Protein AF-A0ABD3RB13-F1 (afdb_monomer)

Organism: NCBI:txid382380

Secondary structure (DSSP, 8-state):
-EEEEEES--HHHHTT-------HHHHHHHHHTTS--SEEEE-BPPPEEES-EEEEETTEEEEESSHHHHHHHH-TT--S-HHIIIIIIIHHHHHHHTT-TTT--SSS-PPPSSSS--EEEEEEEEEEEETTEEEEEEEEEET-BTTBSEEEETTEEEE-TTGGGSHHHHHHHHHHTTPPP--TTHHHHHT-TTT-TTTTB--TTSPPEEETTTTEEEP-B-TTT-PBPBPTTSTT-----SS-S-PPPPHHHHHHHHHHHHHS-EEE-TTTSSSSSSEEEEEETTTTEEEEE-HHHHHHHH-TTPPPBS-SSEEEEEEEEEE-SSTTT-EE---EEEEEE--B----TT-TT--GGGTT--EEEEEEETTS-EEEEEE------TT--EEEEEEEEGGG-EEEEEEEEESS--TTS--TTS-EEEEEEEE-----GGGSPP-EEEETTEEEE-SEEEE-S-B-SHHHHT-GGGEEEEE-SS-GGGEEEEESSPPP--TTSSSEEEEEEEEETTEEEEEEEEEEEEEEEETT---PEETT-SS--SSSS--STTPEEEEEEE-BGGGTTTSPSEEEEE-GGGSEEEEEEE-SSSS--EEEEEEEEEEEEEPSS-SSPPPP-PPPPP--SS-PPP-BEEETTTTEEESS----SSS--BSSHHHHHHHH-TT-HHHHHT-

pLDDT: mean 83.87, std 12.71, range [42.62, 98.5]

Sequence (679 aa):
MIVKLAIFGNDSQVAMLDSYTHEAKRLARNLYSVMPTAELRWTDTNLWHLPYIVVMGKEGPALVNSEKERRLVTGEGTEISWSVLKNYFTLRHSLAETGHGFSATSMTAENSPYASATSVFMGWSLSKQSENNADRWDWEDLGYWDDLAAAAWTGWCVLKAGDECSNYLVHEIGHSQTMEHFDVGAALKWGIEDEYPQDGRYMAHHPWGYDSVTRQFRTWFDPLTGMGKLDPLSGPGQGPTSQQCFSQYIPYQAMKAQEWAANTPILLSSSTSDVPADGAYKFNPTMHKYSLLEGSLLAEAVGIAAMPPDEVGIPVITLIGTIGKDKRVCQTYPELRSRSGNTFLFPDPFSPSLPPAFTGASYYAEVRFDDGTTMMGLIAAKNDNENSLNFFSFNVALHRLPMAVALYRFTDSVYPHVSLQSGTELLHLRPISSTSLESLPPLLRVGRGWLGDSSEIFLDHFCVNAKDCDSDRNTVEWRSDVSSDSFVYKSSLTPEPRDLVGATVFKIPVKRQWDSTQEYSITILITRFFNDGKGSSPLLATDPPQDDGSSDIDATHCIRVVAPWEMNDSLPGGLYSSFPDAALEIWAEAVGSNSNRRLIELNISLRLISMTVAPTSSPIQKGTPLPSPQPVQMLWYIDWKLFTCVTDGESTAWAPAYESKHDCCHSHMAYDVELCMGK

Solvent-accessible surface area (backbone atoms only — not comparable to full-atom values): 36429 Å² total; per-residue (Å²): 60,44,41,39,34,35,38,33,58,54,73,75,55,55,72,66,55,86,79,73,65,82,61,63,49,61,49,43,41,38,50,50,41,45,45,82,63,72,62,44,76,42,34,40,37,59,79,40,67,31,49,51,51,71,43,80,27,82,88,16,58,40,63,28,59,39,50,70,52,39,30,72,45,60,33,81,92,59,68,92,45,71,58,49,60,39,42,65,42,25,41,32,50,29,24,15,58,63,28,27,9,38,51,57,16,54,59,71,65,80,65,47,60,36,65,50,68,43,24,32,31,29,28,33,30,44,62,38,69,32,94,90,37,88,90,40,63,35,78,36,64,41,43,81,47,104,91,44,58,58,52,48,36,34,13,27,27,37,36,27,63,68,40,74,60,22,25,60,41,54,24,27,51,37,22,31,44,71,50,69,71,28,38,94,62,37,23,62,76,70,71,40,34,92,84,29,76,64,30,29,40,50,54,92,89,55,83,80,48,64,23,75,81,79,73,39,75,51,81,57,48,39,88,88,78,69,43,47,38,35,13,30,45,18,73,80,31,36,76,49,55,99,89,40,32,54,47,49,54,44,69,68,57,38,48,47,38,40,55,41,48,49,75,29,35,31,77,40,25,37,92,84,39,105,44,97,52,46,30,40,27,36,56,34,82,90,77,73,41,74,42,81,42,55,73,68,57,31,27,72,66,58,37,70,61,43,35,56,60,60,44,43,66,38,40,23,35,41,41,41,32,38,42,44,65,47,51,80,37,24,39,65,54,74,73,40,56,34,54,56,37,27,29,42,54,59,52,48,60,66,51,83,80,66,47,77,74,39,61,49,15,26,34,35,41,37,38,36,28,74,88,70,49,73,51,50,28,35,28,31,39,57,90,64,58,65,70,39,60,35,40,40,18,38,37,42,55,47,90,63,41,57,42,32,42,35,35,34,32,46,74,77,46,36,29,79,72,37,49,98,82,50,49,71,42,85,46,34,77,42,79,44,79,90,77,63,74,85,80,43,47,68,52,24,28,28,41,89,35,34,63,22,33,41,53,59,44,73,44,60,58,57,25,76,33,18,72,59,61,67,32,70,86,40,42,38,44,32,36,37,91,56,33,61,84,32,58,46,61,49,58,76,59,77,64,55,94,61,90,82,52,43,29,34,37,38,70,40,48,25,31,33,76,92,42,77,84,53,81,47,70,46,40,33,41,28,27,28,33,40,79,81,70,82,58,57,37,36,53,70,55,92,61,73,77,93,73,83,72,59,80,39,62,64,40,42,40,34,42,36,54,38,35,46,37,79,71,43,65,87,47,76,47,43,49,31,33,41,43,90,92,41,42,44,38,37,36,30,32,43,60,91,58,105,54,80,44,75,76,48,60,37,42,38,40,45,47,30,61,41,63,77,60,70,93,58,78,76,58,63,74,63,74,81,74,76,93,62,98,61,88,74,80,66,39,14,21,70,35,77,88,76,50,26,46,40,66,52,53,62,71,43,100,78,38,53,70,23,83,36,54,63,59,30,15,43,48,54,31,58,74,40,38,52,56,24,72,72,102

Structure (mmCIF, N/CA/C/O backbone):
data_AF-A0ABD3RB13-F1
#
_entry.id   AF-A0ABD3RB13-F1
#
loop_
_atom_site.group_PDB
_atom_site.id
_atom_site.type_symbol
_atom_site.label_atom_id
_atom_site.label_alt_id
_atom_site.label_comp_id
_atom_site.label_asym_id
_atom_site.label_entity_id
_atom_site.label_seq_id
_atom_site.pdbx_PDB_ins_code
_atom_site.Cartn_x
_atom_site.Cartn_y
_atom_site.Cartn_z
_atom_site.occupancy
_atom_site.B_iso_or_equiv
_atom_site.auth_seq_id
_atom_site.auth_comp_id
_atom_site.auth_asym_id
_atom_site.auth_atom_id
_atom_site.pdbx_PDB_model_num
ATOM 1 N N . MET A 1 1 ? 1.321 2.376 -0.400 1.00 89.38 1 MET A N 1
ATOM 2 C CA . MET A 1 1 ? 0.238 1.403 -0.658 1.00 89.38 1 MET A CA 1
ATOM 3 C C . MET A 1 1 ? -0.965 2.161 -1.182 1.00 89.38 1 MET A C 1
ATOM 5 O O . MET A 1 1 ? -1.264 3.192 -0.593 1.00 89.38 1 MET A O 1
ATOM 9 N N . ILE A 1 2 ? -1.621 1.689 -2.244 1.00 92.44 2 ILE A N 1
ATOM 10 C CA . ILE A 1 2 ? -2.894 2.237 -2.725 1.00 92.44 2 ILE A CA 1
ATOM 11 C C . ILE A 1 2 ? -4.043 1.325 -2.302 1.00 92.44 2 ILE A C 1
ATOM 13 O O . ILE A 1 2 ? -4.070 0.142 -2.641 1.00 92.44 2 ILE A O 1
ATOM 17 N N . VAL A 1 3 ? -5.004 1.905 -1.590 1.00 94.19 3 VAL A N 1
ATOM 18 C CA . VAL A 1 3 ? -6.235 1.257 -1.152 1.00 94.19 3 VAL A CA 1
ATOM 19 C C . VAL A 1 3 ? -7.409 1.853 -1.907 1.00 94.19 3 VAL A C 1
ATOM 21 O O . VAL A 1 3 ? -7.618 3.067 -1.910 1.00 94.19 3 VAL A O 1
ATOM 24 N N . LYS A 1 4 ? -8.190 0.971 -2.527 1.00 93.06 4 LYS A N 1
ATOM 25 C CA . LYS A 1 4 ? -9.448 1.301 -3.199 1.00 93.06 4 LYS A CA 1
ATOM 26 C C . LYS A 1 4 ? -10.582 0.817 -2.321 1.00 93.06 4 LYS A C 1
ATOM 28 O O . LYS A 1 4 ? -10.584 -0.357 -1.954 1.00 93.06 4 LYS A O 1
ATOM 33 N N . LEU A 1 5 ? -11.541 1.675 -1.996 1.00 93.75 5 LEU A N 1
ATOM 34 C CA . LEU A 1 5 ? -12.677 1.283 -1.162 1.00 93.75 5 LEU A CA 1
ATOM 35 C C . LEU A 1 5 ? -14.026 1.634 -1.778 1.00 93.75 5 LEU A C 1
ATOM 37 O O . LEU A 1 5 ? -14.155 2.606 -2.513 1.00 93.75 5 LEU A O 1
ATOM 41 N N . ALA A 1 6 ? -15.039 0.846 -1.440 1.00 94.44 6 ALA A N 1
ATOM 42 C CA . ALA A 1 6 ? -16.426 1.091 -1.808 1.00 94.44 6 ALA A CA 1
ATOM 43 C C . ALA A 1 6 ? -17.287 1.083 -0.543 1.00 94.44 6 ALA A C 1
ATOM 45 O O . ALA A 1 6 ? -17.270 0.107 0.207 1.00 94.44 6 ALA A O 1
ATOM 46 N N . ILE A 1 7 ? -18.038 2.158 -0.301 1.00 94.12 7 ILE A N 1
ATOM 47 C CA . ILE A 1 7 ? -18.933 2.288 0.853 1.00 94.12 7 ILE A CA 1
ATOM 48 C C . ILE A 1 7 ? -20.385 2.080 0.420 1.00 94.12 7 ILE A C 1
ATOM 50 O O . ILE A 1 7 ? -20.858 2.699 -0.536 1.00 94.12 7 ILE A O 1
ATOM 54 N N . PHE A 1 8 ? -21.096 1.264 1.200 1.00 93.38 8 PHE A N 1
ATOM 55 C CA . PHE A 1 8 ? -22.463 0.802 0.962 1.00 93.38 8 PHE A CA 1
ATOM 56 C C . PHE A 1 8 ? -22.604 -0.060 -0.300 1.00 93.38 8 PHE A C 1
ATOM 58 O O . PHE A 1 8 ? -21.627 -0.491 -0.910 1.00 93.38 8 PHE A O 1
ATOM 65 N N . GLY A 1 9 ? -23.853 -0.373 -0.645 1.00 90.88 9 GLY A N 1
ATOM 66 C CA . GLY A 1 9 ? -24.197 -1.261 -1.749 1.00 90.88 9 GLY A CA 1
ATOM 67 C C . GLY A 1 9 ? -24.060 -2.739 -1.385 1.00 90.88 9 GLY A C 1
ATOM 68 O O . GLY A 1 9 ? -23.279 -3.124 -0.518 1.00 90.88 9 GLY A O 1
ATOM 69 N N . ASN A 1 10 ? -24.857 -3.576 -2.042 1.00 91.50 10 ASN A N 1
ATOM 70 C CA . ASN A 1 10 ? -24.683 -5.028 -2.015 1.00 91.50 10 ASN A CA 1
ATOM 71 C C . ASN A 1 10 ? -23.725 -5.489 -3.130 1.00 91.50 10 ASN A C 1
ATOM 73 O O . ASN A 1 10 ? -23.397 -4.711 -4.027 1.00 91.50 10 ASN A O 1
ATOM 77 N N . ASP A 1 11 ? -23.346 -6.768 -3.125 1.00 89.69 11 ASP A N 1
ATOM 78 C CA . ASP A 1 11 ? -22.400 -7.351 -4.089 1.00 89.69 11 ASP A CA 1
ATOM 79 C C . ASP A 1 11 ? -22.774 -7.079 -5.555 1.00 89.69 11 ASP A C 1
ATOM 81 O O . ASP A 1 11 ? -21.905 -6.804 -6.378 1.00 89.69 11 ASP A O 1
ATOM 85 N N . SER A 1 12 ? -24.071 -7.091 -5.893 1.00 91.00 12 SER A N 1
ATOM 86 C CA . SER A 1 12 ? -24.522 -6.808 -7.263 1.00 91.00 12 SER A CA 1
ATOM 87 C C . SER A 1 12 ? -24.306 -5.349 -7.667 1.00 91.00 12 SER A C 1
ATOM 89 O O . SER A 1 12 ? -23.996 -5.077 -8.821 1.00 91.00 12 SER A O 1
ATOM 91 N N . GLN A 1 13 ? -24.436 -4.412 -6.726 1.00 92.00 13 GLN A N 1
ATOM 92 C CA . GLN A 1 13 ? -24.207 -2.987 -6.969 1.00 92.00 13 GLN A CA 1
ATOM 93 C C . GLN A 1 13 ? -22.714 -2.664 -7.025 1.00 92.00 13 GLN A C 1
ATOM 95 O O . GLN A 1 13 ? -22.305 -1.847 -7.847 1.00 92.00 13 GLN A O 1
ATOM 100 N N . VAL A 1 14 ? -21.905 -3.328 -6.194 1.00 92.56 14 VAL A N 1
ATOM 101 C CA . VAL A 1 14 ? -20.438 -3.226 -6.230 1.00 92.56 14 VAL A CA 1
ATOM 102 C C . VAL A 1 14 ? -19.890 -3.797 -7.535 1.00 92.56 14 VAL A C 1
ATOM 104 O O . VAL A 1 14 ? -19.007 -3.199 -8.131 1.00 92.56 14 VAL A O 1
ATOM 107 N N . ALA A 1 15 ? -20.460 -4.889 -8.050 1.00 89.88 15 ALA A N 1
ATOM 108 C CA . ALA A 1 15 ? -20.072 -5.445 -9.348 1.00 89.88 15 ALA A CA 1
ATOM 109 C C . ALA A 1 15 ? -20.352 -4.508 -10.542 1.00 89.88 15 ALA A C 1
ATOM 111 O O . ALA A 1 15 ? -19.799 -4.717 -11.618 1.00 89.88 15 ALA A O 1
ATOM 112 N N . MET A 1 16 ? -21.214 -3.496 -10.372 1.00 89.12 16 MET A N 1
ATOM 113 C CA . MET A 1 16 ? -21.490 -2.463 -11.382 1.00 89.12 16 MET A CA 1
ATOM 114 C C . MET A 1 16 ? -20.646 -1.193 -11.195 1.00 89.12 16 MET A C 1
ATOM 116 O O . MET A 1 16 ? -20.775 -0.272 -12.000 1.00 89.12 16 MET A O 1
ATOM 120 N N . LEU A 1 17 ? -19.840 -1.105 -10.132 1.00 90.69 17 LEU A N 1
ATOM 121 C CA . LEU A 1 17 ? -18.951 0.029 -9.904 1.00 90.69 17 LEU A CA 1
ATOM 122 C C . LEU A 1 17 ? -17.827 0.015 -10.943 1.00 90.69 17 LEU A C 1
ATOM 124 O O . LEU A 1 17 ? -17.092 -0.966 -11.058 1.00 90.69 17 LEU A O 1
ATOM 128 N N . ASP A 1 18 ? -17.659 1.128 -11.653 1.00 88.50 18 ASP A N 1
ATOM 129 C CA . ASP A 1 18 ? -16.452 1.365 -12.436 1.00 88.50 18 ASP A CA 1
ATOM 130 C C . ASP A 1 18 ? -15.317 1.773 -11.491 1.00 88.50 18 ASP A C 1
ATOM 132 O O . ASP A 1 18 ? -15.165 2.937 -11.134 1.00 88.50 18 ASP A O 1
ATOM 136 N N . SER A 1 19 ? -14.552 0.781 -11.035 1.00 86.94 19 SER A N 1
ATOM 137 C CA . SER A 1 19 ? -13.388 0.988 -10.172 1.00 86.94 19 SER A CA 1
ATOM 138 C C . SER A 1 19 ? -12.083 1.076 -10.971 1.00 86.94 19 SER A C 1
ATOM 140 O O . SER A 1 19 ? -11.029 0.656 -10.474 1.00 86.94 19 SER A O 1
ATOM 142 N N . TYR A 1 20 ? -12.149 1.502 -12.237 1.00 84.75 20 TYR A N 1
ATOM 143 C CA . TYR A 1 20 ? -10.975 1.628 -13.091 1.00 84.75 20 TYR A CA 1
ATOM 144 C C . TYR A 1 20 ? -9.953 2.600 -12.488 1.00 84.75 20 TYR A C 1
ATOM 146 O O . TYR A 1 20 ? -10.292 3.686 -12.026 1.00 84.75 20 TYR A O 1
ATOM 154 N N . THR A 1 21 ? -8.683 2.202 -12.535 1.00 84.31 21 THR A N 1
ATOM 155 C CA . THR A 1 21 ? -7.534 3.037 -12.175 1.00 84.31 21 THR A CA 1
ATOM 156 C C . THR A 1 21 ? -6.401 2.802 -13.165 1.00 84.31 21 THR A C 1
ATOM 158 O O . THR A 1 21 ? -6.345 1.765 -13.832 1.00 84.31 21 THR A O 1
ATOM 161 N N . HIS A 1 22 ? -5.446 3.723 -13.215 1.00 88.00 22 HIS A N 1
ATOM 162 C CA . HIS A 1 22 ? -4.228 3.573 -14.003 1.00 88.00 22 HIS A CA 1
ATOM 163 C C . HIS A 1 22 ? -3.401 2.338 -13.599 1.00 88.00 22 HIS A C 1
ATOM 165 O O . HIS A 1 22 ? -3.455 1.853 -12.469 1.00 88.00 22 HIS A O 1
ATOM 171 N N . GLU A 1 23 ? -2.611 1.829 -14.548 1.00 87.56 23 GLU A N 1
ATOM 172 C CA . GLU A 1 23 ? -1.755 0.658 -14.352 1.00 87.56 23 GLU A CA 1
ATOM 173 C C . GLU A 1 23 ? -0.654 0.918 -13.306 1.00 87.56 23 GLU A C 1
ATOM 175 O O . GLU A 1 23 ? 0.173 1.822 -13.463 1.00 87.56 23 GLU A O 1
ATOM 180 N N . ALA A 1 24 ? -0.592 0.075 -12.271 1.00 90.25 24 ALA A N 1
ATOM 181 C CA . ALA A 1 24 ? 0.342 0.215 -11.154 1.00 90.25 24 ALA A CA 1
ATOM 182 C C . ALA A 1 24 ? 1.821 0.241 -11.585 1.00 90.25 24 ALA A C 1
ATOM 184 O O . ALA A 1 24 ? 2.582 1.069 -11.086 1.00 90.25 24 ALA A O 1
ATOM 185 N N . LYS A 1 25 ? 2.233 -0.594 -12.556 1.00 89.56 25 LYS A N 1
ATOM 186 C CA . LYS A 1 25 ? 3.615 -0.616 -13.083 1.00 89.56 25 LYS A CA 1
ATOM 187 C C . LYS A 1 25 ? 3.996 0.733 -13.692 1.00 89.56 25 LYS A C 1
ATOM 189 O O . LYS A 1 25 ? 5.061 1.275 -13.384 1.00 89.56 25 LYS A O 1
ATOM 194 N N . ARG A 1 26 ? 3.096 1.338 -14.477 1.00 89.56 26 ARG A N 1
ATOM 195 C CA . ARG A 1 26 ? 3.281 2.689 -15.028 1.00 89.56 26 ARG A CA 1
ATOM 196 C C . ARG A 1 26 ? 3.375 3.739 -13.923 1.00 89.56 26 ARG A C 1
ATOM 198 O O . ARG A 1 26 ? 4.271 4.583 -13.987 1.00 89.56 26 ARG A O 1
ATOM 205 N N . LEU A 1 27 ? 2.474 3.713 -12.943 1.00 92.69 27 LEU A N 1
ATOM 206 C CA . LEU A 1 27 ? 2.463 4.678 -11.840 1.00 92.69 27 LEU A CA 1
ATOM 207 C C . LEU A 1 27 ? 3.738 4.584 -10.997 1.00 92.69 27 LEU A C 1
ATOM 209 O O . LEU A 1 27 ? 4.396 5.599 -10.786 1.00 92.69 27 LEU A O 1
ATOM 213 N N . ALA A 1 28 ? 4.144 3.379 -10.595 1.00 93.88 28 ALA A N 1
ATOM 214 C CA . ALA A 1 28 ? 5.339 3.152 -9.790 1.00 93.88 28 ALA A CA 1
ATOM 215 C C . ALA A 1 28 ? 6.612 3.627 -10.508 1.00 93.88 28 ALA A C 1
ATOM 217 O O . ALA A 1 28 ? 7.403 4.373 -9.929 1.00 93.88 28 ALA A O 1
ATOM 218 N N . ARG A 1 29 ? 6.789 3.265 -11.790 1.00 92.38 29 ARG A N 1
ATOM 219 C CA . ARG A 1 29 ? 7.914 3.730 -12.627 1.00 92.38 29 ARG A CA 1
ATOM 220 C C . ARG A 1 29 ? 7.975 5.256 -12.692 1.00 92.38 29 ARG A C 1
ATOM 222 O O . ARG A 1 29 ? 9.025 5.855 -12.465 1.00 92.38 29 ARG A O 1
ATOM 229 N N . ASN A 1 30 ? 6.834 5.887 -12.966 1.00 92.50 30 ASN A N 1
ATOM 230 C CA . ASN A 1 30 ? 6.745 7.339 -13.061 1.00 92.50 30 ASN A CA 1
ATOM 231 C C . ASN A 1 30 ? 6.987 8.029 -11.721 1.00 92.50 30 ASN A C 1
ATOM 233 O O . ASN A 1 30 ? 7.672 9.046 -11.681 1.00 92.50 30 ASN A O 1
ATOM 237 N N . LEU A 1 31 ? 6.455 7.497 -10.625 1.00 93.19 31 LEU A N 1
ATOM 238 C CA . LEU A 1 31 ? 6.623 8.105 -9.314 1.00 93.19 31 LEU A CA 1
ATOM 239 C C . LEU A 1 31 ? 8.085 8.012 -8.858 1.00 93.19 31 LEU A C 1
ATOM 241 O O . LEU A 1 31 ? 8.674 9.012 -8.457 1.00 93.19 31 LEU A O 1
ATOM 245 N N . TYR A 1 32 ? 8.712 6.843 -9.016 1.00 93.38 32 TYR A N 1
ATOM 246 C CA . TYR A 1 32 ? 10.126 6.656 -8.683 1.00 93.38 32 TYR A CA 1
ATOM 247 C C . TYR A 1 32 ? 11.040 7.609 -9.461 1.00 93.38 32 TYR A C 1
ATOM 249 O O . TYR A 1 32 ? 11.973 8.167 -8.896 1.00 93.38 32 TYR A O 1
ATOM 257 N N . SER A 1 33 ? 10.738 7.861 -10.739 1.00 90.00 33 SER A N 1
ATOM 258 C CA . SER A 1 33 ? 11.546 8.744 -11.591 1.00 90.00 33 SER A CA 1
ATOM 259 C C . SER A 1 33 ? 11.595 10.215 -11.151 1.00 90.00 33 SER A C 1
ATOM 261 O O . SER A 1 33 ? 12.438 10.967 -11.642 1.00 90.00 33 SER A O 1
ATOM 263 N N . VAL A 1 34 ? 10.693 10.640 -10.261 1.00 88.62 34 VAL A N 1
ATOM 264 C CA . VAL A 1 34 ? 10.647 12.012 -9.735 1.00 88.62 34 VAL A CA 1
ATOM 265 C C . VAL A 1 34 ? 10.980 12.091 -8.247 1.00 88.62 34 VAL A C 1
ATOM 267 O O . VAL A 1 34 ? 11.239 13.184 -7.755 1.00 88.62 34 VAL A O 1
ATOM 270 N N . MET A 1 35 ? 11.015 10.963 -7.533 1.00 88.81 35 MET A N 1
ATOM 271 C CA . MET A 1 35 ? 11.273 10.918 -6.095 1.00 88.81 35 MET A CA 1
ATOM 272 C C . MET A 1 35 ? 12.751 10.652 -5.779 1.00 88.81 35 MET A C 1
ATOM 274 O O . MET A 1 35 ? 13.348 9.734 -6.342 1.00 88.81 35 MET A O 1
ATOM 278 N N . PRO A 1 36 ? 13.348 11.356 -4.801 1.00 87.69 36 PRO A N 1
ATOM 279 C CA . PRO A 1 36 ? 14.738 11.141 -4.411 1.00 87.69 36 PRO A CA 1
ATOM 280 C C . PRO A 1 36 ? 14.876 9.944 -3.450 1.00 87.69 36 PRO A C 1
ATOM 282 O O . PRO A 1 36 ? 15.302 10.090 -2.306 1.00 87.69 36 PRO A O 1
ATOM 285 N N . THR A 1 37 ? 14.492 8.749 -3.900 1.00 88.50 37 THR A N 1
ATOM 286 C CA . THR A 1 37 ? 14.467 7.522 -3.082 1.00 88.50 37 THR A CA 1
ATOM 287 C C . THR A 1 37 ? 15.316 6.412 -3.695 1.00 88.50 37 THR A C 1
ATOM 289 O O . THR A 1 37 ? 15.449 6.315 -4.911 1.00 88.50 37 THR A O 1
ATOM 292 N N . ALA A 1 38 ? 15.902 5.553 -2.855 1.00 87.56 38 ALA A N 1
ATOM 293 C CA . ALA A 1 38 ? 16.711 4.427 -3.331 1.00 87.56 38 ALA A CA 1
ATOM 294 C C . ALA A 1 38 ? 15.853 3.281 -3.898 1.00 87.56 38 ALA A C 1
ATOM 296 O O . ALA A 1 38 ? 16.258 2.616 -4.851 1.00 87.56 38 ALA A O 1
ATOM 297 N N . GLU A 1 39 ? 14.674 3.059 -3.317 1.00 90.00 39 GLU A N 1
ATOM 298 C CA . GLU A 1 39 ? 13.708 2.038 -3.721 1.00 90.00 39 GLU A CA 1
ATOM 299 C C . GLU A 1 39 ? 12.289 2.553 -3.446 1.00 90.00 39 GLU A C 1
ATOM 301 O O . GLU A 1 39 ? 12.028 3.118 -2.384 1.00 90.00 39 GLU A O 1
ATOM 306 N N . LEU A 1 40 ? 11.376 2.317 -4.385 1.00 93.12 40 LEU A N 1
ATOM 307 C CA . LEU A 1 40 ? 9.936 2.440 -4.205 1.00 93.12 40 LEU A CA 1
ATOM 308 C C . LEU A 1 40 ? 9.323 1.040 -4.179 1.00 93.12 40 LEU A C 1
ATOM 310 O O . LEU A 1 40 ? 9.508 0.253 -5.108 1.00 93.12 40 LEU A O 1
ATOM 314 N N . ARG A 1 41 ? 8.547 0.763 -3.131 1.00 93.00 41 ARG A N 1
ATOM 315 C CA . ARG A 1 41 ? 7.695 -0.423 -3.020 1.00 93.00 41 ARG A CA 1
ATOM 316 C C . ARG A 1 41 ? 6.250 -0.006 -3.204 1.00 93.00 41 ARG A C 1
ATOM 318 O O . ARG A 1 41 ? 5.715 0.769 -2.410 1.00 93.00 41 ARG A O 1
ATOM 325 N N . TRP A 1 42 ? 5.638 -0.502 -4.267 1.00 93.75 42 TRP A N 1
ATOM 326 C CA . TRP A 1 42 ? 4.269 -0.186 -4.626 1.00 93.75 42 TRP A CA 1
ATOM 327 C C . TRP A 1 42 ? 3.385 -1.406 -4.407 1.00 93.75 42 TRP A C 1
ATOM 329 O O . TRP A 1 42 ? 3.667 -2.498 -4.896 1.00 93.75 42 TRP A O 1
ATOM 339 N N . THR A 1 43 ? 2.302 -1.218 -3.664 1.00 92.19 43 THR A N 1
ATOM 340 C CA . THR A 1 43 ? 1.358 -2.288 -3.339 1.00 92.19 43 THR A CA 1
ATOM 341 C C . THR A 1 43 ? -0.045 -1.751 -3.481 1.00 92.19 43 THR A C 1
ATOM 343 O O . THR A 1 43 ? -0.378 -0.754 -2.835 1.00 92.19 43 THR A O 1
ATOM 346 N N . ASP A 1 44 ? -0.834 -2.427 -4.302 1.00 91.50 44 ASP A N 1
ATOM 347 C CA . ASP A 1 44 ? -2.266 -2.200 -4.427 1.00 91.50 44 ASP A CA 1
ATOM 348 C C . ASP A 1 44 ? -3.018 -3.213 -3.565 1.00 91.50 44 ASP A C 1
ATOM 350 O O . ASP A 1 44 ? -2.563 -4.342 -3.357 1.00 91.50 44 ASP A O 1
ATOM 354 N N . THR A 1 45 ? -4.201 -2.829 -3.099 1.00 90.81 45 THR A N 1
ATOM 355 C CA . THR A 1 45 ? -5.161 -3.763 -2.508 1.00 90.81 45 THR A CA 1
ATOM 356 C C . THR A 1 45 ? -6.257 -4.110 -3.509 1.00 90.81 45 THR A C 1
ATOM 358 O O . THR A 1 45 ? -6.522 -3.377 -4.464 1.00 90.81 45 THR A O 1
ATOM 361 N N . ASN A 1 46 ? -6.959 -5.214 -3.253 1.00 88.88 46 ASN A N 1
ATOM 362 C CA . ASN A 1 46 ? -8.269 -5.424 -3.867 1.00 88.88 46 ASN A CA 1
ATOM 363 C C . ASN A 1 46 ? -9.250 -4.333 -3.408 1.00 88.88 46 ASN A C 1
ATOM 365 O O . ASN A 1 46 ? -9.009 -3.657 -2.400 1.00 88.88 46 ASN A O 1
ATOM 369 N N . LEU A 1 47 ? -10.363 -4.183 -4.135 1.00 92.38 47 LEU A N 1
ATOM 370 C CA . LEU A 1 47 ? -11.442 -3.284 -3.734 1.00 92.38 47 LEU A CA 1
ATOM 371 C C . LEU A 1 47 ? -11.968 -3.695 -2.352 1.00 92.38 47 LEU A C 1
ATOM 373 O O . LEU A 1 47 ? -12.510 -4.787 -2.175 1.00 92.38 47 LEU A O 1
ATOM 377 N N . TRP A 1 48 ? -11.805 -2.812 -1.376 1.00 94.56 48 TRP A N 1
ATOM 378 C CA . TRP A 1 48 ? -12.258 -3.014 -0.011 1.00 94.56 48 TRP A CA 1
ATOM 379 C C . TRP A 1 48 ? -13.705 -2.551 0.136 1.00 94.56 48 TRP A C 1
ATOM 381 O O . TRP A 1 48 ? -13.999 -1.355 0.165 1.00 94.56 48 TRP A O 1
ATOM 391 N N . HIS A 1 49 ? -14.630 -3.507 0.190 1.00 95.69 49 HIS A N 1
ATOM 392 C CA . HIS A 1 49 ? -16.054 -3.214 0.312 1.00 95.69 49 HIS A CA 1
ATOM 393 C C . HIS A 1 49 ? -16.491 -3.100 1.775 1.00 95.69 49 HIS A C 1
ATOM 395 O O . HIS A 1 49 ? -16.303 -4.008 2.585 1.00 95.69 49 HIS A O 1
ATOM 401 N N . LEU A 1 50 ? -17.120 -1.971 2.090 1.00 95.81 50 LEU A N 1
ATOM 402 C CA . LEU A 1 50 ? -17.671 -1.626 3.390 1.00 95.81 50 LEU A CA 1
ATOM 403 C C . LEU A 1 50 ? -19.197 -1.497 3.271 1.00 95.81 50 LEU A C 1
ATOM 405 O O . LEU A 1 50 ? -19.701 -0.401 3.014 1.00 95.81 50 LEU A O 1
ATOM 409 N N . PRO A 1 51 ? -19.966 -2.583 3.477 1.00 95.25 51 PRO A N 1
ATOM 410 C CA . PRO A 1 51 ? -21.427 -2.545 3.347 1.00 95.25 51 PRO A CA 1
ATOM 411 C C . PRO A 1 51 ? -22.099 -1.665 4.411 1.00 95.25 51 PRO A C 1
ATOM 413 O O . PRO A 1 51 ? -23.263 -1.297 4.276 1.00 95.25 51 PRO A O 1
ATOM 416 N N . TYR A 1 52 ? -21.370 -1.319 5.468 1.00 94.88 52 TYR A N 1
ATOM 417 C CA . TYR A 1 52 ? -21.811 -0.454 6.546 1.00 94.88 52 TYR A CA 1
ATOM 418 C C . TYR A 1 52 ? -20.636 0.347 7.096 1.00 94.88 52 TYR A C 1
ATOM 420 O O . TYR A 1 52 ? -19.481 -0.072 6.995 1.00 94.88 52 TYR A O 1
ATOM 428 N N . ILE A 1 53 ? -20.944 1.465 7.749 1.00 95.12 53 ILE A N 1
ATOM 429 C CA . ILE A 1 53 ? -19.979 2.270 8.499 1.00 95.12 53 ILE A CA 1
ATOM 430 C C . ILE A 1 53 ? -20.594 2.759 9.811 1.00 95.12 53 ILE A C 1
ATOM 432 O O . ILE A 1 53 ? -21.808 2.922 9.923 1.00 95.12 53 ILE A O 1
ATOM 436 N N . VAL A 1 54 ? -19.760 3.008 10.814 1.00 94.06 54 VAL A N 1
ATOM 437 C CA . VAL A 1 54 ? -20.147 3.743 12.022 1.00 94.06 54 VAL A CA 1
ATOM 438 C C . VAL A 1 54 ? -19.793 5.207 11.811 1.00 94.06 54 VAL A C 1
ATOM 440 O O . VAL A 1 54 ? -18.647 5.514 11.500 1.00 94.06 54 VAL A O 1
ATOM 443 N N . VAL A 1 55 ? -20.761 6.105 11.979 1.00 91.25 55 VAL A N 1
ATOM 444 C CA . VAL A 1 55 ? -20.590 7.556 11.814 1.00 91.25 55 VAL A CA 1
ATOM 445 C C . VAL A 1 55 ? -20.940 8.302 13.090 1.00 91.25 55 VAL A C 1
ATOM 447 O O . VAL A 1 55 ? -21.756 7.841 13.888 1.00 91.25 55 VAL A O 1
ATOM 450 N N . MET A 1 56 ? -20.362 9.490 13.260 1.00 88.56 56 MET A N 1
ATOM 451 C CA . MET A 1 56 ? -20.794 10.424 14.299 1.00 88.56 56 MET A CA 1
ATOM 452 C C . MET A 1 56 ? -22.120 11.086 13.925 1.00 88.56 56 MET A C 1
ATOM 454 O O . MET A 1 56 ? -22.167 11.950 13.051 1.00 88.56 56 MET A O 1
ATOM 458 N N . GLY A 1 57 ? -23.194 10.675 14.597 1.00 88.38 57 GLY A N 1
ATOM 459 C CA . GLY A 1 57 ? -24.522 11.265 14.487 1.00 88.38 57 GLY A CA 1
ATOM 460 C C . GLY A 1 57 ? -24.774 12.409 15.462 1.00 88.38 57 GLY A C 1
ATOM 461 O O . GLY A 1 57 ? -23.989 12.669 16.374 1.00 88.38 57 GLY A O 1
ATOM 462 N N . LYS A 1 58 ? -25.932 13.061 15.306 1.00 87.75 58 LYS A N 1
ATOM 463 C CA . LYS A 1 58 ? -26.383 14.146 16.200 1.00 87.75 58 LYS A CA 1
ATOM 464 C C . LYS A 1 58 ? -26.561 13.695 17.657 1.00 87.75 58 LYS A C 1
ATOM 466 O O . LYS A 1 58 ? -26.380 14.495 18.566 1.00 87.75 58 LYS A O 1
ATOM 471 N N . GLU A 1 59 ? -26.896 12.422 17.863 1.00 87.81 59 GLU A N 1
ATOM 472 C CA . GLU A 1 59 ? -27.132 11.788 19.174 1.00 87.81 59 GLU A CA 1
ATOM 473 C C . GLU A 1 59 ? -25.990 10.826 19.575 1.00 87.81 59 GLU A C 1
ATOM 475 O O . GLU A 1 59 ? -26.183 9.847 20.309 1.00 87.81 59 GLU A O 1
ATOM 480 N N . GLY A 1 60 ? -24.795 11.073 19.032 1.00 89.44 60 GLY A N 1
ATOM 481 C CA . GLY A 1 60 ? -23.619 10.226 19.202 1.00 89.44 60 GLY A CA 1
ATOM 482 C C . GLY A 1 60 ? -23.421 9.227 18.055 1.00 89.44 60 GLY A C 1
ATOM 483 O O . GLY A 1 60 ? -24.076 9.326 17.012 1.00 89.44 60 GLY A O 1
ATOM 484 N N . PRO A 1 61 ? -22.487 8.275 18.211 1.00 92.12 61 PRO A N 1
ATOM 485 C CA . PRO A 1 61 ? -22.137 7.339 17.150 1.00 92.12 61 PRO A CA 1
ATOM 486 C C . PRO A 1 61 ? -23.312 6.429 16.776 1.00 92.12 61 PRO A C 1
ATOM 488 O O . PRO A 1 61 ? -24.055 5.977 17.653 1.00 92.12 61 PRO A O 1
ATOM 491 N N . ALA A 1 62 ? -23.444 6.106 15.490 1.00 93.44 62 ALA A N 1
ATOM 492 C CA . ALA A 1 62 ? -24.429 5.152 14.991 1.00 93.44 62 ALA A CA 1
ATOM 493 C C . ALA A 1 62 ? -23.871 4.304 13.846 1.00 93.44 62 ALA A C 1
ATOM 495 O O . ALA A 1 62 ? -23.134 4.798 12.994 1.00 93.44 62 ALA A O 1
ATOM 496 N N . LEU A 1 63 ? -24.279 3.037 13.814 1.00 94.88 63 LEU A N 1
ATOM 497 C CA . LEU A 1 63 ? -24.053 2.135 12.692 1.00 94.88 63 LEU A CA 1
ATOM 498 C C . LEU A 1 63 ? -25.087 2.416 11.598 1.00 94.88 63 LEU A C 1
ATOM 500 O O . LEU A 1 63 ? -26.286 2.418 11.880 1.00 94.88 63 LEU A O 1
ATOM 504 N N . VAL A 1 64 ? -24.624 2.619 10.369 1.00 94.00 64 VAL A N 1
ATOM 505 C CA . VAL A 1 64 ? -25.466 2.873 9.196 1.00 94.00 64 VAL A CA 1
ATOM 506 C C . VAL A 1 64 ? -25.056 1.962 8.042 1.00 94.00 64 VAL A C 1
ATOM 508 O O . VAL A 1 64 ? -23.871 1.712 7.825 1.00 94.00 64 VAL A O 1
ATOM 511 N N . ASN A 1 65 ? -26.041 1.470 7.297 1.00 94.38 65 ASN A N 1
ATOM 512 C CA . ASN A 1 65 ? -25.865 0.487 6.218 1.00 94.38 65 ASN A CA 1
ATOM 513 C C . ASN A 1 65 ? -26.206 1.067 4.837 1.00 94.38 65 ASN A C 1
ATOM 515 O O . ASN A 1 65 ? -26.142 0.378 3.822 1.00 94.38 65 ASN A O 1
ATOM 519 N N . SER A 1 66 ? -26.632 2.328 4.788 1.00 91.00 66 SER A N 1
ATOM 520 C CA . SER A 1 66 ? -26.959 3.024 3.550 1.00 91.00 66 SER A CA 1
ATOM 521 C C . SER A 1 66 ? -26.804 4.529 3.706 1.00 91.00 66 SER A C 1
ATOM 523 O O . SER A 1 66 ? -26.864 5.068 4.816 1.00 91.00 66 SER A O 1
ATOM 525 N N . GLU A 1 67 ? -26.703 5.224 2.576 1.00 88.31 67 GLU A N 1
ATOM 526 C CA . GLU A 1 67 ? -26.692 6.685 2.551 1.00 88.31 67 GLU A CA 1
ATOM 527 C C . GLU A 1 67 ? -27.972 7.284 3.152 1.00 88.31 67 GLU A C 1
ATOM 529 O O . GLU A 1 67 ? -27.925 8.275 3.881 1.00 88.31 67 GLU A O 1
ATOM 534 N N . LYS A 1 68 ? -29.123 6.639 2.925 1.00 87.94 68 LYS A N 1
ATOM 535 C CA . LYS A 1 68 ? -30.403 7.050 3.514 1.00 87.94 68 LYS A CA 1
ATOM 536 C C . LYS A 1 68 ? -30.359 7.012 5.044 1.00 87.94 68 LYS A C 1
ATOM 538 O O . LYS A 1 68 ? -30.762 7.976 5.688 1.00 87.94 68 LYS A O 1
ATOM 543 N N . GLU A 1 69 ? -29.858 5.923 5.628 1.00 91.38 69 GLU A N 1
ATOM 544 C CA . GLU A 1 69 ? -29.681 5.809 7.084 1.00 91.38 69 GLU A CA 1
ATOM 545 C C . GLU A 1 69 ? -28.682 6.838 7.614 1.00 91.38 69 GLU A C 1
ATOM 547 O O . GLU A 1 69 ? -28.937 7.474 8.636 1.00 91.38 69 GLU A O 1
ATOM 552 N N . ARG A 1 70 ? -27.577 7.056 6.891 1.00 90.50 70 ARG A N 1
ATOM 553 C CA . ARG A 1 70 ? -26.580 8.062 7.256 1.00 90.50 70 ARG A CA 1
ATOM 554 C C . ARG A 1 70 ? -27.201 9.455 7.341 1.00 90.50 70 ARG A C 1
ATOM 556 O O . ARG A 1 70 ? -27.116 10.071 8.400 1.00 90.50 70 ARG A O 1
ATOM 563 N N . ARG A 1 71 ? -27.898 9.914 6.293 1.00 87.19 71 ARG A N 1
ATOM 564 C CA . ARG A 1 71 ? -28.568 11.230 6.265 1.00 87.19 71 ARG A CA 1
ATOM 565 C C . ARG A 1 71 ? -29.598 11.400 7.378 1.00 87.19 71 ARG A C 1
ATOM 567 O O . ARG A 1 71 ? -29.723 12.497 7.918 1.00 87.19 71 ARG A O 1
ATOM 574 N N . LEU A 1 72 ? -30.307 10.337 7.765 1.00 90.19 72 LEU A N 1
ATOM 575 C CA . LEU A 1 72 ? -31.242 10.389 8.896 1.00 90.19 72 LEU A CA 1
ATOM 576 C C . LEU A 1 72 ? -30.525 10.687 10.220 1.00 90.19 72 LEU A C 1
ATOM 578 O O . LEU A 1 72 ? -31.035 11.451 11.038 1.00 90.19 72 LEU A O 1
ATOM 582 N N . VAL A 1 73 ? -29.335 10.118 10.417 1.00 90.62 73 VAL A N 1
ATOM 583 C CA . VAL A 1 73 ? -28.565 10.245 11.660 1.00 90.62 73 VAL A CA 1
ATOM 584 C C . VAL A 1 73 ? -27.716 11.524 11.707 1.00 90.62 73 VAL A C 1
ATOM 586 O O . VAL A 1 73 ? -27.588 12.152 12.763 1.00 90.62 73 VAL A O 1
ATOM 589 N N . THR A 1 74 ? -27.128 11.933 10.581 1.00 87.75 74 THR A N 1
ATOM 590 C CA . THR A 1 74 ? -26.209 13.083 10.500 1.00 87.75 74 THR A CA 1
ATOM 591 C C . THR A 1 74 ? -26.895 14.367 10.023 1.00 87.75 74 THR A C 1
ATOM 593 O O . THR A 1 74 ? -26.456 15.463 10.366 1.00 87.75 74 THR A O 1
ATOM 596 N N . GLY A 1 75 ? -28.029 14.260 9.325 1.00 82.50 75 GLY A N 1
ATOM 597 C CA . GLY A 1 75 ? -28.773 15.361 8.705 1.00 82.50 75 GLY A CA 1
ATOM 598 C C . GLY A 1 75 ? -28.595 15.445 7.182 1.00 82.50 75 GLY A C 1
ATOM 599 O O . GLY A 1 75 ? -27.533 15.124 6.650 1.00 82.50 75 GLY A O 1
ATOM 600 N N . GLU A 1 76 ? -29.641 15.914 6.491 1.00 65.88 76 GLU A N 1
ATOM 601 C CA . GLU A 1 76 ? -29.622 16.280 5.061 1.00 65.88 76 GLU A CA 1
ATOM 602 C C . GLU A 1 76 ? -28.494 17.281 4.749 1.00 65.88 76 GLU A C 1
ATOM 604 O O . GLU A 1 76 ? -28.193 18.152 5.567 1.00 65.88 76 GLU A O 1
ATOM 609 N N . GLY A 1 77 ? -27.864 17.151 3.577 1.00 59.50 77 GLY A N 1
ATOM 610 C CA . GLY A 1 77 ? -26.763 18.022 3.134 1.00 59.50 77 GLY A CA 1
ATOM 611 C C . GLY A 1 77 ? -25.405 17.770 3.801 1.00 59.50 77 GLY A C 1
ATOM 612 O O . GLY A 1 77 ? -24.423 18.406 3.440 1.00 59.50 77 GLY A O 1
ATOM 613 N N . THR A 1 78 ? -25.313 16.837 4.753 1.00 57.81 78 THR A N 1
ATOM 614 C CA . THR A 1 78 ? -24.012 16.285 5.152 1.00 57.81 78 THR A CA 1
ATOM 615 C C . THR A 1 78 ? -23.657 15.221 4.131 1.00 57.81 78 THR A C 1
ATOM 617 O O . THR A 1 78 ? -24.444 14.303 3.971 1.00 57.81 78 THR A O 1
ATOM 620 N N . GLU A 1 79 ? -22.546 15.306 3.415 1.00 61.75 79 GLU A N 1
ATOM 621 C CA . GLU A 1 79 ? -22.092 14.206 2.552 1.00 61.75 79 GLU A CA 1
ATOM 622 C C . GLU A 1 79 ? -21.377 13.139 3.389 1.00 61.75 79 GLU A C 1
ATOM 624 O O . GLU A 1 79 ? -21.101 13.348 4.580 1.00 61.75 79 GLU A O 1
ATOM 629 N N . ILE A 1 80 ? -21.085 11.973 2.804 1.00 68.00 80 ILE A N 1
ATOM 630 C CA . ILE A 1 80 ? -20.150 11.033 3.427 1.00 68.00 80 ILE A CA 1
ATOM 631 C C . ILE A 1 80 ? -18.781 11.736 3.443 1.00 68.00 80 ILE A C 1
ATOM 633 O O . ILE A 1 80 ? -18.069 11.857 2.454 1.00 68.00 80 ILE A O 1
ATOM 637 N N . SER A 1 81 ? -18.517 12.406 4.564 1.00 64.31 81 SER A N 1
ATOM 638 C CA . SER A 1 81 ? -17.508 13.462 4.589 1.00 64.31 81 SER A CA 1
ATOM 639 C C . SER A 1 81 ? -16.106 12.921 4.310 1.00 64.31 81 SER A C 1
ATOM 641 O O . SER A 1 81 ? -15.797 11.777 4.655 1.00 64.31 81 SER A O 1
ATOM 643 N N . TRP A 1 82 ? -15.225 13.801 3.825 1.00 73.56 82 TRP A N 1
ATOM 644 C CA . TRP A 1 82 ? -13.760 13.684 3.884 1.00 73.56 82 TRP A CA 1
ATOM 645 C C . TRP A 1 82 ? -13.253 12.981 5.153 1.00 73.56 82 TRP A C 1
ATOM 647 O O . TRP A 1 82 ? -12.300 12.202 5.119 1.00 73.56 82 TRP A O 1
ATOM 657 N N . SER A 1 83 ? -13.926 13.214 6.286 1.00 77.81 83 SER A N 1
ATOM 658 C CA . SER A 1 83 ? -13.530 12.681 7.588 1.00 77.81 83 SER A CA 1
ATOM 659 C C . SER A 1 83 ? -13.629 11.167 7.643 1.00 77.81 83 SER A C 1
ATOM 661 O O . SER A 1 83 ? -12.865 10.549 8.371 1.00 77.81 83 SER A O 1
ATOM 663 N N . VAL A 1 84 ? -14.533 10.559 6.879 1.00 85.38 84 VAL A N 1
ATOM 664 C CA . VAL A 1 84 ? -14.654 9.104 6.806 1.00 85.38 84 VAL A CA 1
ATOM 665 C C . VAL A 1 84 ? -13.458 8.531 6.048 1.00 85.38 84 VAL A C 1
ATOM 667 O O . VAL A 1 84 ? -12.689 7.767 6.629 1.00 85.38 84 VAL A O 1
ATOM 670 N N . LEU A 1 85 ? -13.235 8.958 4.798 1.00 88.00 85 LEU A N 1
ATOM 671 C CA . LEU A 1 85 ? -12.117 8.469 3.983 1.00 88.00 85 LEU A CA 1
ATOM 672 C C . LEU A 1 85 ? -10.779 8.672 4.707 1.00 88.00 85 LEU A C 1
ATOM 674 O O . LEU A 1 85 ? -10.005 7.727 4.873 1.00 88.00 85 LEU A O 1
ATOM 678 N N . LYS A 1 86 ? -10.529 9.879 5.221 1.00 88.12 86 LYS A N 1
ATOM 679 C CA . LYS A 1 86 ? -9.277 10.185 5.910 1.00 88.12 86 LYS A CA 1
ATOM 680 C C . LYS A 1 86 ? -9.212 9.611 7.324 1.00 88.12 86 LYS A C 1
ATOM 682 O O . LYS A 1 86 ? -8.335 8.800 7.606 1.00 88.12 86 LYS A O 1
ATOM 687 N N . ASN A 1 87 ? -10.072 10.060 8.241 1.00 86.69 87 ASN A N 1
ATOM 688 C CA . ASN A 1 87 ? -9.885 9.801 9.674 1.00 86.69 87 ASN A CA 1
ATOM 689 C C . ASN A 1 87 ? -10.262 8.377 10.084 1.00 86.69 87 ASN A C 1
ATOM 691 O O . ASN A 1 87 ? -9.684 7.849 11.039 1.00 86.69 87 ASN A O 1
ATOM 695 N N . TYR A 1 88 ? -11.243 7.768 9.410 1.00 90.44 88 TYR A N 1
ATOM 696 C CA . TYR A 1 88 ? -11.730 6.442 9.798 1.00 90.44 88 TYR A CA 1
ATOM 697 C C . TYR A 1 88 ? -10.938 5.337 9.114 1.00 90.44 88 TYR A C 1
ATOM 699 O O . TYR A 1 88 ? -10.805 4.261 9.687 1.00 90.44 88 TYR A O 1
ATOM 707 N N . PHE A 1 89 ? -10.389 5.601 7.926 1.00 93.25 89 PHE A N 1
ATOM 708 C CA . PHE A 1 89 ? -9.754 4.564 7.119 1.00 93.25 89 PHE A CA 1
ATOM 709 C C . PHE A 1 89 ? -8.287 4.851 6.832 1.00 93.25 89 PHE A C 1
ATOM 711 O O . PHE A 1 89 ? -7.435 4.132 7.344 1.00 93.25 89 PHE A O 1
ATOM 718 N N . THR A 1 90 ? -7.969 5.924 6.110 1.00 93.88 90 THR A N 1
ATOM 719 C CA . THR A 1 90 ? -6.586 6.211 5.678 1.00 93.88 90 THR A CA 1
ATOM 720 C C . THR A 1 90 ? -5.626 6.344 6.855 1.00 93.88 90 THR A C 1
ATOM 722 O O . THR A 1 90 ? -4.576 5.706 6.907 1.00 93.88 90 THR A O 1
ATOM 725 N N . LEU A 1 91 ? -6.010 7.148 7.844 1.00 92.75 91 LEU A N 1
ATOM 726 C CA . LEU A 1 91 ? -5.218 7.365 9.043 1.00 92.75 91 LEU A CA 1
ATOM 727 C C . LEU A 1 91 ? -5.148 6.113 9.919 1.00 92.75 91 LEU A C 1
ATOM 729 O O . LEU A 1 91 ? -4.100 5.826 10.485 1.00 92.75 91 LEU A O 1
ATOM 733 N N . ARG A 1 92 ? -6.223 5.320 10.005 1.00 95.19 92 ARG A N 1
ATOM 734 C CA . ARG A 1 92 ? -6.201 4.057 10.764 1.00 95.19 92 ARG A CA 1
ATOM 735 C C . ARG A 1 92 ? -5.316 3.018 10.116 1.00 95.19 92 ARG A C 1
ATOM 737 O O . ARG A 1 92 ? -4.601 2.315 10.821 1.00 95.19 92 ARG A O 1
ATOM 744 N N . HIS A 1 93 ? -5.315 2.964 8.797 1.00 95.75 93 HIS A N 1
ATOM 745 C CA . HIS A 1 93 ? -4.378 2.151 8.056 1.00 95.75 93 HIS A CA 1
ATOM 746 C C . HIS A 1 93 ? -2.933 2.592 8.325 1.00 95.75 93 HIS A C 1
ATOM 748 O O . HIS A 1 93 ? -2.113 1.773 8.723 1.00 95.75 93 HIS A O 1
ATOM 754 N N . SER A 1 94 ? -2.639 3.894 8.233 1.00 94.94 94 SER A N 1
ATOM 755 C CA . SER A 1 94 ? -1.308 4.435 8.551 1.00 94.94 94 SER A CA 1
ATOM 756 C C . SER A 1 94 ? -0.868 4.103 9.988 1.00 94.94 94 SER A C 1
ATOM 758 O O . SER A 1 94 ? 0.254 3.658 10.211 1.00 94.94 94 SER A O 1
ATOM 760 N N . LEU A 1 95 ? -1.763 4.209 10.976 1.00 95.06 95 LEU A N 1
ATOM 761 C CA . LEU A 1 95 ? -1.475 3.819 12.363 1.00 95.06 95 LEU A CA 1
ATOM 762 C C . LEU A 1 95 ? -1.233 2.308 12.537 1.00 95.06 95 LEU A C 1
ATOM 764 O O . LEU A 1 95 ? -0.449 1.919 13.405 1.00 95.06 95 LEU A O 1
ATOM 768 N N . ALA A 1 96 ? -1.881 1.457 11.737 1.00 95.81 96 ALA A N 1
ATOM 769 C CA . ALA A 1 96 ? -1.614 0.018 11.730 1.00 95.81 96 ALA A CA 1
ATOM 770 C C . ALA A 1 96 ? -0.229 -0.288 11.140 1.00 95.81 96 ALA A C 1
ATOM 772 O O . ALA A 1 96 ? 0.508 -1.085 11.710 1.00 95.81 96 ALA A O 1
ATOM 773 N N . GLU A 1 97 ? 0.150 0.410 10.066 1.00 95.12 97 GLU A N 1
ATOM 774 C CA . GLU A 1 97 ? 1.451 0.280 9.395 1.00 95.12 97 GLU A CA 1
ATOM 775 C C . GLU A 1 97 ? 2.635 0.837 10.196 1.00 95.12 97 GLU A C 1
ATOM 777 O O . GLU A 1 97 ? 3.787 0.540 9.878 1.00 95.12 97 GLU A O 1
ATOM 782 N N . THR A 1 98 ? 2.364 1.644 11.223 1.00 94.44 98 THR A N 1
ATOM 783 C CA . THR A 1 98 ? 3.377 2.346 12.030 1.00 94.44 98 THR A CA 1
ATOM 784 C C . THR A 1 98 ? 3.377 1.928 13.498 1.00 94.44 98 THR A C 1
ATOM 786 O O . THR A 1 98 ? 4.126 2.493 14.290 1.00 94.44 98 THR A O 1
ATOM 789 N N . GLY A 1 99 ? 2.541 0.969 13.897 1.00 94.31 99 GLY A N 1
ATOM 790 C CA . GLY A 1 99 ? 2.556 0.426 15.254 1.00 94.31 99 GLY A CA 1
ATOM 791 C C . GLY A 1 99 ? 1.891 1.311 16.312 1.00 94.31 99 GLY A C 1
ATOM 792 O O . GLY A 1 99 ? 2.188 1.180 17.496 1.00 94.31 99 GLY A O 1
ATOM 793 N N . HIS A 1 100 ? 0.984 2.202 15.908 1.00 94.50 100 HIS A N 1
ATOM 794 C CA . HIS A 1 100 ? 0.300 3.152 16.796 1.00 94.50 100 HIS A CA 1
ATOM 795 C C . HIS A 1 100 ? -1.210 2.903 16.917 1.00 94.50 100 HIS A C 1
ATOM 797 O O . HIS A 1 100 ? -1.888 3.545 17.716 1.00 94.50 100 HIS A O 1
ATOM 803 N N . GLY A 1 101 ? -1.774 1.967 16.151 1.00 95.19 101 GLY A N 1
ATOM 804 C CA . GLY A 1 101 ? -3.228 1.794 16.074 1.00 95.19 101 GLY A CA 1
ATOM 805 C C . GLY A 1 101 ? -3.911 1.256 17.343 1.00 95.19 101 GLY A C 1
ATOM 806 O O . GLY A 1 101 ? -5.132 1.355 17.450 1.00 95.19 101 GLY A O 1
ATOM 807 N N . PHE A 1 102 ? -3.157 0.764 18.335 1.00 96.44 102 PHE A N 1
ATOM 808 C CA . PHE A 1 102 ? -3.679 0.453 19.675 1.00 96.44 102 PHE A CA 1
ATOM 809 C C . PHE A 1 102 ? -3.613 1.636 20.653 1.00 96.44 102 PHE A C 1
ATOM 811 O O . PHE A 1 102 ? -4.385 1.664 21.611 1.00 96.44 102 PHE A O 1
ATOM 818 N N . SER A 1 103 ? -2.714 2.602 20.440 1.00 94.56 103 SER A N 1
ATOM 819 C CA . SER A 1 103 ? -2.483 3.732 21.351 1.00 94.56 103 SER A CA 1
ATOM 820 C C . SER A 1 103 ? -3.164 5.026 20.891 1.00 94.56 103 SER A C 1
ATOM 822 O O . SER A 1 103 ? -3.692 5.769 21.718 1.00 94.56 103 SER A O 1
ATOM 824 N N . ALA A 1 104 ? -3.230 5.276 19.582 1.00 93.50 104 ALA A N 1
ATOM 825 C CA . ALA A 1 104 ? -3.852 6.457 18.988 1.00 93.50 104 ALA A CA 1
ATOM 826 C C . ALA A 1 104 ? -5.333 6.206 18.644 1.00 93.50 104 ALA A C 1
ATOM 828 O O . ALA A 1 104 ? -5.701 5.935 17.498 1.00 93.50 104 ALA A O 1
ATOM 829 N N . THR A 1 105 ? -6.202 6.294 19.653 1.00 93.31 105 THR A N 1
ATOM 830 C CA . THR A 1 105 ? -7.617 5.886 19.551 1.00 93.31 105 THR A CA 1
ATOM 831 C C . THR A 1 105 ? -8.591 7.019 19.208 1.00 93.31 105 THR A C 1
ATOM 833 O O . THR A 1 105 ? -9.699 6.747 18.747 1.00 93.31 105 THR A O 1
ATOM 836 N N . SER A 1 106 ? -8.197 8.287 19.365 1.00 88.25 106 SER A N 1
ATOM 837 C CA . SER A 1 106 ? -9.044 9.456 19.071 1.00 88.25 106 SER A CA 1
ATOM 838 C C . SER A 1 106 ? -9.419 9.555 17.597 1.00 88.25 106 SER A C 1
ATOM 840 O O . SER A 1 106 ? -8.651 9.105 16.757 1.00 88.25 106 SER A O 1
ATOM 842 N N . MET A 1 107 ? -10.533 10.221 17.254 1.00 80.19 107 MET A N 1
ATOM 843 C CA . MET A 1 107 ? -10.967 10.446 15.860 1.00 80.19 107 MET A CA 1
ATOM 844 C C . MET A 1 107 ? -9.913 11.131 14.982 1.00 80.19 107 MET A C 1
ATOM 846 O O . MET A 1 107 ? -9.788 10.793 13.811 1.00 80.19 107 MET A O 1
ATOM 850 N N . THR A 1 108 ? -9.147 12.073 15.525 1.00 76.06 108 THR A N 1
ATOM 851 C CA . THR A 1 108 ? -7.954 12.609 14.862 1.00 76.06 108 THR A CA 1
ATOM 852 C C . THR A 1 108 ? -6.800 11.646 15.091 1.00 76.06 108 THR A C 1
ATOM 854 O O . THR A 1 108 ? -6.625 11.174 16.213 1.00 76.06 108 THR A O 1
ATOM 857 N N . ALA A 1 109 ? -6.027 11.342 14.055 1.00 66.81 109 ALA A N 1
ATOM 858 C CA . ALA A 1 109 ? -4.830 10.523 14.197 1.00 66.81 109 ALA A CA 1
ATOM 859 C C . ALA A 1 109 ? -3.564 11.353 14.000 1.00 66.81 109 ALA A C 1
ATOM 861 O O . ALA A 1 109 ? -3.608 12.476 13.492 1.00 66.81 109 ALA A O 1
ATOM 862 N N . GLU A 1 110 ? -2.454 10.757 14.410 1.00 71.81 110 GLU A N 1
ATOM 863 C CA . GLU A 1 110 ? -1.119 11.310 14.274 1.00 71.81 110 GLU A CA 1
ATOM 864 C C . GLU A 1 110 ? -0.517 10.961 12.913 1.00 71.81 110 GLU A C 1
ATOM 866 O O . GLU A 1 110 ? -0.977 10.070 12.195 1.00 71.81 110 GLU A O 1
ATOM 871 N N . ASN A 1 111 ? 0.511 11.714 12.555 1.00 83.81 111 ASN A N 1
ATOM 872 C CA . ASN A 1 111 ? 1.274 11.495 11.342 1.00 83.81 111 ASN A CA 1
ATOM 873 C C . ASN A 1 111 ? 2.266 10.346 11.540 1.00 83.81 111 ASN A C 1
ATOM 875 O O . ASN A 1 111 ? 2.684 10.081 12.666 1.00 83.81 111 ASN A O 1
ATOM 879 N N . SER A 1 112 ? 2.680 9.697 10.453 1.00 89.69 112 SER A N 1
ATOM 880 C CA . SER A 1 112 ? 3.696 8.647 10.537 1.00 89.69 112 SER A CA 1
ATOM 881 C C . SER A 1 112 ? 5.010 9.216 11.087 1.00 89.69 112 SER A C 1
ATOM 883 O O . SER A 1 112 ? 5.512 10.205 10.542 1.00 89.69 112 SER A O 1
ATOM 885 N N . PRO A 1 113 ? 5.613 8.582 12.110 1.00 92.44 113 PRO A N 1
ATOM 886 C CA . PRO A 1 113 ? 6.952 8.931 12.574 1.00 92.44 113 PRO A CA 1
ATOM 887 C C . PRO A 1 113 ? 8.056 8.310 11.701 1.00 92.44 113 PRO A C 1
ATOM 889 O O . PRO A 1 113 ? 9.239 8.486 11.989 1.00 92.44 113 PRO A O 1
ATOM 892 N N . TYR A 1 114 ? 7.688 7.569 10.650 1.00 93.44 114 TYR A N 1
ATOM 893 C CA . TYR A 1 114 ? 8.615 6.882 9.760 1.00 93.44 114 TYR A CA 1
ATOM 894 C C . TYR A 1 114 ? 8.677 7.533 8.375 1.00 93.44 114 TYR A C 1
ATOM 896 O O . TYR A 1 114 ? 7.663 7.969 7.829 1.00 93.44 114 TYR A O 1
ATOM 904 N N . ALA A 1 115 ? 9.854 7.484 7.749 1.00 88.44 115 ALA A N 1
ATOM 905 C CA . ALA A 1 115 ? 10.101 7.898 6.368 1.00 88.44 115 ALA A CA 1
ATOM 906 C C . ALA A 1 115 ? 9.633 6.881 5.311 1.00 88.44 115 ALA A C 1
ATOM 908 O O . ALA A 1 115 ? 10.137 6.841 4.189 1.00 88.44 115 ALA A O 1
ATOM 909 N N . SER A 1 116 ? 8.680 6.028 5.670 1.00 83.06 116 SER A N 1
ATOM 910 C CA . SER A 1 116 ? 8.171 4.938 4.843 1.00 83.06 116 SER A CA 1
ATOM 911 C C . SER A 1 116 ? 6.667 4.753 5.038 1.00 83.06 116 SER A C 1
ATOM 913 O O . SER A 1 116 ? 6.084 5.283 5.980 1.00 83.06 116 SER A O 1
ATOM 915 N N . ALA A 1 117 ? 6.065 3.939 4.166 1.00 77.88 117 ALA A N 1
ATOM 916 C CA . ALA A 1 117 ? 4.686 3.455 4.278 1.00 77.88 117 ALA A CA 1
ATOM 917 C C . ALA A 1 117 ? 3.584 4.527 4.142 1.00 77.88 117 ALA A C 1
ATOM 919 O O . ALA A 1 117 ? 2.651 4.590 4.941 1.00 77.88 117 ALA A O 1
ATOM 920 N N . THR A 1 118 ? 3.623 5.326 3.068 1.00 92.50 118 THR A N 1
ATOM 921 C CA . THR A 1 118 ? 2.486 6.193 2.722 1.00 92.50 118 THR A CA 1
ATOM 922 C C . THR A 1 118 ? 1.255 5.362 2.359 1.00 92.50 118 THR A C 1
ATOM 924 O O . THR A 1 118 ? 1.266 4.575 1.402 1.00 92.50 118 THR A O 1
ATOM 927 N N . SER A 1 119 ? 0.188 5.555 3.130 1.00 94.12 119 SER A N 1
ATOM 928 C CA . SER A 1 119 ? -1.134 4.976 2.885 1.00 94.12 119 SER A CA 1
ATOM 929 C C . SER A 1 119 ? -1.932 5.903 1.974 1.00 94.12 119 SER A C 1
ATOM 931 O O . SER A 1 119 ? -2.311 6.984 2.405 1.00 94.12 119 SER A O 1
ATOM 933 N N . VAL A 1 120 ? -2.162 5.506 0.724 1.00 94.06 120 VAL A N 1
ATOM 934 C CA . VAL A 1 120 ? -2.918 6.278 -0.271 1.00 94.06 120 VAL A CA 1
ATOM 935 C C . VAL A 1 120 ? -4.300 5.658 -0.404 1.00 94.06 120 VAL A C 1
ATOM 937 O O . VAL A 1 120 ? -4.408 4.476 -0.714 1.00 94.06 120 VAL A O 1
ATOM 940 N N . PHE A 1 121 ? -5.350 6.426 -0.152 1.00 93.50 121 PHE A N 1
ATOM 941 C CA . PHE A 1 121 ? -6.727 5.946 -0.187 1.00 93.50 121 PHE A CA 1
ATOM 942 C C . PHE A 1 121 ? -7.539 6.721 -1.216 1.00 93.50 121 PHE A C 1
ATOM 944 O O . PHE A 1 121 ? -7.525 7.950 -1.248 1.00 93.50 121 PHE A O 1
ATOM 951 N N . MET A 1 122 ? -8.297 5.975 -2.004 1.00 91.31 122 MET A N 1
ATOM 952 C CA . MET A 1 122 ? -9.312 6.472 -2.924 1.00 91.31 122 MET A CA 1
ATOM 953 C C . MET A 1 122 ? -10.544 5.581 -2.804 1.00 91.31 122 MET A C 1
ATOM 955 O O . MET A 1 122 ? -10.452 4.425 -2.374 1.00 91.31 122 MET A O 1
ATOM 959 N N . GLY A 1 123 ? -11.713 6.085 -3.172 1.00 90.88 123 GLY A N 1
ATOM 960 C CA . GLY A 1 123 ? -12.888 5.238 -3.118 1.00 90.88 123 GLY A CA 1
ATOM 961 C C . GLY A 1 123 ? -14.153 5.871 -3.631 1.00 90.88 123 GLY A C 1
ATOM 962 O O . GLY A 1 123 ? -14.157 7.000 -4.108 1.00 90.88 123 GLY A O 1
ATOM 963 N N . TRP A 1 124 ? -15.227 5.114 -3.476 1.00 91.50 124 TRP A N 1
ATOM 964 C CA . TRP A 1 124 ? -16.558 5.460 -3.938 1.00 91.50 124 TRP A CA 1
ATOM 965 C C . TRP A 1 124 ? -17.578 5.227 -2.836 1.00 91.50 124 TRP A C 1
ATOM 967 O O . TRP A 1 124 ? -17.421 4.335 -1.997 1.00 91.50 124 TRP A O 1
ATOM 977 N N . SER A 1 125 ? -18.663 5.985 -2.865 1.00 90.56 125 SER A N 1
ATOM 978 C CA . SER A 1 125 ? -19.849 5.705 -2.063 1.00 90.56 125 SER A CA 1
ATOM 979 C C . SER A 1 125 ? -21.089 5.648 -2.930 1.00 90.56 125 SER A C 1
ATOM 981 O O . SER A 1 125 ? -21.264 6.433 -3.861 1.00 90.56 125 SER A O 1
ATOM 983 N N . LEU A 1 126 ? -21.988 4.723 -2.601 1.00 90.88 126 LEU A N 1
ATOM 984 C CA . LEU A 1 126 ? -23.316 4.677 -3.199 1.00 90.88 126 LEU A CA 1
ATOM 985 C C . LEU A 1 126 ? -24.205 5.741 -2.530 1.00 90.88 126 LEU A C 1
ATOM 987 O O . LEU A 1 126 ? -25.050 5.426 -1.688 1.00 90.88 126 LEU A O 1
ATOM 991 N N . SER A 1 127 ? -23.936 7.011 -2.845 1.00 85.81 127 SER A N 1
ATOM 992 C CA . SER A 1 127 ? -24.452 8.181 -2.117 1.00 85.81 127 SER A CA 1
ATOM 993 C C . SER A 1 127 ? -25.066 9.273 -2.987 1.00 85.81 127 SER A C 1
ATOM 995 O O . SER A 1 127 ? -25.713 10.177 -2.451 1.00 85.81 127 SER A O 1
ATOM 997 N N . LYS A 1 128 ? -24.915 9.202 -4.311 1.00 85.50 128 LYS A N 1
ATOM 998 C CA . LYS A 1 128 ? -25.494 10.191 -5.220 1.00 85.50 128 LYS A CA 1
ATOM 999 C C . LYS A 1 128 ? -26.933 9.824 -5.528 1.00 85.50 128 LYS A C 1
ATOM 1001 O O . LYS A 1 128 ? -27.204 8.750 -6.055 1.00 85.50 128 LYS A O 1
ATOM 1006 N N . GLN A 1 129 ? -27.878 10.691 -5.182 1.00 82.94 129 GLN A N 1
ATOM 1007 C CA . GLN A 1 129 ? -29.282 10.437 -5.499 1.00 82.94 129 GLN A CA 1
ATOM 1008 C C . GLN A 1 129 ? -29.475 10.492 -7.019 1.00 82.94 129 GLN A C 1
ATOM 1010 O O . GLN A 1 129 ? -29.038 11.442 -7.668 1.00 82.94 129 GLN A O 1
ATOM 1015 N N . SER A 1 130 ? -30.110 9.469 -7.589 1.00 82.12 130 SER A N 1
ATOM 1016 C CA . SER A 1 130 ? -30.284 9.368 -9.036 1.00 82.12 130 SER A CA 1
ATOM 1017 C C . SER A 1 130 ? -31.236 10.452 -9.541 1.00 82.12 130 SER A C 1
ATOM 1019 O O . SER A 1 130 ? -32.361 10.573 -9.053 1.00 82.12 130 SER A O 1
ATOM 1021 N N . GLU A 1 131 ? -30.825 11.199 -10.569 1.00 80.94 131 GLU A N 1
ATOM 1022 C CA . GLU A 1 131 ? -31.632 12.284 -11.158 1.00 80.94 131 GLU A CA 1
ATOM 1023 C C . GLU A 1 131 ? -32.990 11.791 -11.681 1.00 80.94 131 GLU A C 1
ATOM 1025 O O . GLU A 1 131 ? -33.982 12.517 -11.662 1.00 80.94 131 GLU A O 1
ATOM 1030 N N . ASN A 1 132 ? -33.046 10.528 -12.115 1.00 80.06 132 ASN A N 1
ATOM 1031 C CA . ASN A 1 132 ? -34.223 9.928 -12.741 1.00 80.06 132 ASN A CA 1
ATOM 1032 C C . ASN A 1 132 ? -35.076 9.089 -11.775 1.00 80.06 132 ASN A C 1
ATOM 1034 O O . ASN A 1 132 ? -36.137 8.602 -12.168 1.00 80.06 132 ASN A O 1
ATOM 1038 N N . ASN A 1 133 ? -34.625 8.873 -10.534 1.00 80.38 133 ASN A N 1
ATOM 1039 C CA . ASN A 1 133 ? -35.363 8.110 -9.530 1.00 80.38 133 ASN A CA 1
ATOM 1040 C C . ASN A 1 133 ? -34.893 8.466 -8.111 1.00 80.38 133 ASN A C 1
ATOM 1042 O O . ASN A 1 133 ? -33.827 8.031 -7.681 1.00 80.38 133 ASN A O 1
ATOM 1046 N N . ALA A 1 134 ? -35.736 9.177 -7.360 1.00 75.81 134 ALA A N 1
ATOM 1047 C CA . ALA A 1 134 ? -35.435 9.629 -6.002 1.00 75.81 134 ALA A CA 1
ATOM 1048 C C . ALA A 1 134 ? -35.161 8.490 -4.996 1.00 75.81 134 ALA A C 1
ATOM 1050 O O . ALA A 1 134 ? -34.529 8.737 -3.969 1.00 75.81 134 ALA A O 1
ATOM 1051 N N . ASP A 1 135 ? -35.598 7.260 -5.280 1.00 77.06 135 ASP A N 1
ATOM 1052 C CA . ASP A 1 135 ? -35.355 6.086 -4.431 1.00 77.06 135 ASP A CA 1
ATOM 1053 C C . ASP A 1 135 ? -34.096 5.296 -4.830 1.00 77.06 135 ASP A C 1
ATOM 1055 O O . ASP A 1 135 ? -33.749 4.305 -4.180 1.00 77.06 135 ASP A O 1
ATOM 1059 N N . ARG A 1 136 ? -33.400 5.711 -5.896 1.00 81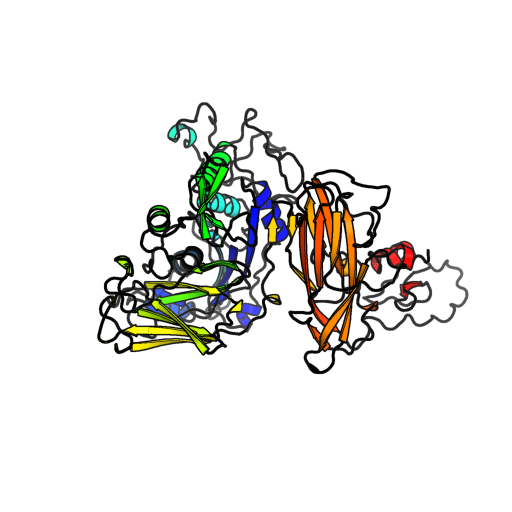.81 136 ARG A N 1
ATOM 1060 C CA . ARG A 1 136 ? -32.170 5.078 -6.375 1.00 81.81 136 ARG A CA 1
ATOM 1061 C C . ARG A 1 136 ? -30.951 5.921 -6.010 1.00 81.81 136 ARG A C 1
ATOM 1063 O O . ARG A 1 136 ? -30.960 7.142 -6.136 1.00 81.81 136 ARG A O 1
ATOM 1070 N N . TRP A 1 137 ? -29.887 5.225 -5.628 1.00 84.44 137 TRP A N 1
ATOM 1071 C CA . TRP A 1 137 ? -28.566 5.791 -5.395 1.00 84.44 137 TRP A CA 1
ATOM 1072 C C . TRP A 1 137 ? -27.602 5.285 -6.467 1.00 84.44 137 TRP A C 1
ATOM 1074 O O . TRP A 1 137 ? -27.656 4.109 -6.835 1.00 84.44 137 TRP A O 1
ATOM 1084 N N . ASP A 1 138 ? -26.754 6.175 -6.959 1.00 87.94 138 ASP A N 1
ATOM 1085 C CA . ASP A 1 138 ? -25.675 5.913 -7.900 1.00 87.94 138 ASP A CA 1
ATOM 1086 C C . ASP A 1 138 ? -24.319 6.147 -7.200 1.00 87.94 138 ASP A C 1
ATOM 1088 O O . ASP A 1 138 ? -24.242 6.772 -6.135 1.00 87.94 138 ASP A O 1
ATOM 1092 N N . TRP A 1 139 ? -23.258 5.571 -7.768 1.00 89.19 139 TRP A N 1
ATOM 1093 C CA . TRP A 1 139 ? -21.901 5.690 -7.238 1.00 89.19 139 TRP A CA 1
ATOM 1094 C C . TRP A 1 139 ? -21.337 7.090 -7.480 1.00 89.19 139 TRP A C 1
ATOM 1096 O O . TRP A 1 139 ? -21.553 7.688 -8.535 1.00 89.19 139 TRP A O 1
ATOM 1106 N N . GLU A 1 140 ? -20.593 7.587 -6.504 1.00 86.94 140 GLU A N 1
ATOM 1107 C CA . GLU A 1 140 ? -19.884 8.859 -6.560 1.00 86.94 140 GLU A CA 1
ATOM 1108 C C . GLU A 1 140 ? -18.501 8.707 -5.939 1.00 86.94 140 GLU A C 1
ATOM 1110 O O . GLU A 1 140 ? -18.328 7.958 -4.973 1.00 86.94 140 GLU A O 1
ATOM 1115 N N . ASP A 1 141 ? -17.520 9.399 -6.516 1.00 86.25 141 ASP A N 1
ATOM 1116 C CA . ASP A 1 141 ? -16.155 9.406 -6.007 1.00 86.25 141 ASP A CA 1
ATOM 1117 C C . ASP A 1 141 ? -16.120 10.080 -4.631 1.00 86.25 141 ASP A C 1
ATOM 1119 O O . ASP A 1 141 ? -16.583 11.206 -4.442 1.00 86.25 141 ASP A O 1
ATOM 1123 N N . LEU A 1 142 ? -15.487 9.419 -3.671 1.00 82.81 142 LEU A N 1
ATOM 1124 C CA . LEU A 1 142 ? -15.054 10.060 -2.440 1.00 82.81 142 LEU A CA 1
ATOM 1125 C C . LEU A 1 142 ? -13.870 10.957 -2.791 1.00 82.81 142 LEU A C 1
ATOM 1127 O O . LEU A 1 142 ? -12.871 10.467 -3.313 1.00 82.81 142 LEU A O 1
ATOM 1131 N N . GLY A 1 143 ? -13.955 12.256 -2.509 1.00 65.94 143 GLY A N 1
ATOM 1132 C CA . GLY A 1 143 ? -12.857 13.165 -2.857 1.00 65.94 143 GLY A CA 1
ATOM 1133 C C . GLY A 1 143 ? -13.254 14.517 -3.423 1.00 65.94 143 GLY A C 1
ATOM 1134 O O . GLY A 1 143 ? -12.399 15.388 -3.518 1.00 65.94 143 GLY A O 1
ATOM 1135 N N . TYR A 1 144 ? -14.509 14.698 -3.841 1.00 61.03 144 TYR A N 1
ATOM 1136 C CA . TYR A 1 144 ? -14.947 15.956 -4.439 1.00 61.03 144 TYR A CA 1
ATOM 1137 C C . TYR A 1 144 ? -15.353 16.946 -3.347 1.00 61.03 144 TYR A C 1
ATOM 1139 O O . TYR A 1 144 ? -16.351 16.733 -2.663 1.00 61.03 144 TYR A O 1
ATOM 1147 N N . TRP A 1 145 ? -14.585 18.022 -3.179 1.00 63.12 145 TRP A N 1
ATOM 1148 C CA . TRP A 1 145 ? -14.905 19.097 -2.239 1.00 63.12 145 TRP A CA 1
ATOM 1149 C C . TRP A 1 145 ? -14.619 20.439 -2.895 1.00 63.12 145 TRP A C 1
ATOM 1151 O O . TRP A 1 145 ? -13.544 20.574 -3.461 1.00 63.12 145 TRP A O 1
ATOM 1161 N N . ASP A 1 146 ? -15.564 21.381 -2.801 1.00 54.25 146 ASP A N 1
ATOM 1162 C CA . ASP A 1 146 ? -15.595 22.774 -3.295 1.00 54.25 146 ASP A CA 1
ATOM 1163 C C . ASP A 1 146 ? -14.375 23.286 -4.112 1.00 54.25 146 ASP A C 1
ATOM 1165 O O . ASP A 1 146 ? -14.584 23.705 -5.247 1.00 54.25 146 ASP A O 1
ATOM 1169 N N . ASP A 1 147 ? -13.133 23.194 -3.594 1.00 56.56 147 ASP A N 1
ATOM 1170 C CA . ASP A 1 147 ? -11.867 23.535 -4.285 1.00 56.56 147 ASP A CA 1
ATOM 1171 C C . ASP A 1 147 ? -10.673 22.542 -4.085 1.00 56.56 147 ASP A C 1
ATOM 1173 O O . ASP A 1 147 ? -9.557 22.825 -4.528 1.00 56.56 147 ASP A O 1
ATOM 1177 N N . LEU A 1 148 ? -10.840 21.392 -3.411 1.00 61.44 148 LEU A N 1
ATOM 1178 C CA . LEU A 1 148 ? -9.754 20.447 -3.065 1.00 61.44 148 LEU A CA 1
ATOM 1179 C C . LEU A 1 148 ? -10.027 19.040 -3.622 1.00 61.44 148 LEU A C 1
ATOM 1181 O O . LEU A 1 148 ? -11.041 18.437 -3.285 1.00 61.44 148 LEU A O 1
ATOM 1185 N N . ALA A 1 149 ? -9.101 18.491 -4.416 1.00 69.38 149 ALA A N 1
ATOM 1186 C CA . ALA A 1 149 ? -9.225 17.147 -5.011 1.00 69.38 149 ALA A CA 1
ATOM 1187 C C . ALA A 1 149 ? -8.428 16.049 -4.271 1.00 69.38 149 ALA A C 1
ATOM 1189 O O . ALA A 1 149 ? -8.570 14.859 -4.565 1.00 69.38 149 ALA A O 1
ATOM 1190 N N . ALA A 1 150 ? -7.576 16.434 -3.317 1.00 83.19 150 ALA A N 1
ATOM 1191 C CA . ALA A 1 150 ? -6.744 15.529 -2.533 1.00 83.19 150 ALA A CA 1
ATOM 1192 C C . ALA A 1 150 ? -6.285 16.198 -1.223 1.00 83.19 150 ALA A C 1
ATOM 1194 O O . ALA A 1 150 ? -6.471 17.401 -1.027 1.00 83.19 150 ALA A O 1
ATOM 1195 N N . ALA A 1 151 ? -5.753 15.398 -0.297 1.00 86.50 151 ALA A N 1
ATOM 1196 C CA . ALA A 1 151 ? -5.076 15.887 0.900 1.00 86.50 151 ALA A CA 1
ATOM 1197 C C . ALA A 1 151 ? -4.122 14.829 1.457 1.00 86.50 151 ALA A C 1
ATOM 1199 O O . ALA A 1 151 ? -4.453 13.643 1.512 1.00 86.50 151 ALA A O 1
ATOM 1200 N N . ALA A 1 152 ? -2.989 15.262 1.983 1.00 89.06 152 ALA A N 1
ATOM 1201 C CA . ALA A 1 152 ? -2.014 14.392 2.608 1.00 89.06 152 ALA A CA 1
ATOM 1202 C C . ALA A 1 152 ? -1.277 15.082 3.742 1.00 89.06 152 ALA A C 1
ATOM 1204 O O . ALA A 1 152 ? -1.279 16.301 3.906 1.00 89.06 152 ALA A O 1
ATOM 1205 N N . TRP A 1 153 ? -0.627 14.245 4.535 1.00 89.69 153 TRP A N 1
ATOM 1206 C CA . TRP A 1 153 ? 0.474 14.637 5.393 1.00 89.69 153 TRP A CA 1
ATOM 1207 C C . TRP A 1 153 ? 1.350 13.405 5.634 1.00 89.69 153 TRP A C 1
ATOM 1209 O O . TRP A 1 153 ? 1.116 12.347 5.052 1.00 89.69 153 TRP A O 1
ATOM 1219 N N . THR A 1 154 ? 2.390 13.515 6.456 1.00 90.62 154 THR A N 1
ATOM 1220 C CA . THR A 1 154 ? 3.396 12.457 6.637 1.00 90.62 154 THR A CA 1
ATOM 1221 C C . THR A 1 154 ? 2.771 11.073 6.861 1.00 90.62 154 THR A C 1
ATOM 1223 O O . THR A 1 154 ? 2.123 10.821 7.878 1.00 90.62 154 THR A O 1
ATOM 1226 N N . GLY A 1 155 ? 2.974 10.172 5.893 1.00 89.06 155 GLY A N 1
ATOM 1227 C CA . GLY A 1 155 ? 2.545 8.771 5.942 1.00 89.06 155 GLY A CA 1
ATOM 1228 C C . GLY A 1 155 ? 1.127 8.468 5.454 1.00 89.06 155 GLY A C 1
ATOM 1229 O O . GLY A 1 155 ? 0.721 7.302 5.498 1.00 89.06 155 GLY A O 1
ATOM 1230 N N . TRP A 1 156 ? 0.365 9.450 4.969 1.00 92.12 156 TRP A N 1
ATOM 1231 C CA . TRP A 1 156 ? -0.985 9.215 4.454 1.00 92.12 156 TRP A CA 1
ATOM 1232 C C . TRP A 1 156 ? -1.390 10.215 3.367 1.00 92.12 156 TRP A C 1
ATOM 1234 O O . TRP A 1 156 ? -0.977 11.368 3.372 1.00 92.12 156 TRP A O 1
ATOM 1244 N N . CYS A 1 157 ? -2.241 9.771 2.451 1.00 92.38 157 CYS A N 1
ATOM 1245 C CA . CYS A 1 157 ? -2.813 10.562 1.372 1.00 92.38 157 CYS A CA 1
ATOM 1246 C C . CYS A 1 157 ? -4.236 10.071 1.097 1.00 92.38 157 CYS A C 1
ATOM 1248 O O . CYS A 1 157 ? -4.490 8.868 1.052 1.00 92.38 157 CYS A O 1
ATOM 1250 N N . VAL A 1 158 ? -5.161 11.005 0.910 1.00 90.31 158 VAL A N 1
ATOM 1251 C CA . VAL A 1 158 ? -6.468 10.751 0.310 1.00 90.31 158 VAL A CA 1
ATOM 1252 C C . VAL A 1 158 ? -6.536 11.456 -1.029 1.00 90.31 158 VAL A C 1
ATOM 1254 O O . VAL A 1 158 ? -6.104 12.601 -1.152 1.00 90.31 158 VAL A O 1
ATOM 1257 N N . LEU A 1 159 ? -7.077 10.770 -2.022 1.00 87.81 159 LEU A N 1
ATOM 1258 C CA . LEU A 1 159 ? -7.138 11.251 -3.391 1.00 87.81 159 LEU A CA 1
ATOM 1259 C C . LEU A 1 159 ? -8.461 10.814 -4.014 1.00 87.81 159 LEU A C 1
ATOM 1261 O O . LEU A 1 159 ? -8.951 9.713 -3.748 1.00 87.81 159 LEU A O 1
ATOM 1265 N N . LYS A 1 160 ? -9.035 11.682 -4.845 1.00 85.06 160 LYS A N 1
ATOM 1266 C CA . LYS A 1 160 ? -10.170 11.325 -5.685 1.00 85.06 160 LYS A CA 1
ATOM 1267 C C . LYS A 1 160 ? -9.801 10.165 -6.616 1.00 85.06 160 LYS A C 1
ATOM 1269 O O . LYS A 1 160 ? -8.736 10.159 -7.226 1.00 85.06 160 LYS A O 1
ATOM 1274 N N . ALA A 1 161 ? -10.696 9.193 -6.754 1.00 83.06 161 ALA A N 1
ATOM 1275 C CA . ALA A 1 161 ? -10.498 8.095 -7.693 1.00 83.06 161 ALA A CA 1
ATOM 1276 C C . ALA A 1 161 ? -10.231 8.595 -9.129 1.00 83.06 161 ALA A C 1
ATOM 1278 O O . ALA A 1 161 ? -10.921 9.489 -9.621 1.00 83.06 161 ALA A O 1
ATOM 1279 N N . GLY A 1 162 ? -9.226 8.016 -9.793 1.00 80.25 162 GLY A N 1
ATOM 1280 C CA . GLY A 1 162 ? -8.812 8.373 -11.152 1.00 80.25 162 GLY A CA 1
ATOM 1281 C C . GLY A 1 162 ? -7.718 9.446 -11.224 1.00 80.25 162 GLY A C 1
ATOM 1282 O O . GLY A 1 162 ? -7.074 9.581 -12.264 1.00 80.25 162 GLY A O 1
ATOM 1283 N N . ASP A 1 163 ? -7.441 10.172 -10.135 1.00 87.00 163 ASP A N 1
ATOM 1284 C CA . ASP A 1 163 ? -6.407 11.216 -10.109 1.00 87.00 163 ASP A CA 1
ATOM 1285 C C . ASP A 1 163 ? -4.994 10.671 -9.813 1.00 87.00 163 ASP A C 1
ATOM 1287 O O . ASP A 1 163 ? -4.038 11.438 -9.671 1.00 87.00 163 ASP A O 1
ATOM 1291 N N . GLU A 1 164 ? -4.806 9.350 -9.754 1.00 89.44 164 GLU A N 1
ATOM 1292 C CA . GLU A 1 164 ? -3.507 8.739 -9.457 1.00 89.44 164 GLU A CA 1
ATOM 1293 C C . GLU A 1 164 ? -2.437 8.986 -10.535 1.00 89.44 164 GLU A C 1
ATOM 1295 O O . GLU A 1 164 ? -1.250 8.912 -10.235 1.00 89.44 164 GLU A O 1
ATOM 1300 N N . CYS A 1 165 ? -2.818 9.333 -11.770 1.00 90.94 165 CYS A N 1
ATOM 1301 C CA . CYS A 1 165 ? -1.901 9.814 -12.812 1.00 90.94 165 CYS A CA 1
ATOM 1302 C C . CYS A 1 165 ? -2.109 11.319 -13.054 1.00 90.94 165 CYS A C 1
ATOM 1304 O O . CYS A 1 165 ? -2.413 11.752 -14.164 1.00 90.94 165 CYS A O 1
ATOM 1306 N N . SER A 1 166 ? -1.971 12.126 -12.004 1.00 88.31 166 SER A N 1
ATOM 1307 C CA . SER A 1 166 ? -2.099 13.586 -12.066 1.00 88.31 166 SER A CA 1
ATOM 1308 C C . SER A 1 166 ? -1.098 14.287 -11.141 1.00 88.31 166 SER A C 1
ATOM 1310 O O . SER A 1 166 ? -0.398 13.640 -10.354 1.00 88.31 166 SER A O 1
ATOM 1312 N N . ASN A 1 167 ? -1.060 15.625 -11.197 1.00 89.06 167 ASN A N 1
ATOM 1313 C CA . ASN A 1 167 ? -0.284 16.412 -10.241 1.00 89.06 167 ASN A CA 1
ATOM 1314 C C . ASN A 1 167 ? -0.756 16.191 -8.794 1.00 89.06 167 ASN A C 1
ATOM 1316 O O . ASN A 1 167 ? 0.071 16.296 -7.900 1.00 89.06 167 ASN A O 1
ATOM 1320 N N . TYR A 1 168 ? -2.028 15.842 -8.554 1.00 89.44 168 TYR A N 1
ATOM 1321 C CA . TYR A 1 168 ? -2.551 15.641 -7.200 1.00 89.44 168 TYR A CA 1
ATOM 1322 C C . TYR A 1 168 ? -1.804 14.536 -6.457 1.00 89.44 168 TYR A C 1
ATOM 1324 O O . TYR A 1 168 ? -1.343 14.770 -5.346 1.00 89.44 168 TYR A O 1
ATOM 1332 N N . LEU A 1 169 ? -1.593 13.363 -7.070 1.00 91.38 169 LEU A N 1
ATOM 1333 C CA . LEU A 1 169 ? -0.888 12.289 -6.369 1.00 91.38 169 LEU A CA 1
ATOM 1334 C C . LEU A 1 169 ? 0.546 12.692 -6.026 1.00 91.38 169 LEU A C 1
ATOM 1336 O O . LEU A 1 169 ? 0.955 12.548 -4.880 1.00 91.38 169 LEU A O 1
ATOM 1340 N N . VAL A 1 170 ? 1.320 13.195 -6.992 1.00 92.56 170 VAL A N 1
ATOM 1341 C CA . VAL A 1 170 ? 2.711 13.582 -6.711 1.00 92.56 170 VAL A CA 1
ATOM 1342 C C . VAL A 1 170 ? 2.769 14.730 -5.701 1.00 92.56 170 VAL A C 1
ATOM 1344 O O . VAL A 1 170 ? 3.563 14.652 -4.776 1.00 92.56 170 VAL A O 1
ATOM 1347 N N . HIS A 1 171 ? 1.879 15.719 -5.785 1.00 93.12 171 HIS A N 1
ATOM 1348 C CA . HIS A 1 171 ? 1.767 16.803 -4.808 1.00 93.12 171 HIS A CA 1
ATOM 1349 C C . HIS A 1 171 ? 1.553 16.269 -3.384 1.00 93.12 171 HIS A C 1
ATOM 1351 O O . HIS A 1 171 ? 2.319 16.570 -2.467 1.00 93.12 171 HIS A O 1
ATOM 1357 N N . GLU A 1 172 ? 0.571 15.386 -3.213 1.00 92.12 172 GLU A N 1
ATOM 1358 C CA . GLU A 1 172 ? 0.263 14.784 -1.920 1.00 92.12 172 GLU A CA 1
ATOM 1359 C C . GLU A 1 172 ? 1.369 13.851 -1.405 1.00 92.12 172 GLU A C 1
ATOM 1361 O O . GLU A 1 172 ? 1.640 13.790 -0.203 1.00 92.12 172 GLU A O 1
ATOM 1366 N N . ILE A 1 173 ? 2.062 13.137 -2.296 1.00 93.00 173 ILE A N 1
ATOM 1367 C CA . ILE A 1 173 ? 3.248 12.366 -1.912 1.00 93.00 173 ILE A CA 1
ATOM 1368 C C . ILE A 1 173 ? 4.349 13.302 -1.394 1.00 93.00 173 ILE A C 1
ATOM 1370 O O . ILE A 1 173 ? 5.010 12.950 -0.418 1.00 93.00 173 ILE A O 1
ATOM 1374 N N . GLY A 1 174 ? 4.509 14.502 -1.958 1.00 93.44 174 GLY A N 1
ATOM 1375 C CA . GLY A 1 174 ? 5.433 15.518 -1.448 1.00 93.44 174 GLY A CA 1
ATOM 1376 C C . GLY A 1 174 ? 5.096 15.941 -0.017 1.00 93.44 174 GLY A C 1
ATOM 1377 O O . GLY A 1 174 ? 5.969 15.921 0.855 1.00 93.44 174 GLY A O 1
ATOM 1378 N N . HIS A 1 175 ? 3.820 16.202 0.281 1.00 93.19 175 HIS A N 1
ATOM 1379 C CA . HIS A 1 175 ? 3.358 16.435 1.657 1.00 93.19 175 HIS A CA 1
ATOM 1380 C C . HIS A 1 175 ? 3.591 15.230 2.576 1.00 93.19 175 HIS A C 1
ATOM 1382 O O . HIS A 1 175 ? 3.999 15.390 3.731 1.00 93.19 175 HIS A O 1
ATOM 1388 N N . SER A 1 176 ? 3.429 14.005 2.067 1.00 91.75 176 SER A N 1
ATOM 1389 C CA . SER A 1 176 ? 3.798 12.798 2.813 1.00 91.75 176 SER A CA 1
ATOM 1390 C C . SER A 1 176 ? 5.300 12.717 3.125 1.00 91.75 176 SER A C 1
ATOM 1392 O O . SER A 1 176 ? 5.676 11.957 4.019 1.00 91.75 176 SER A O 1
ATOM 1394 N N . GLN A 1 177 ? 6.143 13.485 2.433 1.00 90.50 177 GLN A N 1
ATOM 1395 C CA . GLN A 1 177 ? 7.577 13.645 2.686 1.00 90.50 177 GLN A CA 1
ATOM 1396 C C . GLN A 1 177 ? 7.916 14.965 3.394 1.00 90.50 177 GLN A C 1
ATOM 1398 O O . GLN A 1 177 ? 9.071 15.383 3.389 1.00 90.50 177 GLN A O 1
ATOM 1403 N N . THR A 1 178 ? 6.927 15.617 4.019 1.00 90.44 178 THR A N 1
ATOM 1404 C CA . THR A 1 178 ? 7.043 16.889 4.764 1.00 90.44 178 THR A CA 1
ATOM 1405 C C . THR A 1 178 ? 7.328 18.137 3.924 1.00 90.44 178 THR A C 1
ATOM 1407 O O . THR A 1 178 ? 7.603 19.195 4.484 1.00 90.44 178 THR A O 1
ATOM 1410 N N . MET A 1 179 ? 7.233 18.053 2.595 1.00 92.38 179 MET A N 1
ATOM 1411 C CA . MET A 1 179 ? 7.376 19.228 1.734 1.00 92.38 179 MET A CA 1
ATOM 1412 C C . MET A 1 179 ? 6.187 20.185 1.926 1.00 92.38 179 MET A C 1
ATOM 1414 O O . MET A 1 179 ? 5.045 19.741 2.036 1.00 92.38 179 MET A O 1
ATOM 1418 N N . GLU A 1 180 ? 6.441 21.494 1.952 1.00 92.69 180 GLU A N 1
ATOM 1419 C CA . GLU A 1 180 ? 5.411 22.546 2.025 1.00 92.69 180 GLU A CA 1
ATOM 1420 C C . GLU A 1 180 ? 5.095 23.112 0.632 1.00 92.69 180 GLU A C 1
ATOM 1422 O O . GLU A 1 180 ? 5.933 23.034 -0.268 1.00 92.69 180 GLU A O 1
ATOM 1427 N N . HIS A 1 181 ? 3.921 23.734 0.461 1.00 93.62 181 HIS A N 1
ATOM 1428 C CA . HIS A 1 181 ? 3.590 24.459 -0.772 1.00 93.62 181 HIS A CA 1
ATOM 1429 C C . HIS A 1 181 ? 4.703 25.445 -1.155 1.00 93.62 181 HIS A C 1
ATOM 1431 O O . HIS A 1 181 ? 5.144 26.246 -0.332 1.00 93.62 181 HIS A O 1
ATOM 1437 N N . PHE A 1 182 ? 5.125 25.397 -2.420 1.00 93.12 182 PHE A N 1
ATOM 1438 C CA . PHE A 1 182 ? 6.122 26.293 -3.002 1.00 93.12 182 PHE A CA 1
ATOM 1439 C C . PHE A 1 182 ? 5.452 27.305 -3.942 1.00 93.12 182 PHE A C 1
ATOM 1441 O O . PHE A 1 182 ? 5.777 27.418 -5.130 1.00 93.12 182 PHE A O 1
ATOM 1448 N N . ASP A 1 183 ? 4.455 28.003 -3.411 1.00 89.12 183 ASP A N 1
ATOM 1449 C CA . ASP A 1 183 ? 3.668 29.015 -4.103 1.00 89.12 183 ASP A CA 1
ATOM 1450 C C . ASP A 1 183 ? 4.246 30.431 -3.916 1.00 89.12 183 ASP A C 1
ATOM 1452 O O . ASP A 1 183 ? 5.374 30.616 -3.457 1.00 89.12 183 ASP A O 1
ATOM 1456 N N . VAL A 1 184 ? 3.501 31.441 -4.371 1.00 89.25 184 VAL A N 1
ATOM 1457 C CA . VAL A 1 184 ? 3.983 32.823 -4.473 1.00 89.25 184 VAL A CA 1
ATOM 1458 C C . VAL A 1 184 ? 4.399 33.373 -3.106 1.00 89.25 184 VAL A C 1
ATOM 1460 O O . VAL A 1 184 ? 3.566 33.554 -2.218 1.00 89.25 184 VAL A O 1
ATOM 1463 N N . GLY A 1 185 ? 5.679 33.729 -2.975 1.00 91.69 185 GLY A N 1
ATOM 1464 C CA . GLY A 1 185 ? 6.259 34.304 -1.759 1.00 91.69 185 GLY A CA 1
ATOM 1465 C C . GLY A 1 185 ? 6.852 33.283 -0.783 1.00 91.69 185 GLY A C 1
ATOM 1466 O O . GLY A 1 185 ? 7.403 33.689 0.246 1.00 91.69 185 GLY A O 1
ATOM 1467 N N . ALA A 1 186 ? 6.790 31.986 -1.092 1.00 93.31 186 ALA A N 1
ATOM 1468 C CA . ALA A 1 186 ? 7.412 30.942 -0.285 1.00 93.31 186 ALA A CA 1
ATOM 1469 C C . ALA A 1 186 ? 8.944 31.077 -0.252 1.00 93.31 186 ALA A C 1
ATOM 1471 O O . ALA A 1 186 ? 9.531 30.984 0.826 1.00 93.31 186 ALA A O 1
ATOM 1472 N N . ALA A 1 187 ? 9.595 31.399 -1.376 1.00 94.00 187 ALA A N 1
ATOM 1473 C CA . ALA A 1 187 ? 11.049 31.573 -1.428 1.00 94.00 187 ALA A CA 1
ATOM 1474 C C . ALA A 1 187 ? 11.527 32.685 -0.485 1.00 94.00 187 ALA A C 1
ATOM 1476 O O . ALA A 1 187 ? 12.474 32.486 0.271 1.00 94.00 187 ALA A O 1
ATOM 1477 N N . LEU A 1 188 ? 10.823 33.822 -0.472 1.00 95.19 188 LEU A N 1
ATOM 1478 C CA . LEU A 1 188 ? 11.110 34.934 0.437 1.00 95.19 188 LEU A CA 1
ATOM 1479 C C . LEU A 1 188 ? 10.891 34.536 1.904 1.00 95.19 188 LEU A C 1
ATOM 1481 O O . LEU A 1 188 ? 11.690 34.878 2.772 1.00 95.19 188 LEU A O 1
ATOM 1485 N N . LYS A 1 189 ? 9.810 33.801 2.199 1.00 94.56 189 LYS A N 1
ATOM 1486 C CA . LYS A 1 189 ? 9.520 33.303 3.554 1.00 94.56 189 LYS A CA 1
ATOM 1487 C C . LYS A 1 189 ? 10.603 32.339 4.048 1.00 94.56 189 LYS A C 1
ATOM 1489 O O . LYS A 1 189 ? 10.917 32.337 5.237 1.00 94.56 189 LYS A O 1
ATOM 1494 N N . TRP A 1 190 ? 11.148 31.517 3.155 1.00 94.25 190 TRP A N 1
ATOM 1495 C CA . TRP A 1 190 ? 12.193 30.542 3.460 1.00 94.25 190 TRP A CA 1
ATOM 1496 C C . TRP A 1 190 ? 13.617 31.120 3.368 1.00 94.25 190 TRP A C 1
ATOM 1498 O O . TRP A 1 190 ? 14.558 30.434 3.762 1.00 94.25 190 TRP A O 1
ATOM 1508 N N . GLY A 1 191 ? 13.779 32.365 2.899 1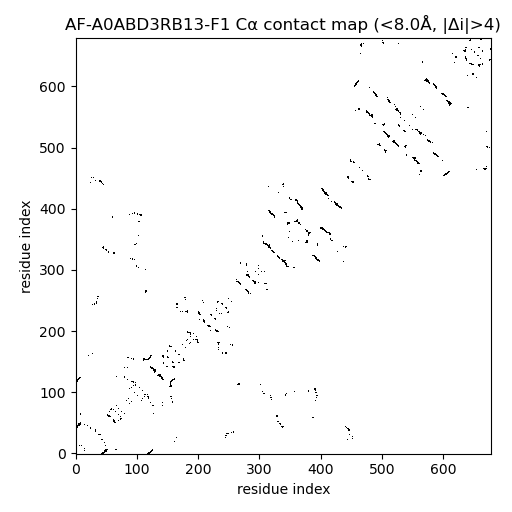.00 95.69 191 GLY A N 1
ATOM 1509 C CA . GLY A 1 191 ? 15.071 33.048 2.767 1.00 95.69 191 GLY A CA 1
ATOM 1510 C C . GLY A 1 191 ? 15.960 32.475 1.659 1.00 95.69 191 GLY A C 1
ATOM 1511 O O . GLY A 1 191 ? 17.167 32.340 1.856 1.00 95.69 191 GLY A O 1
ATOM 1512 N N . ILE A 1 192 ? 15.358 32.062 0.540 1.00 94.44 192 ILE A N 1
ATOM 1513 C CA . ILE A 1 192 ? 16.033 31.443 -0.616 1.00 94.44 192 ILE A CA 1
ATOM 1514 C C . ILE A 1 192 ? 15.734 32.170 -1.937 1.00 94.44 192 ILE A C 1
ATOM 1516 O O . ILE A 1 192 ? 15.941 31.619 -3.019 1.00 94.44 192 ILE A O 1
ATOM 1520 N N . GLU A 1 193 ? 15.219 33.395 -1.875 1.00 94.19 193 GLU A N 1
ATOM 1521 C CA . GLU A 1 193 ? 14.796 34.187 -3.032 1.00 94.19 193 GLU A CA 1
ATOM 1522 C C . GLU A 1 193 ? 15.931 34.502 -4.015 1.00 94.19 193 GLU A C 1
ATOM 1524 O O . GLU A 1 193 ? 15.672 34.669 -5.203 1.00 94.19 193 GLU A O 1
ATOM 1529 N N . ASP A 1 194 ? 17.184 34.521 -3.554 1.00 92.81 194 ASP A N 1
ATOM 1530 C CA . ASP A 1 194 ? 18.351 34.697 -4.424 1.00 92.81 194 ASP A CA 1
ATOM 1531 C C . ASP A 1 194 ? 18.542 33.497 -5.375 1.00 92.81 194 ASP A C 1
ATOM 1533 O O . ASP A 1 194 ? 18.965 33.659 -6.521 1.00 92.81 194 ASP A O 1
ATOM 1537 N N . GLU A 1 195 ? 18.200 32.286 -4.922 1.00 89.81 195 GLU A N 1
ATOM 1538 C CA . GLU A 1 195 ? 18.328 31.041 -5.693 1.00 89.81 195 GLU A CA 1
ATOM 1539 C C . GLU A 1 195 ? 17.035 30.673 -6.444 1.00 89.81 195 GLU A C 1
ATOM 1541 O O . GLU A 1 195 ? 17.090 30.107 -7.548 1.00 89.81 195 GLU A O 1
ATOM 1546 N N . TYR A 1 196 ? 15.883 31.019 -5.857 1.00 92.69 196 TYR A N 1
ATOM 1547 C CA . TYR A 1 196 ? 14.528 30.736 -6.344 1.00 92.69 196 TYR A CA 1
ATOM 1548 C C . TYR A 1 196 ? 13.662 32.013 -6.396 1.00 92.69 196 TYR A C 1
ATOM 1550 O O . TYR A 1 196 ? 12.616 32.084 -5.749 1.00 92.69 196 TYR A O 1
ATOM 1558 N N . PRO A 1 197 ? 14.030 33.033 -7.196 1.00 91.38 197 PRO A N 1
ATOM 1559 C CA . PRO A 1 197 ? 13.307 34.313 -7.259 1.00 91.38 197 PRO A CA 1
ATOM 1560 C C . PRO A 1 197 ? 11.901 34.214 -7.876 1.00 91.38 197 PRO A C 1
ATOM 1562 O O . PRO A 1 197 ? 11.171 35.202 -7.913 1.00 91.38 197 PRO A O 1
ATOM 1565 N N . GLN A 1 198 ? 11.536 33.046 -8.413 1.00 90.12 198 GLN A N 1
ATOM 1566 C CA . GLN A 1 198 ? 10.218 32.746 -8.981 1.00 90.12 198 GLN A CA 1
ATOM 1567 C C . GLN A 1 198 ? 9.545 31.569 -8.258 1.00 90.12 198 GLN A C 1
ATOM 1569 O O . GLN A 1 198 ? 8.765 30.835 -8.868 1.00 90.12 198 GLN A O 1
ATOM 1574 N N . ASP A 1 199 ? 9.872 31.388 -6.976 1.00 91.56 199 ASP A N 1
ATOM 1575 C CA . ASP A 1 199 ? 9.344 30.335 -6.111 1.00 91.56 199 ASP A CA 1
ATOM 1576 C C . ASP A 1 199 ? 9.525 28.933 -6.729 1.00 91.56 199 ASP A C 1
ATOM 1578 O O . ASP A 1 199 ? 10.609 28.595 -7.212 1.00 91.56 199 ASP A O 1
ATOM 1582 N N . GLY A 1 200 ? 8.466 28.118 -6.752 1.00 89.50 200 GLY A N 1
ATOM 1583 C CA . GLY A 1 200 ? 8.461 26.759 -7.287 1.00 89.50 200 GLY A CA 1
ATOM 1584 C C . GLY A 1 200 ? 8.580 26.651 -8.809 1.00 89.50 200 GLY A C 1
ATOM 1585 O O . GLY A 1 200 ? 8.223 25.619 -9.372 1.00 89.50 200 GLY A O 1
ATOM 1586 N N . ARG A 1 201 ? 9.043 27.686 -9.516 1.00 89.81 201 ARG A N 1
ATOM 1587 C CA . ARG A 1 201 ? 9.282 27.621 -10.961 1.00 89.81 201 ARG A CA 1
ATOM 1588 C C . ARG A 1 201 ? 10.735 27.282 -11.262 1.00 89.81 201 ARG A C 1
ATOM 1590 O O . ARG A 1 201 ? 11.657 27.953 -10.803 1.00 89.81 201 ARG A O 1
ATOM 1597 N N . TYR A 1 202 ? 10.930 26.292 -12.127 1.00 86.62 202 TYR A N 1
ATOM 1598 C CA . TYR A 1 202 ? 12.256 25.948 -12.625 1.00 86.62 202 TYR A CA 1
ATOM 1599 C C . TYR A 1 202 ? 12.904 27.101 -13.413 1.00 86.62 202 TYR A C 1
ATOM 1601 O O . TYR A 1 202 ? 12.260 27.751 -14.242 1.00 86.62 202 TYR A O 1
ATOM 1609 N N . MET A 1 203 ? 14.205 27.306 -13.213 1.00 86.38 203 MET A N 1
ATOM 1610 C CA . MET A 1 203 ? 15.016 28.317 -13.890 1.00 86.38 203 MET A CA 1
ATOM 1611 C C . MET A 1 203 ? 16.234 27.701 -14.583 1.00 86.38 203 MET A C 1
ATOM 1613 O O . MET A 1 203 ? 16.709 26.633 -14.215 1.00 86.38 203 MET A O 1
ATOM 1617 N N . ALA A 1 204 ? 16.783 28.391 -15.587 1.00 83.69 204 ALA A N 1
ATOM 1618 C CA . ALA A 1 204 ? 17.857 27.855 -16.431 1.00 83.69 204 ALA A CA 1
ATOM 1619 C C . ALA A 1 204 ? 19.157 27.496 -15.682 1.00 83.69 204 ALA A C 1
ATOM 1621 O O . ALA A 1 204 ? 19.935 26.689 -16.182 1.00 83.69 204 ALA A O 1
ATOM 1622 N N . HIS A 1 205 ? 19.406 28.087 -14.509 1.00 84.31 205 HIS A N 1
ATOM 1623 C CA . HIS A 1 205 ? 20.564 27.769 -13.666 1.00 84.31 205 HIS A CA 1
ATOM 1624 C C . HIS A 1 205 ? 20.341 26.571 -12.736 1.00 84.31 205 HIS A C 1
ATOM 1626 O O . HIS A 1 205 ? 21.292 26.124 -12.097 1.00 84.31 205 HIS A O 1
ATOM 1632 N N . HIS A 1 206 ? 19.119 26.042 -12.640 1.00 86.44 206 HIS A N 1
ATOM 1633 C CA . HIS A 1 206 ? 18.824 24.859 -11.833 1.00 86.44 206 HIS A CA 1
ATOM 1634 C C . HIS A 1 206 ? 19.285 23.575 -12.555 1.00 86.44 206 HIS A C 1
ATOM 1636 O O . HIS A 1 206 ? 19.191 23.484 -13.782 1.00 86.44 206 HIS A O 1
ATOM 1642 N N . PRO A 1 207 ? 19.772 22.548 -11.836 1.00 83.94 207 PRO A N 1
ATOM 1643 C CA . PRO A 1 207 ? 20.209 21.292 -12.442 1.00 83.94 207 PRO A CA 1
ATOM 1644 C C . PRO A 1 207 ? 19.084 20.555 -13.174 1.00 83.94 207 PRO A C 1
ATOM 1646 O O . PRO A 1 207 ? 17.910 20.619 -12.810 1.00 83.94 207 PRO A O 1
ATOM 1649 N N . TRP A 1 208 ? 19.467 19.815 -14.213 1.00 81.62 208 TRP A N 1
ATOM 1650 C CA . TRP A 1 208 ? 18.541 18.978 -14.964 1.00 81.62 208 TRP A CA 1
ATOM 1651 C C . TRP A 1 208 ? 18.172 17.724 -14.184 1.00 81.62 208 TRP A C 1
ATOM 1653 O O . TRP A 1 208 ? 18.964 17.167 -13.427 1.00 81.62 208 TRP A O 1
ATOM 1663 N N . GLY A 1 209 ? 16.950 17.267 -14.412 1.00 81.88 209 GLY A N 1
ATOM 1664 C CA . GLY A 1 209 ? 16.447 16.038 -13.850 1.00 81.88 209 GLY A CA 1
ATOM 1665 C C . GLY A 1 209 ? 16.837 14.859 -14.712 1.00 81.88 209 GLY A C 1
ATOM 1666 O O . GLY A 1 209 ? 16.843 14.970 -15.939 1.00 81.88 209 GLY A O 1
ATOM 1667 N N . TYR A 1 210 ? 17.121 13.727 -14.081 1.00 86.69 210 TYR A N 1
ATOM 1668 C CA . TYR A 1 210 ? 17.413 12.488 -14.781 1.00 86.69 210 TYR A CA 1
ATOM 1669 C C . TYR A 1 210 ? 16.428 11.408 -14.352 1.00 86.69 210 TYR A C 1
ATOM 1671 O O . TYR A 1 210 ? 16.341 11.063 -13.176 1.00 86.69 210 TYR A O 1
ATOM 1679 N N . ASP A 1 211 ? 15.683 10.889 -15.321 1.00 86.75 211 ASP A N 1
ATOM 1680 C CA . ASP A 1 211 ? 14.821 9.736 -15.145 1.00 86.75 211 ASP A CA 1
ATOM 1681 C C . ASP A 1 211 ? 15.668 8.470 -15.255 1.00 86.75 211 ASP A C 1
ATOM 1683 O O . ASP A 1 211 ? 16.014 8.020 -16.351 1.00 86.75 211 ASP A O 1
ATOM 1687 N N . SER A 1 212 ? 16.006 7.889 -14.106 1.00 83.56 212 SER A N 1
ATOM 1688 C CA . SER A 1 212 ? 16.767 6.645 -14.066 1.00 83.56 212 SER A CA 1
ATOM 1689 C C . SER A 1 212 ? 15.985 5.469 -14.653 1.00 83.56 212 SER A C 1
ATOM 1691 O O . SER A 1 212 ? 16.610 4.564 -15.193 1.00 83.56 212 SER A O 1
ATOM 1693 N N . VAL A 1 213 ? 14.649 5.479 -14.654 1.00 85.94 213 VAL A N 1
ATOM 1694 C CA . VAL A 1 213 ? 13.825 4.384 -15.195 1.00 85.94 213 VAL A CA 1
ATOM 1695 C C . VAL A 1 213 ? 13.849 4.369 -16.720 1.00 85.94 213 VAL A C 1
ATOM 1697 O O . VAL A 1 213 ? 13.931 3.299 -17.315 1.00 85.94 213 VAL A O 1
ATOM 1700 N N . THR A 1 214 ? 13.842 5.533 -17.366 1.00 84.56 214 THR A N 1
ATOM 1701 C CA . THR A 1 214 ? 13.880 5.635 -18.840 1.00 84.56 214 THR A CA 1
ATOM 1702 C C . THR A 1 214 ? 15.267 5.956 -19.406 1.00 84.56 214 THR A C 1
ATOM 1704 O O . THR A 1 214 ? 15.454 5.911 -20.619 1.00 84.56 214 THR A O 1
ATOM 1707 N N . ARG A 1 215 ? 16.254 6.239 -18.543 1.00 84.44 215 ARG A N 1
ATOM 1708 C CA . ARG A 1 215 ? 17.611 6.716 -18.877 1.00 84.44 215 ARG A CA 1
ATOM 1709 C C . ARG A 1 215 ? 17.624 8.029 -19.668 1.00 84.44 215 ARG A C 1
ATOM 1711 O O . ARG A 1 215 ? 18.476 8.236 -20.532 1.00 84.44 215 ARG A O 1
ATOM 1718 N N . GLN A 1 216 ? 16.688 8.928 -19.381 1.00 85.94 216 GLN A N 1
ATOM 1719 C CA . GLN A 1 216 ? 16.519 10.177 -20.125 1.00 85.94 216 GLN A CA 1
ATOM 1720 C C . GLN A 1 216 ? 16.580 11.398 -19.214 1.00 85.94 216 GLN A C 1
ATOM 1722 O O . GLN A 1 216 ? 16.091 11.392 -18.085 1.00 85.94 216 GLN A O 1
ATOM 1727 N N . PHE A 1 217 ? 17.146 12.488 -19.729 1.00 85.50 217 PHE A N 1
ATOM 1728 C CA . PHE A 1 217 ? 16.983 13.785 -19.087 1.00 85.50 217 PHE A CA 1
ATOM 1729 C C . PHE A 1 217 ? 15.537 14.259 -19.219 1.00 85.50 217 PHE A C 1
ATOM 1731 O O . PHE A 1 217 ? 14.934 14.169 -20.290 1.00 85.50 217 PHE A O 1
ATOM 1738 N N . ARG A 1 218 ? 14.990 14.808 -18.135 1.00 79.69 218 ARG A N 1
ATOM 1739 C CA . ARG A 1 218 ? 13.648 15.388 -18.134 1.00 79.69 218 ARG A CA 1
ATOM 1740 C C . ARG A 1 218 ? 13.695 16.830 -18.613 1.00 79.69 218 ARG A C 1
ATOM 1742 O O . ARG A 1 218 ? 14.504 17.636 -18.158 1.00 79.69 218 ARG A O 1
ATOM 1749 N N . THR A 1 219 ? 12.791 17.165 -19.529 1.00 74.81 219 THR A N 1
ATOM 1750 C CA . THR A 1 219 ? 12.617 18.544 -19.988 1.00 74.81 219 THR A CA 1
ATOM 1751 C C . THR A 1 219 ? 11.921 19.361 -18.905 1.00 74.81 219 THR A C 1
ATOM 1753 O O . THR A 1 219 ? 10.772 19.071 -18.549 1.00 74.81 219 THR A O 1
ATOM 1756 N N . TRP A 1 220 ? 12.594 20.410 -18.448 1.00 74.06 220 TRP A N 1
ATOM 1757 C CA . TRP A 1 220 ? 12.107 21.348 -17.439 1.00 74.06 220 TRP A CA 1
ATOM 1758 C C . TRP A 1 220 ? 11.413 22.587 -17.995 1.00 74.06 220 TRP A C 1
ATOM 1760 O O . TRP A 1 220 ? 11.005 23.461 -17.238 1.00 74.06 220 TRP A O 1
ATOM 1770 N N . PHE A 1 221 ? 11.256 22.659 -19.310 1.00 72.88 221 PHE A N 1
ATOM 1771 C CA . PHE A 1 221 ? 10.569 23.749 -19.980 1.00 72.88 221 PHE A CA 1
ATOM 1772 C C . PHE A 1 221 ? 9.336 23.207 -20.686 1.00 72.88 221 PHE A C 1
ATOM 1774 O O . PHE A 1 221 ? 9.342 22.083 -21.198 1.00 72.88 221 PHE A O 1
ATOM 1781 N N . ASP A 1 222 ? 8.275 23.998 -20.697 1.00 72.38 222 ASP A N 1
ATOM 1782 C CA . ASP A 1 222 ? 7.163 23.781 -21.607 1.00 72.38 222 ASP A CA 1
ATOM 1783 C C . ASP A 1 222 ? 7.641 24.130 -23.030 1.00 72.38 222 ASP A C 1
ATOM 1785 O O . ASP A 1 222 ? 8.035 25.273 -23.276 1.00 72.38 222 ASP A O 1
ATOM 1789 N N . PRO A 1 223 ? 7.648 23.171 -23.973 1.00 69.38 223 PRO A N 1
ATOM 1790 C CA . PRO A 1 223 ? 8.160 23.401 -25.321 1.00 69.38 223 PRO A CA 1
ATOM 1791 C C . PRO A 1 223 ? 7.327 24.412 -26.125 1.00 69.38 223 PRO A C 1
ATOM 1793 O O . PRO A 1 223 ? 7.826 24.942 -27.115 1.00 69.38 223 PRO A O 1
ATOM 1796 N N . LEU A 1 224 ? 6.080 24.685 -25.725 1.00 74.25 224 LEU A N 1
ATOM 1797 C CA . LEU A 1 224 ? 5.198 25.643 -26.394 1.00 74.25 224 LEU A CA 1
ATOM 1798 C C . LEU A 1 224 ? 5.420 27.071 -25.895 1.00 74.25 224 LEU A C 1
ATOM 1800 O O . LEU A 1 224 ? 5.389 28.010 -26.689 1.00 74.25 224 LEU A O 1
ATOM 1804 N N . THR A 1 225 ? 5.634 27.244 -24.590 1.00 78.94 225 THR A N 1
ATOM 1805 C CA . THR A 1 225 ? 5.781 28.575 -23.975 1.00 78.94 225 THR A CA 1
ATOM 1806 C C . THR A 1 225 ? 7.233 28.971 -23.716 1.00 78.94 225 THR A C 1
ATOM 1808 O O . THR A 1 225 ? 7.516 30.150 -23.514 1.00 78.94 225 THR A O 1
ATOM 1811 N N . GLY A 1 226 ? 8.160 28.010 -23.700 1.00 77.44 226 GLY A N 1
ATOM 1812 C CA . GLY A 1 226 ? 9.557 28.206 -23.308 1.00 77.44 226 GLY A CA 1
ATOM 1813 C C . GLY A 1 226 ? 9.745 28.518 -21.819 1.00 77.44 226 GLY A C 1
ATOM 1814 O O . GLY A 1 226 ? 10.865 28.786 -21.390 1.00 77.44 226 GLY A O 1
ATOM 1815 N N . MET A 1 227 ? 8.670 28.501 -21.023 1.00 80.81 227 MET A N 1
ATOM 1816 C CA . MET A 1 227 ? 8.724 28.780 -19.591 1.00 80.81 227 MET A CA 1
ATOM 1817 C C . MET A 1 227 ? 9.130 27.538 -18.802 1.00 80.81 227 MET A C 1
ATOM 1819 O O . MET A 1 227 ? 8.794 26.413 -19.173 1.00 80.81 227 MET A O 1
ATOM 1823 N N . GLY A 1 228 ? 9.819 27.753 -17.679 1.00 80.81 228 GLY A N 1
ATOM 1824 C CA . GLY A 1 228 ? 10.116 26.690 -16.726 1.00 80.81 228 GLY A CA 1
ATOM 1825 C C . GLY A 1 228 ? 8.839 26.063 -16.170 1.00 80.81 228 GLY A C 1
ATOM 1826 O O . GLY A 1 228 ? 7.870 26.771 -15.864 1.00 80.81 228 GLY A O 1
ATOM 1827 N N . LYS A 1 229 ? 8.847 24.735 -16.050 1.00 84.56 229 LYS A N 1
ATOM 1828 C CA . LYS A 1 229 ? 7.786 23.947 -15.424 1.00 84.56 229 LYS A CA 1
ATOM 1829 C C . LYS A 1 229 ? 7.692 24.272 -13.933 1.00 84.56 229 LYS A C 1
ATOM 1831 O O . LYS A 1 229 ? 8.659 24.719 -13.313 1.00 84.56 229 LYS A O 1
ATOM 1836 N N . LEU A 1 230 ? 6.497 24.067 -13.395 1.00 88.31 230 LEU A N 1
ATOM 1837 C CA . LEU A 1 230 ? 6.201 24.257 -11.981 1.00 88.31 230 LEU A CA 1
ATOM 1838 C C . LEU A 1 230 ? 6.532 22.985 -11.203 1.00 88.31 230 LEU A C 1
ATOM 1840 O O . LEU A 1 230 ? 6.271 21.879 -11.686 1.00 88.31 230 LEU A O 1
ATOM 1844 N N . ASP A 1 231 ? 7.082 23.172 -10.009 1.00 90.62 231 ASP A N 1
ATOM 1845 C CA . ASP A 1 231 ? 7.192 22.150 -8.978 1.00 90.62 231 ASP A CA 1
ATOM 1846 C C . ASP A 1 231 ? 5.802 21.561 -8.676 1.00 90.62 231 ASP A C 1
ATOM 1848 O O . ASP A 1 231 ? 4.815 22.306 -8.699 1.00 90.62 231 ASP A O 1
ATOM 1852 N N . PRO A 1 232 ? 5.692 20.254 -8.373 1.00 91.25 232 PRO A N 1
ATOM 1853 C CA . PRO A 1 232 ? 4.432 19.647 -7.968 1.00 91.25 232 PRO A CA 1
ATOM 1854 C C . PRO A 1 232 ? 3.726 20.390 -6.830 1.00 91.25 232 PRO A C 1
ATOM 1856 O O . PRO A 1 232 ? 2.498 20.447 -6.833 1.00 91.25 232 PRO A O 1
ATOM 1859 N N . LEU A 1 233 ? 4.478 20.998 -5.903 1.00 92.38 233 LEU A N 1
ATOM 1860 C CA . LEU A 1 233 ? 3.980 21.754 -4.750 1.00 92.38 233 LEU A CA 1
ATOM 1861 C C . LEU A 1 233 ? 3.694 23.229 -5.081 1.00 92.38 233 LEU A C 1
ATOM 1863 O O . LEU A 1 233 ? 3.400 24.013 -4.180 1.00 92.38 233 LEU A O 1
ATOM 1867 N N . SER A 1 234 ? 3.764 23.629 -6.355 1.00 89.25 234 SER A N 1
ATOM 1868 C CA . SER A 1 234 ? 3.518 24.997 -6.820 1.00 89.25 234 SER A CA 1
ATOM 1869 C C . SER A 1 234 ? 2.291 25.070 -7.739 1.00 89.25 234 SER A C 1
ATOM 1871 O O . SER A 1 234 ? 2.360 24.836 -8.951 1.00 89.25 234 SER A O 1
ATOM 1873 N N . GLY A 1 235 ? 1.139 25.426 -7.161 1.00 79.00 235 GLY A N 1
ATOM 1874 C CA . GLY A 1 235 ? -0.120 25.588 -7.896 1.00 79.00 235 GLY A CA 1
ATOM 1875 C C . GLY A 1 235 ? -0.613 24.281 -8.543 1.00 79.00 235 GLY A C 1
ATOM 1876 O O . GLY A 1 235 ? -0.474 23.220 -7.941 1.00 79.00 235 GLY A O 1
ATOM 1877 N N . PRO A 1 236 ? -1.187 24.311 -9.765 1.00 72.88 236 PRO A N 1
ATOM 1878 C CA . PRO A 1 236 ? -1.716 23.105 -10.413 1.00 72.88 236 PRO A CA 1
ATOM 1879 C C . PRO A 1 236 ? -0.617 22.153 -10.927 1.00 72.88 236 PRO A C 1
ATOM 1881 O O . PRO A 1 236 ? -0.933 21.108 -11.496 1.00 72.88 236 PRO A O 1
ATOM 1884 N N . GLY A 1 237 ? 0.662 22.526 -10.785 1.00 73.31 237 GLY A N 1
ATOM 1885 C CA . GLY A 1 237 ? 1.796 21.794 -11.335 1.00 73.31 237 GLY A CA 1
ATOM 1886 C C . GLY A 1 237 ? 1.719 21.630 -12.856 1.00 73.31 237 GLY A C 1
ATOM 1887 O O . GLY A 1 237 ? 1.362 22.562 -13.582 1.00 73.31 237 GLY A O 1
ATOM 1888 N N . GLN A 1 238 ? 2.103 20.455 -13.360 1.00 77.38 238 GLN A N 1
ATOM 1889 C CA . GLN A 1 238 ? 1.999 20.102 -14.782 1.00 77.38 238 GLN A CA 1
ATOM 1890 C C . GLN A 1 238 ? 1.108 18.874 -14.945 1.00 77.38 238 GLN A C 1
ATOM 1892 O O . GLN A 1 238 ? 1.205 17.924 -14.170 1.00 77.38 238 GLN A O 1
ATOM 1897 N N . GLY A 1 239 ? 0.262 18.890 -15.976 1.00 75.44 239 GLY A N 1
ATOM 1898 C CA . GLY A 1 239 ? -0.585 17.749 -16.307 1.00 75.44 239 GLY A CA 1
ATOM 1899 C C . GLY A 1 239 ? 0.216 16.542 -16.817 1.00 75.44 239 GLY A C 1
ATOM 1900 O O . GLY A 1 239 ? 1.347 16.700 -17.293 1.00 75.44 239 GLY A O 1
ATOM 1901 N N . PRO A 1 240 ? -0.375 15.337 -16.756 1.00 82.62 240 PRO A N 1
ATOM 1902 C CA . PRO A 1 240 ? 0.236 14.134 -17.303 1.00 82.62 240 PRO A CA 1
ATOM 1903 C C . PRO A 1 240 ? 0.403 14.238 -18.827 1.00 82.62 240 PRO A C 1
ATOM 1905 O O . PRO A 1 240 ? -0.343 14.919 -19.531 1.00 82.62 240 PRO A O 1
ATOM 1908 N N . THR A 1 241 ? 1.375 13.503 -19.355 1.00 81.62 241 THR A N 1
ATOM 1909 C CA . THR A 1 241 ? 1.594 13.289 -20.789 1.00 81.62 241 THR A CA 1
ATOM 1910 C C . THR A 1 241 ? 1.351 11.821 -21.144 1.00 81.62 241 THR A C 1
ATOM 1912 O O . THR A 1 241 ? 1.144 10.969 -20.276 1.00 81.62 241 THR A O 1
ATOM 1915 N N . SER A 1 242 ? 1.420 11.482 -22.435 1.00 78.31 242 SER A N 1
ATOM 1916 C CA . SER A 1 242 ? 1.356 10.081 -22.875 1.00 78.31 242 SER A CA 1
ATOM 1917 C C . SER A 1 242 ? 2.477 9.218 -22.281 1.00 78.31 242 SER A C 1
ATOM 1919 O O . SER A 1 242 ? 2.273 8.024 -22.087 1.00 78.31 242 SER A O 1
ATOM 1921 N N . GLN A 1 243 ? 3.628 9.817 -21.957 1.00 77.06 243 GLN A N 1
ATOM 1922 C CA . GLN A 1 243 ? 4.808 9.116 -21.444 1.00 77.06 243 GLN A CA 1
ATOM 1923 C C . GLN A 1 243 ? 4.943 9.194 -19.919 1.00 77.06 243 GLN A C 1
ATOM 1925 O O . GLN A 1 243 ? 5.467 8.264 -19.312 1.00 77.06 243 GLN A O 1
ATOM 1930 N N . GLN A 1 244 ? 4.474 10.279 -19.292 1.00 82.62 244 GLN A N 1
ATOM 1931 C CA . GLN A 1 244 ? 4.727 10.550 -17.875 1.00 82.62 244 GLN A CA 1
ATOM 1932 C C . GLN A 1 244 ? 3.480 10.989 -17.115 1.00 82.62 244 GLN A C 1
ATOM 1934 O O . GLN A 1 244 ? 2.728 11.821 -17.609 1.00 82.62 244 GLN A O 1
ATOM 1939 N N . CYS A 1 245 ? 3.291 10.468 -15.901 1.00 89.06 245 CYS A N 1
ATOM 1940 C CA . CYS A 1 245 ? 2.187 10.882 -15.024 1.00 89.06 245 CYS A CA 1
ATOM 1941 C C . CYS A 1 245 ? 2.508 12.128 -14.189 1.00 89.06 245 CYS A C 1
ATOM 1943 O O . CYS A 1 245 ? 1.609 12.915 -13.913 1.00 89.06 245 CYS A O 1
ATOM 1945 N N . PHE A 1 246 ? 3.770 12.305 -13.785 1.00 89.56 246 PHE A N 1
ATOM 1946 C CA . PHE A 1 246 ? 4.138 13.266 -12.743 1.00 89.56 246 PHE A CA 1
ATOM 1947 C C . PHE A 1 246 ? 5.166 14.288 -13.219 1.00 89.56 246 PHE A C 1
ATOM 1949 O O . PHE A 1 246 ? 6.139 13.955 -13.908 1.00 89.56 246 PHE A O 1
ATOM 1956 N N . SER A 1 247 ? 4.948 15.531 -12.797 1.00 83.38 247 SER A N 1
ATOM 1957 C CA . SER A 1 247 ? 5.939 16.604 -12.763 1.00 83.38 247 SER A CA 1
ATOM 1958 C C . SER A 1 247 ? 7.087 16.238 -11.823 1.00 83.38 247 SER A C 1
ATOM 1960 O O . SER A 1 247 ? 6.935 15.465 -10.879 1.00 83.38 247 SER A O 1
ATOM 1962 N N . GLN A 1 248 ? 8.266 16.782 -12.103 1.00 85.44 248 GLN A N 1
ATOM 1963 C CA . GLN A 1 248 ? 9.443 16.553 -11.281 1.00 85.44 248 GLN A CA 1
ATOM 1964 C C . GLN A 1 248 ? 9.561 17.629 -10.199 1.00 85.44 248 GLN A C 1
ATOM 1966 O O . GLN A 1 248 ? 9.352 18.805 -10.494 1.00 85.44 248 GLN A O 1
ATOM 1971 N N . TYR A 1 249 ? 9.947 17.238 -8.981 1.00 89.94 249 TYR A N 1
ATOM 1972 C CA . TYR A 1 249 ? 10.299 18.189 -7.924 1.00 89.94 249 TYR A CA 1
ATOM 1973 C C . TYR A 1 249 ? 11.527 19.001 -8.290 1.00 89.94 249 TYR A C 1
ATOM 1975 O O . TYR A 1 249 ? 12.544 18.447 -8.723 1.00 89.94 249 TYR A O 1
ATOM 1983 N N . ILE A 1 250 ? 11.461 20.305 -8.060 1.00 89.25 250 ILE A N 1
ATOM 1984 C CA . ILE A 1 250 ? 12.628 21.157 -8.207 1.00 89.25 250 ILE A CA 1
ATOM 1985 C C . ILE A 1 250 ? 13.688 20.782 -7.158 1.00 89.25 250 ILE A C 1
ATOM 1987 O O . ILE A 1 250 ? 13.368 20.196 -6.116 1.00 89.25 250 ILE A O 1
ATOM 1991 N N . PRO A 1 251 ? 14.965 21.121 -7.397 1.00 89.19 251 PRO A N 1
ATOM 1992 C CA . PRO A 1 251 ? 16.073 20.636 -6.574 1.00 89.19 251 PRO A CA 1
ATOM 1993 C C . PRO A 1 251 ? 15.934 20.949 -5.081 1.00 89.19 251 PRO A C 1
ATOM 1995 O O . PRO A 1 251 ? 16.295 20.112 -4.258 1.00 89.19 251 PRO A O 1
ATOM 1998 N N . TYR A 1 252 ? 15.358 22.103 -4.725 1.00 91.38 252 TYR A N 1
ATOM 1999 C CA . TYR A 1 252 ? 15.088 22.453 -3.330 1.00 91.38 252 TYR A CA 1
ATOM 2000 C C . TYR A 1 252 ? 14.153 21.452 -2.638 1.00 91.38 252 TYR A C 1
ATOM 2002 O O . TYR A 1 252 ? 14.486 20.938 -1.574 1.00 91.38 252 TYR A O 1
ATOM 2010 N N . GLN A 1 253 ? 13.015 21.119 -3.253 1.00 92.25 253 GLN A N 1
ATOM 2011 C CA . GLN A 1 253 ? 12.064 20.161 -2.683 1.00 92.25 253 GLN A CA 1
ATOM 2012 C C . GLN A 1 253 ? 12.649 18.748 -2.637 1.00 92.25 253 GLN A C 1
ATOM 2014 O O . GLN A 1 253 ? 12.544 18.061 -1.622 1.00 92.25 253 GLN A O 1
ATOM 2019 N N . ALA A 1 254 ? 13.367 18.334 -3.686 1.00 90.62 254 ALA A N 1
ATOM 2020 C CA . ALA A 1 254 ? 14.074 17.056 -3.683 1.00 90.62 254 ALA A CA 1
ATOM 2021 C C . ALA A 1 254 ? 15.102 16.966 -2.534 1.00 90.62 254 ALA A C 1
ATOM 2023 O O . ALA A 1 254 ? 15.175 15.943 -1.852 1.00 90.62 254 ALA A O 1
ATOM 2024 N N . MET A 1 255 ? 15.849 18.045 -2.269 1.00 91.62 255 MET A N 1
ATOM 2025 C CA . MET A 1 255 ? 16.754 18.141 -1.120 1.00 91.62 255 MET A CA 1
ATOM 2026 C C . MET A 1 255 ? 15.990 18.027 0.206 1.00 91.62 255 MET A C 1
ATOM 2028 O O . MET A 1 255 ? 16.421 17.281 1.081 1.00 91.62 255 MET A O 1
ATOM 2032 N N . LYS A 1 256 ? 14.831 18.684 0.349 1.00 93.12 256 LYS A N 1
ATOM 2033 C CA . LYS A 1 256 ? 13.991 18.571 1.554 1.00 93.12 256 LYS A CA 1
ATOM 2034 C C . LYS A 1 256 ? 13.501 17.151 1.818 1.00 93.12 256 LYS A C 1
ATOM 2036 O O . LYS A 1 256 ? 13.609 16.687 2.952 1.00 93.12 256 LYS A O 1
ATOM 2041 N N . ALA A 1 257 ? 13.071 16.418 0.792 1.00 92.69 257 ALA A N 1
ATOM 2042 C CA . ALA A 1 257 ? 12.743 15.001 0.962 1.00 92.69 257 ALA A CA 1
ATOM 2043 C C . ALA A 1 257 ? 13.951 14.152 1.380 1.00 92.69 257 ALA A C 1
ATOM 2045 O O . ALA A 1 257 ? 13.804 13.265 2.221 1.00 92.69 257 ALA A O 1
ATOM 2046 N N . GLN A 1 258 ? 15.141 14.412 0.829 1.00 91.56 258 GLN A N 1
ATOM 2047 C CA . GLN A 1 258 ? 16.359 13.700 1.233 1.00 91.56 258 GLN A CA 1
ATOM 2048 C C . GLN A 1 258 ? 16.742 14.001 2.687 1.00 91.56 258 GLN A C 1
ATOM 2050 O O . GLN A 1 258 ? 17.045 13.076 3.441 1.00 91.56 258 GLN A O 1
ATOM 2055 N N . GLU A 1 259 ? 16.698 15.273 3.095 1.00 92.25 259 GLU A N 1
ATOM 2056 C CA . GLU A 1 259 ? 16.948 15.704 4.475 1.00 92.25 259 GLU A CA 1
ATOM 2057 C C . GLU A 1 259 ? 15.970 15.037 5.447 1.00 92.25 259 GLU A C 1
ATOM 2059 O O . GLU A 1 259 ? 16.381 14.528 6.493 1.00 92.25 259 GLU A O 1
ATOM 2064 N N . TRP A 1 260 ? 14.683 14.992 5.097 1.00 92.12 260 TRP A N 1
ATOM 2065 C CA . TRP A 1 260 ? 13.667 14.306 5.887 1.00 92.12 260 TRP A CA 1
ATOM 2066 C C . TRP A 1 260 ? 13.957 12.806 6.006 1.00 92.12 260 TRP A C 1
ATOM 2068 O O . TRP A 1 260 ? 14.019 12.288 7.123 1.00 92.12 260 TRP A O 1
ATOM 2078 N N . ALA A 1 261 ? 14.209 12.117 4.890 1.00 90.62 261 ALA A N 1
ATOM 2079 C CA . ALA A 1 261 ? 14.483 10.681 4.881 1.00 90.62 261 ALA A CA 1
ATOM 2080 C C . ALA A 1 261 ? 15.764 10.310 5.652 1.00 90.62 261 ALA A C 1
ATOM 2082 O O . ALA A 1 261 ? 15.823 9.258 6.284 1.00 90.62 261 ALA A O 1
ATOM 2083 N N . ALA A 1 262 ? 16.785 11.173 5.639 1.00 89.88 262 ALA A N 1
ATOM 2084 C CA . ALA A 1 262 ? 18.023 10.957 6.386 1.00 89.88 262 ALA A CA 1
ATOM 2085 C C . ALA A 1 262 ? 17.851 11.140 7.905 1.00 89.88 262 ALA A C 1
ATOM 2087 O O . ALA A 1 262 ? 18.537 10.484 8.690 1.00 89.88 262 ALA A O 1
ATOM 2088 N N . ASN A 1 263 ? 16.946 12.028 8.328 1.00 91.88 263 ASN A N 1
ATOM 2089 C CA . ASN A 1 263 ? 16.762 12.386 9.738 1.00 91.88 263 ASN A CA 1
ATOM 2090 C C . ASN A 1 263 ? 15.625 11.629 10.439 1.00 91.88 263 ASN A C 1
ATOM 2092 O O . ASN A 1 263 ? 15.558 11.640 11.674 1.00 91.88 263 ASN A O 1
ATOM 2096 N N . THR A 1 264 ? 14.773 10.952 9.675 1.00 94.44 264 THR A N 1
ATOM 2097 C CA . THR A 1 264 ? 13.572 10.266 10.162 1.00 94.44 264 THR A CA 1
ATOM 2098 C C . THR A 1 264 ? 13.802 8.749 10.222 1.00 94.44 264 THR A C 1
ATOM 2100 O O . THR A 1 264 ? 14.447 8.195 9.328 1.00 94.44 264 THR A O 1
ATOM 2103 N N . PRO A 1 265 ? 13.315 8.048 11.263 1.00 95.56 265 PRO A N 1
ATOM 2104 C CA . PRO A 1 265 ? 13.336 6.587 11.313 1.00 95.56 265 PRO A CA 1
ATOM 2105 C C . PRO A 1 265 ? 12.674 5.931 10.093 1.00 95.56 265 PRO A C 1
ATOM 2107 O O . PRO A 1 265 ? 11.785 6.503 9.476 1.00 95.56 265 PRO A O 1
ATOM 2110 N N . ILE A 1 266 ? 13.049 4.700 9.765 1.00 95.25 266 ILE A N 1
ATOM 2111 C CA . ILE A 1 266 ? 12.466 3.906 8.677 1.00 95.25 266 ILE A CA 1
ATOM 2112 C C . ILE A 1 266 ? 12.305 2.450 9.118 1.00 95.25 266 ILE A C 1
ATOM 2114 O O . ILE A 1 266 ? 13.131 1.939 9.871 1.00 95.25 266 ILE A O 1
ATOM 2118 N N . LEU A 1 267 ? 11.252 1.779 8.655 1.00 95.56 267 LEU A N 1
ATOM 2119 C CA . LEU A 1 267 ? 11.086 0.339 8.849 1.00 95.56 267 LEU A CA 1
ATOM 2120 C C . LEU A 1 267 ? 11.814 -0.406 7.727 1.00 95.56 267 LEU A C 1
ATOM 2122 O O . LEU A 1 267 ? 11.567 -0.143 6.550 1.00 95.56 267 LEU A O 1
ATOM 2126 N N . LEU A 1 268 ? 12.720 -1.316 8.084 1.00 94.69 268 LEU A N 1
ATOM 2127 C CA . LEU A 1 268 ? 13.487 -2.121 7.133 1.00 94.69 268 LEU A CA 1
ATOM 2128 C C . LEU A 1 268 ? 13.360 -3.602 7.474 1.00 94.69 268 LEU A C 1
ATOM 2130 O O . LEU A 1 268 ? 13.353 -3.976 8.644 1.00 94.69 268 LEU A O 1
ATOM 2134 N N . SER A 1 269 ? 13.296 -4.427 6.432 1.00 92.62 269 SER A N 1
ATOM 2135 C CA . SER A 1 269 ? 13.319 -5.884 6.550 1.00 92.62 269 SER A CA 1
ATOM 2136 C C . SER A 1 269 ? 14.686 -6.427 6.160 1.00 92.62 269 SER A C 1
ATOM 2138 O O . SER A 1 269 ? 15.237 -6.032 5.129 1.00 92.62 269 SER A O 1
ATOM 2140 N N . SER A 1 270 ? 15.191 -7.363 6.954 1.00 90.06 270 SER A N 1
ATOM 2141 C CA . SER A 1 270 ? 16.424 -8.121 6.719 1.00 90.06 270 SER A CA 1
ATOM 2142 C C . SER A 1 270 ? 16.391 -8.953 5.437 1.00 90.06 270 SER A C 1
ATOM 2144 O O . SER A 1 270 ? 17.424 -9.187 4.818 1.00 90.06 270 SER A O 1
ATOM 2146 N N . SER A 1 271 ? 15.197 -9.349 4.989 1.00 83.50 271 SER A N 1
ATOM 2147 C CA . SER A 1 271 ? 15.008 -10.121 3.754 1.00 83.50 271 SER A CA 1
ATOM 2148 C C . SER A 1 271 ? 15.253 -9.303 2.480 1.00 83.50 271 SER A C 1
ATOM 2150 O O . SER A 1 271 ? 15.570 -9.847 1.425 1.00 83.50 271 SER A O 1
ATOM 2152 N N . THR A 1 272 ? 15.089 -7.981 2.556 1.00 79.56 272 THR A N 1
ATOM 2153 C CA . THR A 1 272 ? 15.071 -7.097 1.377 1.00 79.56 272 THR A CA 1
ATOM 2154 C C . THR A 1 272 ? 16.005 -5.897 1.498 1.00 79.56 272 THR A C 1
ATOM 2156 O O . THR A 1 272 ? 16.168 -5.140 0.539 1.00 79.56 272 THR A O 1
ATOM 2159 N N . SER A 1 273 ? 16.615 -5.713 2.664 1.00 85.00 273 SER A N 1
ATOM 2160 C CA . SER A 1 273 ? 17.524 -4.618 2.986 1.00 85.00 273 SER A CA 1
ATOM 2161 C C . SER A 1 273 ? 18.777 -5.192 3.638 1.00 85.00 273 SER A C 1
ATOM 2163 O O . SER A 1 273 ? 18.707 -6.200 4.330 1.00 85.00 273 SER A O 1
ATOM 2165 N N . ASP A 1 274 ? 19.922 -4.540 3.440 1.00 84.31 274 ASP A N 1
ATOM 2166 C CA . ASP A 1 274 ? 21.205 -4.922 4.053 1.00 84.31 274 ASP A CA 1
ATOM 2167 C C . ASP A 1 274 ? 21.232 -4.545 5.551 1.00 84.31 274 ASP A C 1
ATOM 2169 O O . ASP A 1 274 ? 21.942 -3.634 5.982 1.00 84.31 274 ASP A O 1
ATOM 2173 N N . VAL A 1 275 ? 20.356 -5.181 6.331 1.00 90.75 275 VAL A N 1
ATOM 2174 C CA . VAL A 1 275 ? 20.172 -4.993 7.776 1.00 90.75 275 VAL A CA 1
ATOM 2175 C C . VAL A 1 275 ? 20.049 -6.356 8.467 1.00 90.75 275 VAL A C 1
ATOM 2177 O O . VAL A 1 275 ? 19.575 -7.311 7.855 1.00 90.75 275 VAL A O 1
ATOM 2180 N N . PRO A 1 276 ? 20.476 -6.486 9.735 1.00 90.88 276 PRO A N 1
ATOM 2181 C CA . PRO A 1 276 ? 20.596 -7.795 10.382 1.00 90.88 276 PRO A CA 1
ATOM 2182 C C . PRO A 1 276 ? 19.261 -8.427 10.800 1.00 90.88 276 PRO A C 1
ATOM 2184 O O . PRO A 1 276 ? 19.210 -9.639 10.986 1.00 90.88 276 PRO A O 1
ATOM 2187 N N . ALA A 1 277 ? 18.214 -7.625 10.993 1.00 94.69 277 ALA A N 1
ATOM 2188 C CA . ALA A 1 277 ? 16.898 -8.079 11.437 1.00 94.69 277 ALA A CA 1
ATOM 2189 C C . ALA A 1 277 ? 15.800 -7.133 10.934 1.00 94.69 277 ALA A C 1
ATOM 2191 O O . ALA A 1 277 ? 16.075 -5.992 10.555 1.00 94.69 277 ALA A O 1
ATOM 2192 N N . ASP A 1 278 ? 14.556 -7.588 10.950 1.00 96.19 278 ASP A N 1
ATOM 2193 C CA . ASP A 1 278 ? 13.408 -6.720 10.705 1.00 96.19 278 ASP A CA 1
ATOM 2194 C C . ASP A 1 278 ? 13.255 -5.737 11.871 1.00 96.19 278 ASP A C 1
ATOM 2196 O O . ASP A 1 278 ? 13.457 -6.098 13.030 1.00 96.19 278 ASP A O 1
ATOM 2200 N N . GLY A 1 279 ? 12.975 -4.466 11.580 1.00 96.00 279 GLY A N 1
ATOM 2201 C CA . GLY A 1 279 ? 12.885 -3.469 12.641 1.00 96.00 279 GLY A CA 1
ATOM 2202 C C . GLY A 1 279 ? 12.832 -2.021 12.179 1.00 96.00 279 GLY A C 1
ATOM 2203 O O . GLY A 1 279 ? 12.777 -1.708 10.989 1.00 96.00 279 GLY A O 1
ATOM 2204 N N . ALA A 1 280 ? 12.866 -1.124 13.162 1.00 96.81 280 ALA A N 1
ATOM 2205 C CA . ALA A 1 280 ? 12.993 0.310 12.957 1.00 96.81 280 ALA A CA 1
ATOM 2206 C C . ALA A 1 280 ? 14.467 0.717 12.971 1.00 96.81 280 ALA A C 1
ATOM 2208 O O . ALA A 1 280 ? 15.230 0.317 13.846 1.00 96.81 280 ALA A O 1
ATOM 2209 N N . TYR A 1 281 ? 14.860 1.557 12.026 1.00 96.56 281 TYR A N 1
ATOM 2210 C CA . TYR A 1 281 ? 16.239 1.971 11.829 1.00 96.56 281 TYR A CA 1
ATOM 2211 C C . TYR A 1 281 ? 16.339 3.477 11.636 1.00 96.56 281 TYR A C 1
ATOM 2213 O O . TYR A 1 281 ? 15.438 4.105 11.091 1.00 96.56 281 TYR A O 1
ATOM 2221 N N . LYS A 1 282 ? 17.476 4.060 12.011 1.00 95.56 282 LYS A N 1
ATOM 2222 C CA . LYS A 1 282 ? 17.831 5.440 11.663 1.00 95.56 282 LYS A CA 1
ATOM 2223 C C . LYS A 1 282 ? 19.152 5.466 10.913 1.00 95.56 282 LYS A C 1
ATOM 2225 O O . LYS A 1 282 ? 20.083 4.740 11.268 1.00 95.56 282 LYS A O 1
ATOM 2230 N N . PHE A 1 283 ? 19.241 6.287 9.870 1.00 93.62 283 PHE A N 1
ATOM 2231 C CA . PHE A 1 283 ? 20.490 6.452 9.141 1.00 93.62 283 PHE A CA 1
ATOM 2232 C C . PHE A 1 283 ? 21.521 7.169 10.021 1.00 93.62 283 PHE A C 1
ATOM 2234 O O . PHE A 1 283 ? 21.254 8.235 10.574 1.00 93.62 283 PHE A O 1
ATOM 2241 N N . ASN A 1 284 ? 22.705 6.577 10.162 1.00 92.50 284 ASN A N 1
ATOM 2242 C CA . ASN A 1 284 ? 23.840 7.198 10.822 1.00 92.50 284 ASN A CA 1
ATOM 2243 C C . ASN A 1 284 ? 24.773 7.790 9.751 1.00 92.50 284 ASN A C 1
ATOM 2245 O O . ASN A 1 284 ? 25.486 7.026 9.090 1.00 92.50 284 ASN A O 1
ATOM 2249 N N . PRO A 1 285 ? 24.812 9.126 9.585 1.00 89.69 285 PRO A N 1
ATOM 2250 C CA . PRO A 1 285 ? 25.612 9.757 8.539 1.00 89.69 285 PRO A CA 1
ATOM 2251 C C . PRO A 1 285 ? 27.120 9.606 8.765 1.00 89.69 285 PRO A C 1
ATOM 2253 O O . PRO A 1 285 ? 27.871 9.599 7.800 1.00 89.69 285 PRO A O 1
ATOM 2256 N N . THR A 1 286 ? 27.572 9.427 10.009 1.00 92.12 286 THR A N 1
ATOM 2257 C CA . THR A 1 286 ? 28.995 9.237 10.334 1.00 92.12 286 THR A CA 1
ATOM 2258 C C . THR A 1 286 ? 29.486 7.845 9.942 1.00 92.12 286 THR A C 1
ATOM 2260 O O . THR A 1 286 ? 30.620 7.685 9.501 1.00 92.12 286 THR A O 1
ATOM 2263 N N . MET A 1 287 ? 28.643 6.821 10.113 1.00 90.38 287 MET A N 1
ATOM 2264 C CA . MET A 1 287 ? 28.983 5.431 9.780 1.00 90.38 287 MET A CA 1
ATOM 2265 C C . MET A 1 287 ? 28.534 5.018 8.375 1.00 90.38 287 MET A C 1
ATOM 2267 O O . MET A 1 287 ? 28.885 3.926 7.933 1.00 90.38 287 MET A O 1
ATOM 2271 N N . HIS A 1 288 ? 27.742 5.857 7.700 1.00 89.75 288 HIS A N 1
ATOM 2272 C CA . HIS A 1 288 ? 27.081 5.564 6.427 1.00 89.75 288 HIS A CA 1
ATOM 2273 C C . HIS A 1 288 ? 26.274 4.255 6.450 1.00 89.75 288 HIS A C 1
ATOM 2275 O O . HIS A 1 288 ? 26.286 3.483 5.493 1.00 89.75 288 HIS A O 1
ATOM 2281 N N . LYS A 1 289 ? 25.587 3.984 7.566 1.00 92.12 289 LYS A N 1
ATOM 2282 C CA . LYS A 1 289 ? 24.804 2.758 7.779 1.00 92.12 289 LYS A CA 1
ATOM 2283 C C . LYS A 1 289 ? 23.539 3.037 8.573 1.00 92.12 289 LYS A C 1
ATOM 2285 O O . LYS A 1 289 ? 23.485 3.986 9.350 1.00 92.12 289 LYS A O 1
ATOM 2290 N N . TYR A 1 290 ? 22.545 2.173 8.412 1.00 94.00 290 TYR A N 1
ATOM 2291 C CA . TYR A 1 290 ? 21.360 2.160 9.260 1.00 94.00 290 TYR A CA 1
ATOM 2292 C C . TYR A 1 290 ? 21.677 1.509 10.611 1.00 94.00 290 TYR A C 1
ATOM 2294 O O . TYR A 1 290 ? 22.299 0.450 10.672 1.00 94.00 290 TYR A O 1
ATOM 2302 N N . SER A 1 291 ? 21.267 2.159 11.697 1.00 95.06 291 SER A N 1
ATOM 2303 C CA . SER A 1 291 ? 21.389 1.655 13.067 1.00 95.06 291 SER A CA 1
ATOM 2304 C C . SER A 1 291 ? 20.010 1.312 13.612 1.00 95.06 291 SER A C 1
ATOM 2306 O O . SER A 1 291 ? 19.083 2.110 13.472 1.00 95.06 291 SER A O 1
ATOM 2308 N N . LEU A 1 292 ? 19.891 0.124 14.200 1.00 95.88 292 LEU A N 1
ATOM 2309 C CA . LEU A 1 292 ? 18.646 -0.388 14.760 1.00 95.88 292 LEU A CA 1
ATOM 2310 C C . LEU A 1 292 ? 18.198 0.453 15.964 1.00 95.88 292 LEU A C 1
ATOM 2312 O O . LEU A 1 292 ? 19.020 0.874 16.780 1.00 95.88 292 LEU A O 1
ATOM 2316 N N . LEU A 1 293 ? 16.895 0.708 16.048 1.00 95.81 293 LEU A N 1
ATOM 2317 C CA . LEU A 1 293 ? 16.234 1.412 17.140 1.00 95.81 293 LEU A CA 1
ATOM 2318 C C . LEU A 1 293 ? 15.451 0.407 17.984 1.00 95.81 293 LEU A C 1
ATOM 2320 O O . LEU A 1 293 ? 14.483 -0.184 17.513 1.00 95.81 293 LEU A O 1
ATOM 2324 N N . GLU A 1 294 ? 15.830 0.264 19.250 1.00 93.00 294 GLU A N 1
ATOM 2325 C CA . GLU A 1 294 ? 15.173 -0.627 20.211 1.00 93.00 294 GLU A CA 1
ATOM 2326 C C . GLU A 1 294 ? 15.035 0.049 21.578 1.00 93.00 294 GLU A C 1
ATOM 2328 O O . GLU A 1 294 ? 15.760 0.995 21.907 1.00 93.00 294 GLU A O 1
ATOM 2333 N N . GLY A 1 295 ? 14.096 -0.442 22.391 1.00 90.19 295 GLY A N 1
ATOM 2334 C CA . GLY A 1 295 ? 13.892 0.026 23.762 1.00 90.19 295 GLY A CA 1
ATOM 2335 C C . GLY A 1 295 ? 13.684 1.541 23.844 1.00 90.19 295 GLY A C 1
ATOM 2336 O O . GLY A 1 295 ? 12.805 2.097 23.186 1.00 90.19 295 GLY A O 1
ATOM 2337 N N . SER A 1 296 ? 14.503 2.223 24.652 1.00 92.06 296 SER A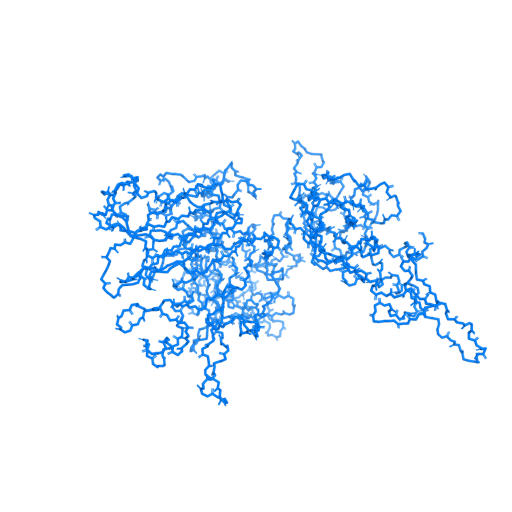 N 1
ATOM 2338 C CA . SER A 1 296 ? 14.399 3.675 24.839 1.00 92.06 296 SER A CA 1
ATOM 2339 C C . SER A 1 296 ? 14.706 4.471 23.570 1.00 92.06 296 SER A C 1
ATOM 2341 O O . SER A 1 296 ? 14.073 5.496 23.353 1.00 92.06 296 SER A O 1
ATOM 2343 N N . LEU A 1 297 ? 15.614 3.998 22.705 1.00 94.56 297 LEU A N 1
ATOM 2344 C CA . LEU A 1 297 ? 15.947 4.691 21.453 1.00 94.56 297 LEU A CA 1
ATOM 2345 C C . LEU A 1 297 ? 14.765 4.696 20.485 1.00 94.56 297 LEU A C 1
ATOM 2347 O O . LEU A 1 297 ? 14.525 5.693 19.807 1.00 94.56 297 LEU A O 1
ATOM 2351 N N . LEU A 1 298 ? 14.013 3.593 20.437 1.00 94.50 298 LEU A N 1
ATOM 2352 C CA . LEU A 1 298 ? 12.770 3.530 19.677 1.00 94.50 298 LEU A CA 1
ATOM 2353 C C . LEU A 1 298 ? 11.741 4.500 20.268 1.00 94.50 298 LEU A C 1
ATOM 2355 O O . LEU A 1 298 ? 11.232 5.357 19.553 1.00 94.50 298 LEU A O 1
ATOM 2359 N N . ALA A 1 299 ? 11.490 4.419 21.577 1.00 92.50 299 ALA A N 1
ATOM 2360 C CA . ALA A 1 299 ? 10.518 5.274 22.258 1.00 92.50 299 ALA A CA 1
ATOM 2361 C C . ALA A 1 299 ? 10.814 6.779 22.100 1.00 92.50 299 ALA A C 1
ATOM 2363 O O . ALA A 1 299 ? 9.889 7.574 21.946 1.00 92.50 299 ALA A O 1
ATOM 2364 N N . GLU A 1 300 ? 12.087 7.179 22.112 1.00 93.75 300 GLU A N 1
ATOM 2365 C CA . GLU A 1 300 ? 12.512 8.562 21.858 1.00 93.75 300 GLU A CA 1
ATOM 2366 C C . GLU A 1 300 ? 12.284 8.990 20.404 1.00 93.75 300 GLU A C 1
ATOM 2368 O O . GLU A 1 300 ? 11.945 10.145 20.148 1.00 93.75 300 GLU A O 1
ATOM 2373 N N . ALA A 1 301 ? 12.472 8.076 19.451 1.00 92.88 301 ALA A N 1
ATOM 2374 C CA . ALA A 1 301 ? 12.400 8.381 18.028 1.00 92.88 301 ALA A CA 1
ATOM 2375 C C . ALA A 1 301 ? 10.969 8.388 17.475 1.00 92.88 301 ALA A C 1
ATOM 2377 O O . ALA A 1 301 ? 10.673 9.186 16.588 1.00 92.88 301 ALA A O 1
ATOM 2378 N N . VAL A 1 302 ? 10.106 7.494 17.966 1.00 92.44 302 VAL A N 1
ATOM 2379 C CA . VAL A 1 302 ? 8.758 7.282 17.411 1.00 92.44 302 VAL A CA 1
ATOM 2380 C C . VAL A 1 302 ? 7.637 7.411 18.441 1.00 92.44 302 VAL A C 1
ATOM 2382 O O . VAL A 1 302 ? 6.476 7.313 18.077 1.00 92.44 302 VAL A O 1
ATOM 2385 N N . GLY A 1 303 ? 7.961 7.677 19.708 1.00 91.62 303 GLY A N 1
ATOM 2386 C CA . GLY A 1 303 ? 6.992 7.863 20.786 1.00 91.62 303 GLY A CA 1
ATOM 2387 C C . GLY A 1 303 ? 6.910 6.673 21.744 1.00 91.62 303 GLY A C 1
ATOM 2388 O O . GLY A 1 303 ? 7.016 5.511 21.361 1.00 91.62 303 GLY A O 1
ATOM 2389 N N . ILE A 1 304 ? 6.679 6.960 23.030 1.00 89.38 304 ILE A N 1
ATOM 2390 C CA . ILE A 1 304 ? 6.680 5.947 24.104 1.00 89.38 304 ILE A CA 1
ATOM 2391 C C . ILE A 1 304 ? 5.552 4.915 23.985 1.00 89.38 304 ILE A C 1
ATOM 2393 O O . ILE A 1 304 ? 5.633 3.851 24.588 1.00 89.38 304 ILE A O 1
ATOM 2397 N N . ALA A 1 305 ? 4.487 5.239 23.252 1.00 88.06 305 ALA A N 1
ATOM 2398 C CA . ALA A 1 305 ? 3.332 4.371 23.050 1.00 88.06 305 ALA A CA 1
ATOM 2399 C C . ALA A 1 305 ? 3.368 3.617 21.708 1.00 88.06 305 ALA A C 1
ATOM 2401 O O . ALA A 1 305 ? 2.388 2.944 21.378 1.00 88.06 305 ALA A O 1
ATOM 2402 N N . ALA A 1 306 ? 4.461 3.745 20.947 1.00 86.69 306 ALA A N 1
ATOM 2403 C CA . ALA A 1 306 ? 4.690 2.981 19.731 1.00 86.69 306 ALA A CA 1
ATOM 2404 C C . ALA A 1 306 ? 4.971 1.516 20.075 1.00 86.69 306 ALA A C 1
ATOM 2406 O O . ALA A 1 306 ? 5.729 1.209 21.001 1.00 86.69 306 ALA A O 1
ATOM 2407 N N . MET A 1 307 ? 4.375 0.605 19.316 1.00 91.81 307 MET A N 1
ATOM 2408 C CA . MET A 1 307 ? 4.667 -0.816 19.440 1.00 91.81 307 MET A CA 1
ATOM 2409 C C . MET A 1 307 ? 6.005 -1.149 18.759 1.00 91.81 307 MET A C 1
ATOM 2411 O O . MET A 1 307 ? 6.296 -0.600 17.693 1.00 91.81 307 MET A O 1
ATOM 2415 N N . PRO A 1 308 ? 6.820 -2.056 19.324 1.00 93.69 308 PRO A N 1
ATOM 2416 C CA . PRO A 1 308 ? 7.994 -2.576 18.633 1.00 93.69 308 PRO A CA 1
ATOM 2417 C C . PRO A 1 308 ? 7.591 -3.314 17.344 1.00 93.69 308 PRO A C 1
ATOM 2419 O O . PRO A 1 308 ? 6.639 -4.102 17.394 1.00 93.69 308 PRO A O 1
ATOM 2422 N N . PRO A 1 309 ? 8.281 -3.086 16.210 1.00 96.06 309 PRO A N 1
ATOM 2423 C CA . PRO A 1 309 ? 8.075 -3.880 14.999 1.00 96.06 309 PRO A CA 1
ATOM 2424 C C . PRO A 1 309 ? 8.359 -5.365 15.252 1.00 96.06 309 PRO A C 1
ATOM 2426 O O . PRO A 1 309 ? 9.285 -5.690 15.993 1.00 96.06 309 PRO A O 1
ATOM 2429 N N . ASP A 1 310 ? 7.563 -6.235 14.634 1.00 96.00 310 ASP A N 1
ATOM 2430 C CA . ASP A 1 310 ? 7.705 -7.697 14.686 1.00 96.00 310 ASP A CA 1
ATOM 2431 C C . ASP A 1 310 ? 8.230 -8.213 13.336 1.00 96.00 310 ASP A C 1
ATOM 2433 O O . ASP A 1 310 ? 9.354 -8.700 13.245 1.00 96.00 310 ASP A O 1
ATOM 2437 N N . GLU A 1 311 ? 7.482 -7.974 12.253 1.00 96.81 311 GLU A N 1
ATOM 2438 C CA . GLU A 1 311 ? 7.890 -8.281 10.877 1.00 96.81 311 GLU A CA 1
ATOM 2439 C C . GLU A 1 311 ? 7.618 -7.084 9.954 1.00 96.81 311 GLU A C 1
ATOM 2441 O O . GLU A 1 311 ? 6.621 -6.370 10.109 1.00 96.81 311 GLU A O 1
ATOM 2446 N N . VAL A 1 312 ? 8.497 -6.846 8.975 1.00 96.12 312 VAL A N 1
ATOM 2447 C CA . VAL A 1 312 ? 8.435 -5.658 8.109 1.00 96.12 312 VAL A CA 1
ATOM 2448 C C . VAL A 1 312 ? 8.270 -6.060 6.646 1.00 96.12 312 VAL A C 1
ATOM 2450 O O . VAL A 1 312 ? 9.022 -6.870 6.115 1.00 96.12 312 VAL A O 1
ATOM 2453 N N . GLY A 1 313 ? 7.325 -5.428 5.945 1.00 93.19 313 GLY A N 1
ATOM 2454 C CA . GLY A 1 313 ? 7.137 -5.627 4.505 1.00 93.19 313 GLY A CA 1
ATOM 2455 C C . GLY A 1 313 ? 6.639 -7.020 4.109 1.00 93.19 313 GLY A C 1
ATOM 2456 O O . GLY A 1 313 ? 6.958 -7.485 3.017 1.00 93.19 313 GLY A O 1
ATOM 2457 N N . ILE A 1 314 ? 5.865 -7.671 4.979 1.00 93.12 314 ILE A N 1
ATOM 2458 C CA . ILE A 1 314 ? 5.279 -8.997 4.746 1.00 93.12 314 ILE A CA 1
ATOM 2459 C C . ILE A 1 314 ? 3.811 -8.897 4.298 1.00 93.12 314 ILE A C 1
ATOM 2461 O O . ILE A 1 314 ? 3.182 -7.854 4.483 1.00 93.12 314 ILE A O 1
ATOM 2465 N N . PRO A 1 315 ? 3.205 -9.963 3.749 1.00 93.25 315 PRO A N 1
ATOM 2466 C CA . PRO A 1 315 ? 1.766 -9.989 3.521 1.00 93.25 315 PRO A CA 1
ATOM 2467 C C . PRO A 1 315 ? 0.964 -9.919 4.825 1.00 93.25 315 PRO A C 1
ATOM 2469 O O . PRO A 1 315 ? 1.169 -10.719 5.745 1.00 93.25 315 PRO A O 1
ATOM 2472 N N . VAL A 1 316 ? 0.004 -8.997 4.884 1.00 95.56 316 VAL A N 1
ATOM 2473 C CA . VAL A 1 316 ? -0.772 -8.700 6.094 1.00 95.56 316 VAL A CA 1
ATOM 2474 C C . VAL A 1 316 ? -2.271 -8.637 5.836 1.00 95.56 316 VAL A C 1
ATOM 2476 O O . VAL A 1 316 ? -2.751 -8.378 4.727 1.00 95.56 316 VAL A O 1
ATOM 2479 N N . ILE A 1 317 ? -3.007 -8.833 6.924 1.00 95.81 317 ILE A N 1
ATOM 2480 C CA . ILE A 1 317 ? -4.384 -8.396 7.077 1.00 95.81 317 ILE A CA 1
ATOM 2481 C C . ILE A 1 317 ? -4.403 -7.177 7.994 1.00 95.81 317 ILE A C 1
ATOM 2483 O O . ILE A 1 317 ? -3.998 -7.275 9.152 1.00 95.81 317 ILE A O 1
ATOM 2487 N N . THR A 1 318 ? -4.926 -6.061 7.500 1.00 97.44 318 THR A N 1
ATOM 2488 C CA . THR A 1 318 ? -5.188 -4.862 8.293 1.00 97.44 318 THR A CA 1
ATOM 2489 C C . THR A 1 318 ? -6.618 -4.895 8.812 1.00 97.44 318 THR A C 1
ATOM 2491 O O . THR A 1 318 ? -7.586 -4.997 8.053 1.00 97.44 318 THR A O 1
ATOM 2494 N N . LEU A 1 319 ? -6.755 -4.791 10.129 1.00 98.00 319 LEU A N 1
ATOM 2495 C CA . LEU A 1 319 ? -8.031 -4.720 10.824 1.00 98.00 319 LEU A CA 1
ATOM 2496 C C . LEU A 1 319 ? -8.211 -3.307 11.362 1.00 98.00 319 LEU A C 1
ATOM 2498 O O . LEU A 1 319 ? -7.343 -2.784 12.054 1.00 98.00 319 LEU A O 1
ATOM 2502 N N . ILE A 1 320 ? -9.347 -2.694 11.040 1.00 98.12 320 ILE A N 1
ATOM 2503 C CA . ILE A 1 320 ? -9.746 -1.371 11.527 1.00 98.12 320 ILE A CA 1
ATOM 2504 C C . ILE A 1 320 ? -11.078 -1.537 12.244 1.00 98.12 320 ILE A C 1
ATOM 2506 O O . ILE A 1 320 ? -11.974 -2.216 11.741 1.00 98.12 320 ILE A O 1
ATOM 2510 N N . GLY A 1 321 ? -11.235 -0.918 13.406 1.00 97.31 321 GLY A N 1
ATOM 2511 C CA . GLY A 1 321 ? -12.483 -0.972 14.147 1.00 97.31 321 GLY A CA 1
ATOM 2512 C C . GLY A 1 321 ? -12.785 0.280 14.947 1.00 97.31 321 GLY A C 1
ATOM 2513 O O . GLY A 1 321 ? -11.980 1.206 15.041 1.00 97.31 321 GLY A O 1
ATOM 2514 N N . THR A 1 322 ? -13.988 0.294 15.504 1.00 96.50 322 THR A N 1
ATOM 2515 C CA . THR A 1 322 ? -14.582 1.379 16.272 1.00 96.50 322 THR A CA 1
ATOM 2516 C C . THR A 1 322 ? -14.964 0.914 17.667 1.00 96.50 322 THR A C 1
ATOM 2518 O O . THR A 1 322 ? -15.322 -0.245 17.882 1.00 96.50 322 THR A O 1
ATOM 2521 N N . ILE A 1 323 ? -14.926 1.846 18.612 1.00 95.25 323 ILE A N 1
ATOM 2522 C CA . ILE A 1 323 ? -15.399 1.693 19.986 1.00 95.25 323 ILE A CA 1
ATOM 2523 C C . ILE A 1 323 ? -16.310 2.883 20.279 1.00 95.25 323 ILE A C 1
ATOM 2525 O O . ILE A 1 323 ? -15.937 4.029 20.032 1.00 95.25 323 ILE A O 1
ATOM 2529 N N . GLY A 1 324 ? -17.498 2.620 20.813 1.00 91.19 324 GLY A N 1
ATOM 2530 C CA . GLY A 1 324 ? -18.444 3.665 21.189 1.00 91.19 324 GLY A CA 1
ATOM 2531 C C . GLY A 1 324 ? -19.337 3.236 22.347 1.00 91.19 324 GLY A C 1
ATOM 2532 O O . GLY A 1 324 ? -19.038 2.284 23.066 1.00 91.19 324 GLY A O 1
ATOM 2533 N N . LYS A 1 325 ? -20.456 3.947 22.515 1.00 81.75 325 LYS A N 1
ATOM 2534 C CA . LYS A 1 325 ? -21.334 3.826 23.691 1.00 81.75 325 LYS A CA 1
ATOM 2535 C C . LYS A 1 325 ? -21.938 2.436 23.921 1.00 81.75 325 LYS A C 1
ATOM 2537 O O . LYS A 1 325 ? -22.134 2.032 25.065 1.00 81.75 325 LYS A O 1
ATOM 2542 N N . ASP A 1 326 ? -22.272 1.717 22.848 1.00 85.94 326 ASP A N 1
ATOM 2543 C CA . ASP A 1 326 ? -22.966 0.430 22.908 1.00 85.94 326 ASP A CA 1
ATOM 2544 C C . ASP A 1 326 ? -22.392 -0.587 21.908 1.00 85.94 326 ASP A C 1
ATOM 2546 O O . ASP A 1 326 ? -21.640 -0.242 20.995 1.00 85.94 326 ASP A O 1
ATOM 2550 N N . LYS A 1 327 ? -22.754 -1.866 22.073 1.00 91.00 327 LYS A N 1
ATOM 2551 C CA . LYS A 1 327 ? -22.224 -2.967 21.250 1.00 91.00 327 LYS A CA 1
ATOM 2552 C C . LYS A 1 327 ? -22.442 -2.790 19.749 1.00 91.00 327 LYS A C 1
ATOM 2554 O O . LYS A 1 327 ? -21.649 -3.299 18.970 1.00 91.00 327 LYS A O 1
ATOM 2559 N N . ARG A 1 328 ? -23.499 -2.093 19.321 1.00 91.88 328 ARG A N 1
ATOM 2560 C CA . ARG A 1 328 ? -23.829 -1.946 17.894 1.00 91.88 328 ARG A CA 1
ATOM 2561 C C . ARG A 1 328 ? -22.830 -1.057 17.165 1.00 91.88 328 ARG A C 1
ATOM 2563 O O . ARG A 1 328 ? -22.650 -1.220 15.966 1.00 91.88 328 ARG A O 1
ATOM 2570 N N . VAL A 1 329 ? -22.191 -0.127 17.874 1.00 93.88 329 VAL A N 1
ATOM 2571 C CA . VAL A 1 329 ? -21.180 0.785 17.308 1.00 93.88 329 VAL A CA 1
ATOM 2572 C C . VAL A 1 329 ? -19.749 0.340 17.593 1.00 93.88 329 VAL A C 1
ATOM 2574 O O . VAL A 1 329 ? -18.809 0.877 17.010 1.00 93.88 329 VAL A O 1
ATOM 2577 N N . CYS A 1 330 ? -19.577 -0.668 18.446 1.00 95.56 330 CYS A N 1
ATOM 2578 C CA . CYS A 1 330 ? -18.327 -1.395 18.598 1.00 95.56 330 CYS A CA 1
ATOM 2579 C C . CYS A 1 330 ? -18.218 -2.408 17.457 1.00 95.56 330 CYS A C 1
ATOM 2581 O O . CYS A 1 330 ? -18.879 -3.440 17.487 1.00 95.56 330 CYS A O 1
ATOM 2583 N N . GLN A 1 331 ? -17.450 -2.093 16.419 1.00 96.44 331 GLN A N 1
ATOM 2584 C CA . GLN A 1 331 ? -17.370 -2.895 15.199 1.00 96.44 331 GLN A CA 1
ATOM 2585 C C . GLN A 1 331 ? -15.913 -3.072 14.791 1.00 96.44 331 GLN A C 1
ATOM 2587 O O . GLN A 1 331 ? -15.130 -2.138 14.872 1.00 96.44 331 GLN A O 1
ATOM 2592 N N . THR A 1 332 ? -15.552 -4.244 14.287 1.00 97.62 332 THR A N 1
ATOM 2593 C CA . THR A 1 332 ? -14.340 -4.410 13.468 1.00 97.62 332 THR A CA 1
ATOM 2594 C C . THR A 1 332 ? -14.800 -4.450 12.027 1.00 97.62 332 THR A C 1
ATOM 2596 O O . THR A 1 332 ? -15.670 -5.256 11.746 1.00 97.62 332 THR A O 1
ATOM 2599 N N . TYR A 1 333 ? -14.305 -3.624 11.116 1.00 97.56 333 TYR A N 1
ATOM 2600 C CA . TYR A 1 333 ? -14.727 -3.648 9.709 1.00 97.56 333 TYR A CA 1
ATOM 2601 C C . TYR A 1 333 ? -14.269 -4.924 8.982 1.00 97.56 333 TYR A C 1
ATOM 2603 O O . TYR A 1 333 ? -13.429 -5.652 9.520 1.00 97.56 333 TYR A O 1
ATOM 2611 N N . PRO A 1 334 ? -14.833 -5.236 7.792 1.00 96.00 334 PRO A N 1
ATOM 2612 C CA . PRO A 1 334 ? -14.251 -6.226 6.891 1.00 96.00 334 PRO A CA 1
ATOM 2613 C C . PRO A 1 334 ? -12.744 -6.036 6.747 1.00 96.00 334 PRO A C 1
ATOM 2615 O O . PRO A 1 334 ? -12.247 -4.911 6.747 1.00 96.00 334 PRO A O 1
ATOM 2618 N N . GLU A 1 335 ? -12.024 -7.137 6.637 1.00 94.62 335 GLU A N 1
ATOM 2619 C CA . GLU A 1 335 ? -10.578 -7.134 6.572 1.00 94.62 335 GLU A CA 1
ATOM 2620 C C . GLU A 1 335 ? -10.045 -6.493 5.283 1.00 94.62 335 GLU A C 1
ATOM 2622 O O . GLU A 1 335 ? -10.539 -6.762 4.187 1.00 94.62 335 GLU A O 1
ATOM 2627 N N . LEU A 1 336 ? -9.007 -5.665 5.411 1.00 95.19 336 LEU A N 1
ATOM 2628 C CA . LEU A 1 336 ? -8.215 -5.206 4.275 1.00 95.19 336 LEU A CA 1
ATOM 2629 C C . LEU A 1 336 ? -6.993 -6.117 4.145 1.00 95.19 336 LEU A C 1
ATOM 2631 O O . LEU A 1 336 ? -6.350 -6.442 5.140 1.00 95.19 336 LEU A O 1
ATOM 2635 N N . ARG A 1 337 ? -6.660 -6.537 2.926 1.00 93.81 337 ARG A N 1
ATOM 2636 C CA . ARG A 1 337 ? -5.507 -7.408 2.668 1.00 93.81 337 ARG A CA 1
ATOM 2637 C C . ARG A 1 337 ? -4.512 -6.739 1.741 1.00 93.81 337 ARG A C 1
ATOM 2639 O O . ARG A 1 337 ? -4.908 -6.131 0.748 1.00 93.81 337 ARG A O 1
ATOM 2646 N N . SER A 1 338 ? -3.234 -6.934 2.037 1.00 93.31 338 SER A N 1
ATOM 2647 C CA . SER A 1 338 ? -2.121 -6.400 1.259 1.00 93.31 338 SER A CA 1
ATOM 2648 C C . SER A 1 338 ? -0.972 -7.405 1.201 1.00 93.31 338 SER A C 1
ATOM 2650 O O . SER A 1 338 ? -0.754 -8.173 2.140 1.00 93.31 338 SER A O 1
ATOM 2652 N N . ARG A 1 339 ? -0.205 -7.384 0.105 1.00 91.12 339 ARG A N 1
ATOM 2653 C CA . ARG A 1 339 ? 1.028 -8.178 -0.032 1.00 91.12 339 ARG A CA 1
ATOM 2654 C C . ARG A 1 339 ? 2.221 -7.623 0.737 1.00 91.12 339 ARG A C 1
ATOM 2656 O O . ARG A 1 339 ? 3.223 -8.312 0.868 1.00 91.12 339 ARG A O 1
ATOM 2663 N N . SER A 1 340 ? 2.121 -6.396 1.222 1.00 92.44 340 SER A N 1
ATOM 2664 C CA . SER A 1 340 ? 3.167 -5.759 2.008 1.00 92.44 340 SER A CA 1
ATOM 2665 C C . SER A 1 340 ? 2.527 -4.904 3.085 1.00 92.44 340 SER A C 1
ATOM 2667 O O . SER A 1 340 ? 1.677 -4.070 2.782 1.00 92.44 340 SER A O 1
ATOM 2669 N N . GLY A 1 341 ? 2.987 -5.073 4.312 1.00 95.06 341 GLY A N 1
ATOM 2670 C CA . GLY A 1 341 ? 2.693 -4.239 5.463 1.00 95.06 341 GLY A CA 1
ATOM 2671 C C . GLY A 1 341 ? 3.556 -4.668 6.643 1.00 95.06 341 GLY A C 1
ATOM 2672 O O . GLY A 1 341 ? 4.348 -5.608 6.535 1.00 95.06 341 GLY A O 1
ATOM 2673 N N . ASN A 1 342 ? 3.431 -3.956 7.754 1.00 96.81 342 ASN A N 1
ATOM 2674 C CA . ASN A 1 342 ? 4.265 -4.184 8.936 1.00 96.81 342 ASN A CA 1
ATOM 2675 C C . ASN A 1 342 ? 3.425 -4.714 10.095 1.00 96.81 342 ASN A C 1
ATOM 2677 O O . ASN A 1 342 ? 2.343 -4.186 10.355 1.00 96.81 342 ASN A O 1
ATOM 2681 N N . THR A 1 343 ? 3.911 -5.733 10.799 1.00 97.69 343 THR A N 1
ATOM 2682 C CA . THR A 1 343 ? 3.324 -6.219 12.053 1.00 97.69 343 THR A CA 1
ATOM 2683 C C . THR A 1 343 ? 4.128 -5.711 13.241 1.00 97.69 343 THR A C 1
ATOM 2685 O O . THR A 1 343 ? 5.289 -5.317 13.126 1.00 97.69 343 THR A O 1
ATOM 2688 N N . PHE A 1 344 ? 3.482 -5.684 14.401 1.00 97.12 344 PHE A N 1
ATOM 2689 C CA . PHE A 1 344 ? 4.051 -5.147 15.628 1.00 97.12 344 PHE A CA 1
ATOM 2690 C C . PHE A 1 344 ? 3.645 -6.021 16.807 1.00 97.12 344 PHE A C 1
ATOM 2692 O O . PHE A 1 344 ? 2.580 -6.643 16.789 1.00 97.12 344 PHE A O 1
ATOM 2699 N N . LEU A 1 345 ? 4.464 -6.022 17.855 1.00 95.56 345 LEU A N 1
ATOM 2700 C CA . LEU A 1 345 ? 4.153 -6.736 19.087 1.00 95.56 345 LEU A CA 1
ATOM 2701 C C . LEU A 1 345 ? 2.969 -6.069 19.796 1.00 95.56 345 LEU A C 1
ATOM 2703 O O . LEU A 1 345 ? 3.033 -4.895 20.166 1.00 95.56 345 LEU A O 1
ATOM 2707 N N . PHE A 1 346 ? 1.886 -6.824 19.993 1.00 96.50 346 PHE A N 1
ATOM 2708 C CA . PHE A 1 346 ? 0.675 -6.293 20.617 1.00 96.50 346 PHE A CA 1
ATOM 2709 C C . PHE A 1 346 ? 0.926 -5.937 22.091 1.00 96.50 346 PHE A C 1
ATOM 2711 O O . PHE A 1 346 ? 1.631 -6.669 22.794 1.00 96.50 346 PHE A O 1
ATOM 2718 N N . PRO A 1 347 ? 0.323 -4.846 22.597 1.00 96.56 347 PRO A N 1
ATOM 2719 C CA . PRO A 1 347 ? 0.406 -4.493 24.004 1.00 96.56 347 PRO A CA 1
ATOM 2720 C C . PRO A 1 347 ? -0.420 -5.493 24.819 1.00 96.56 347 PRO A C 1
ATOM 2722 O O . PRO A 1 347 ? -1.644 -5.391 24.869 1.00 96.56 347 PRO A O 1
ATOM 2725 N N . ASP A 1 348 ? 0.240 -6.469 25.443 1.00 96.00 348 ASP A N 1
ATOM 2726 C CA . ASP A 1 348 ? -0.423 -7.490 26.263 1.00 96.00 348 ASP A CA 1
ATOM 2727 C C . ASP A 1 348 ? -1.277 -6.834 27.370 1.00 96.00 348 ASP A C 1
ATOM 2729 O O . ASP A 1 348 ? -0.712 -6.170 28.247 1.00 96.00 348 ASP A O 1
ATOM 2733 N N . PRO A 1 349 ? -2.614 -7.034 27.379 1.00 96.25 349 PRO A N 1
ATOM 2734 C CA . PRO A 1 349 ? -3.513 -6.477 28.390 1.00 96.25 349 PRO A CA 1
ATOM 2735 C C . PRO A 1 349 ? -3.111 -6.747 29.836 1.00 96.25 349 PRO A C 1
ATOM 2737 O O . PRO A 1 349 ? -3.461 -5.958 30.710 1.00 96.25 349 PRO A O 1
ATOM 2740 N N . PHE A 1 350 ? -2.397 -7.841 30.097 1.00 95.44 350 PHE A N 1
ATOM 2741 C CA . PHE A 1 350 ? -2.052 -8.281 31.447 1.00 95.44 350 PHE A CA 1
ATOM 2742 C C . PHE A 1 350 ? -0.620 -7.917 31.852 1.00 95.44 350 PHE A C 1
ATOM 2744 O O . PHE A 1 350 ? -0.215 -8.176 32.988 1.00 95.44 350 PHE A O 1
ATOM 2751 N N . SER A 1 351 ? 0.151 -7.307 30.948 1.00 93.81 351 SER A N 1
ATOM 2752 C CA . SER A 1 351 ? 1.510 -6.867 31.243 1.00 93.81 351 SER A CA 1
ATOM 2753 C C . SER A 1 351 ? 1.495 -5.606 32.109 1.00 93.81 351 SER A C 1
ATOM 2755 O O . SER A 1 351 ? 0.956 -4.591 31.684 1.00 93.81 351 SER A O 1
ATOM 2757 N N . PRO A 1 352 ? 2.140 -5.584 33.290 1.00 88.38 352 PRO A N 1
ATOM 2758 C CA . PRO A 1 352 ? 2.148 -4.401 34.153 1.00 88.38 352 PRO A CA 1
ATOM 2759 C C . PRO A 1 352 ? 3.043 -3.265 33.628 1.00 88.38 352 PRO A C 1
ATOM 2761 O O . PRO A 1 352 ? 3.110 -2.204 34.250 1.00 88.38 352 PRO A O 1
ATOM 2764 N N . SER A 1 353 ? 3.781 -3.486 32.535 1.00 89.06 353 SER A N 1
ATOM 2765 C CA . SER A 1 353 ? 4.815 -2.577 32.032 1.00 89.06 353 SER A CA 1
ATOM 2766 C C . SER A 1 353 ? 4.405 -1.791 30.787 1.00 89.06 353 SER A C 1
ATOM 2768 O O . SER A 1 353 ? 5.280 -1.234 30.122 1.00 89.06 353 SER A O 1
ATOM 2770 N N . LEU A 1 354 ? 3.114 -1.746 30.431 1.00 93.94 354 LEU A N 1
ATOM 2771 C CA . LEU A 1 354 ? 2.686 -0.931 29.293 1.00 93.94 354 LEU A CA 1
ATOM 2772 C C . LEU A 1 354 ? 2.829 0.575 29.589 1.00 93.94 354 LEU A C 1
ATOM 2774 O O . LEU A 1 354 ? 2.668 1.000 30.740 1.00 93.94 354 LEU A O 1
ATOM 2778 N N . PRO A 1 355 ? 3.085 1.396 28.553 1.00 92.88 355 PRO A N 1
ATOM 2779 C CA . PRO A 1 355 ? 3.231 2.842 28.682 1.00 92.88 355 PRO A CA 1
ATOM 2780 C C . PRO A 1 355 ? 2.020 3.538 29.330 1.00 92.88 355 PRO A C 1
ATOM 2782 O O . PRO A 1 355 ? 0.887 3.060 29.203 1.00 92.88 355 PRO A O 1
ATOM 2785 N N . PRO A 1 356 ? 2.203 4.736 29.928 1.00 93.31 356 PRO A N 1
ATOM 2786 C CA . PRO A 1 356 ? 1.124 5.481 30.583 1.00 93.31 356 PRO A CA 1
ATOM 2787 C C . PRO A 1 356 ? -0.107 5.755 29.709 1.00 93.31 356 PRO A C 1
ATOM 2789 O O . PRO A 1 356 ? -1.200 5.901 30.255 1.00 93.31 356 PRO A O 1
ATOM 2792 N N . ALA A 1 357 ? 0.047 5.783 28.379 1.00 92.88 357 ALA A N 1
ATOM 2793 C CA . ALA A 1 357 ? -1.045 5.953 27.418 1.00 92.88 357 ALA A CA 1
ATOM 2794 C C . ALA A 1 357 ? -2.179 4.922 27.593 1.00 92.88 357 ALA A C 1
ATOM 2796 O O . ALA A 1 357 ? -3.338 5.247 27.362 1.00 92.88 357 ALA A O 1
ATOM 2797 N N . PHE A 1 358 ? -1.870 3.713 28.074 1.00 96.06 358 PHE A N 1
ATOM 2798 C CA . PHE A 1 358 ? -2.856 2.651 28.300 1.00 96.06 358 PHE A CA 1
ATOM 2799 C C . PHE A 1 358 ? -3.553 2.737 29.668 1.00 96.06 358 PHE A C 1
ATOM 2801 O O . PHE A 1 358 ? -4.460 1.959 29.956 1.00 96.06 358 PHE A O 1
ATOM 2808 N N . THR A 1 359 ? -3.171 3.677 30.536 1.00 95.19 359 THR A N 1
ATOM 2809 C CA . THR A 1 359 ? -3.753 3.802 31.883 1.00 95.19 359 THR A CA 1
ATOM 2810 C C . THR A 1 359 ? -5.256 4.085 31.819 1.00 95.19 359 THR A C 1
ATOM 2812 O O . THR A 1 359 ? -5.696 5.088 31.249 1.00 95.19 359 THR A O 1
ATOM 2815 N N . GLY A 1 360 ? -6.053 3.222 32.455 1.00 95.12 360 GLY A N 1
ATOM 2816 C CA . GLY A 1 360 ? -7.516 3.274 32.431 1.00 95.12 360 GLY A CA 1
ATOM 2817 C C . GLY A 1 360 ? -8.156 2.621 31.202 1.00 95.12 360 GLY A C 1
ATOM 2818 O O . GLY A 1 360 ? -9.378 2.688 31.058 1.00 95.12 360 GLY A O 1
ATOM 2819 N N . ALA A 1 361 ? -7.366 1.990 30.327 1.00 96.19 361 ALA A N 1
ATOM 2820 C CA . ALA A 1 361 ? -7.880 1.233 29.194 1.00 96.19 361 ALA A CA 1
ATOM 2821 C C . ALA A 1 361 ? -8.852 0.139 29.652 1.00 96.19 361 ALA A C 1
ATOM 2823 O O . ALA A 1 361 ? -8.613 -0.555 30.645 1.00 96.19 361 ALA A O 1
ATOM 2824 N N . SER A 1 362 ? -9.961 0.007 28.925 1.00 95.62 362 SER A N 1
ATOM 2825 C CA . SER A 1 362 ? -11.047 -0.932 29.246 1.00 95.62 362 SER A CA 1
ATOM 2826 C C . SER A 1 362 ? -11.324 -1.945 28.132 1.00 95.62 362 SER A C 1
ATOM 2828 O O . SER A 1 362 ? -12.173 -2.812 28.312 1.00 95.62 362 SER A O 1
ATOM 2830 N N . TYR A 1 363 ? -10.642 -1.848 26.990 1.00 97.19 363 TYR A N 1
ATOM 2831 C CA . TYR A 1 363 ? -10.939 -2.624 25.783 1.00 97.19 363 TYR A CA 1
ATOM 2832 C C . TYR A 1 363 ? -9.705 -3.384 25.304 1.00 97.19 363 TYR A C 1
ATOM 2834 O O . TYR A 1 363 ? -8.587 -2.884 25.422 1.00 97.19 363 TYR A O 1
ATOM 2842 N N . TYR A 1 364 ? -9.905 -4.564 24.722 1.00 98.06 364 TYR A N 1
ATOM 2843 C CA . TYR A 1 364 ? -8.844 -5.306 24.044 1.00 98.06 364 TYR A CA 1
ATOM 2844 C C . TYR A 1 364 ? -9.387 -6.066 22.832 1.00 98.06 364 TYR A C 1
ATOM 2846 O O . TYR A 1 364 ? -10.560 -6.451 22.793 1.00 98.06 364 TYR A O 1
ATOM 2854 N N . ALA A 1 365 ? -8.526 -6.276 21.839 1.00 98.44 365 ALA A N 1
ATOM 2855 C CA . ALA A 1 365 ? -8.795 -7.147 20.703 1.00 98.44 365 ALA A CA 1
ATOM 2856 C C . ALA A 1 365 ? -8.110 -8.503 20.908 1.00 98.44 365 ALA A C 1
ATOM 2858 O O . ALA A 1 365 ? -6.980 -8.559 21.386 1.00 98.44 365 ALA A O 1
ATOM 2859 N N . GLU A 1 366 ? -8.783 -9.583 20.526 1.00 98.50 366 GLU A N 1
ATOM 2860 C CA . GLU A 1 366 ? -8.265 -10.952 20.508 1.00 98.50 366 GLU A CA 1
ATOM 2861 C C . GLU A 1 366 ? -8.313 -11.479 19.073 1.00 98.50 366 GLU A C 1
ATOM 2863 O O . GLU A 1 366 ? -9.374 -11.484 18.449 1.00 98.50 366 GLU A O 1
ATOM 2868 N N . VAL A 1 367 ? -7.181 -11.947 18.555 1.00 98.25 367 VAL A N 1
ATOM 2869 C CA . VAL A 1 367 ? -7.080 -12.617 17.254 1.00 98.25 367 VAL A CA 1
ATOM 2870 C C . VAL A 1 367 ? -6.854 -14.101 17.490 1.00 98.25 367 VAL A C 1
ATOM 2872 O O . VAL A 1 367 ? -5.970 -14.467 18.264 1.00 98.25 367 VAL A O 1
ATOM 2875 N N . ARG A 1 368 ? -7.637 -14.948 16.820 1.00 97.69 368 ARG A N 1
ATOM 2876 C CA . ARG A 1 368 ? -7.509 -16.412 16.859 1.00 97.69 368 ARG A CA 1
ATOM 2877 C C . ARG A 1 368 ? -6.918 -16.923 15.554 1.00 97.69 368 ARG A C 1
ATOM 2879 O O . ARG A 1 368 ? -7.349 -16.481 14.487 1.00 97.69 368 ARG A O 1
ATOM 2886 N N . PHE A 1 369 ? -5.984 -17.859 15.650 1.00 95.75 369 PHE A N 1
ATOM 2887 C CA . PHE A 1 369 ? -5.279 -18.463 14.519 1.00 95.75 369 PHE A CA 1
ATOM 2888 C C . PHE A 1 369 ? -5.708 -19.916 14.301 1.00 95.75 369 PHE A C 1
ATOM 2890 O O . PHE A 1 369 ? -6.280 -20.541 15.196 1.00 95.75 369 PHE A O 1
ATOM 2897 N N . ASP A 1 370 ? -5.432 -20.440 13.107 1.00 92.50 370 ASP A N 1
ATOM 2898 C CA . ASP A 1 370 ? -5.780 -21.815 12.715 1.00 92.50 370 ASP A CA 1
ATOM 2899 C C . ASP A 1 370 ? -5.069 -22.885 13.562 1.00 92.50 370 ASP A C 1
ATOM 2901 O O . ASP A 1 370 ? -5.625 -23.944 13.842 1.00 92.50 370 ASP A O 1
ATOM 2905 N N . ASP A 1 371 ? -3.877 -22.571 14.078 1.00 92.31 371 ASP A N 1
ATOM 2906 C CA . ASP A 1 371 ? -3.125 -23.434 14.999 1.00 92.31 371 ASP A CA 1
ATOM 2907 C C . ASP A 1 371 ? -3.694 -23.467 16.436 1.00 92.31 371 ASP A C 1
ATOM 2909 O O . ASP A 1 371 ? -3.171 -24.168 17.306 1.00 92.31 371 ASP A O 1
ATOM 2913 N N . GLY A 1 372 ? -4.770 -22.717 16.699 1.00 93.19 372 GLY A N 1
ATOM 2914 C CA . GLY A 1 372 ? -5.418 -22.596 18.003 1.00 93.19 372 GLY A CA 1
ATOM 2915 C C . GLY A 1 372 ? -4.771 -21.579 18.947 1.00 93.19 372 GLY A C 1
ATOM 2916 O O . GLY A 1 372 ? -5.285 -21.372 20.049 1.00 93.19 372 GLY A O 1
ATOM 2917 N N . THR A 1 373 ? -3.679 -20.922 18.547 1.00 95.88 373 THR A N 1
ATOM 2918 C CA . THR A 1 373 ? -3.080 -19.839 19.331 1.00 95.88 373 THR A CA 1
ATOM 2919 C C . THR A 1 373 ? -3.914 -18.561 19.254 1.00 95.88 373 THR A C 1
ATOM 2921 O O . THR A 1 373 ? -4.760 -18.369 18.372 1.00 95.88 373 THR A O 1
ATOM 2924 N N . THR A 1 374 ? -3.683 -17.663 20.213 1.00 96.19 374 THR A N 1
ATOM 2925 C CA . THR A 1 374 ? -4.358 -16.366 20.281 1.00 96.19 374 THR A CA 1
ATOM 2926 C C . THR A 1 374 ? -3.373 -15.247 20.562 1.00 96.19 374 THR A C 1
ATOM 2928 O O . THR A 1 374 ? -2.456 -15.422 21.363 1.00 96.19 374 THR A O 1
ATOM 2931 N N . MET A 1 375 ? -3.611 -14.076 19.978 1.00 96.00 375 MET A N 1
ATOM 2932 C CA . MET A 1 375 ? -2.929 -12.834 20.344 1.00 96.00 375 MET A CA 1
ATOM 2933 C C . MET A 1 375 ? -3.929 -11.837 20.911 1.00 96.00 375 MET A C 1
ATOM 2935 O O . MET A 1 375 ? -5.019 -11.687 20.363 1.00 96.00 375 MET A O 1
ATOM 2939 N N . MET A 1 376 ? -3.553 -11.148 21.987 1.00 97.38 376 MET A N 1
ATOM 2940 C CA . MET A 1 376 ? -4.386 -10.135 22.634 1.00 97.38 376 MET A CA 1
ATOM 2941 C C . MET A 1 376 ? -3.659 -8.793 22.654 1.00 97.38 376 MET A C 1
ATOM 2943 O O . MET A 1 376 ? -2.483 -8.737 23.000 1.00 97.38 376 MET A O 1
ATOM 2947 N N . GLY A 1 377 ? -4.359 -7.723 22.283 1.00 97.75 377 GLY A N 1
ATOM 2948 C CA . GLY A 1 377 ? -3.831 -6.360 22.285 1.00 97.75 377 GLY A CA 1
ATOM 2949 C C . GLY A 1 377 ? -4.765 -5.413 23.022 1.00 97.75 377 GLY A C 1
ATOM 2950 O O . GLY A 1 377 ? -5.933 -5.269 22.652 1.00 97.75 377 GLY A O 1
ATOM 2951 N N . LEU A 1 378 ? -4.259 -4.777 24.076 1.00 98.25 378 LEU A N 1
ATOM 2952 C CA . LEU A 1 378 ? -4.953 -3.744 24.832 1.00 98.25 378 LEU A CA 1
ATOM 2953 C C . LEU A 1 378 ? -5.112 -2.489 23.978 1.00 98.25 378 LEU A C 1
ATOM 2955 O O . LEU A 1 378 ? -4.165 -2.025 23.354 1.00 98.25 378 LEU A O 1
ATOM 2959 N N . ILE A 1 379 ? -6.303 -1.906 23.978 1.00 97.81 379 ILE A N 1
ATOM 2960 C CA . ILE A 1 379 ? -6.600 -0.677 23.245 1.00 97.81 379 ILE A CA 1
ATOM 2961 C C . ILE A 1 379 ? -6.622 0.467 24.257 1.00 97.81 379 ILE A C 1
ATOM 2963 O O . ILE A 1 379 ? -7.343 0.386 25.250 1.00 97.81 379 ILE A O 1
ATOM 2967 N N . ALA A 1 380 ? -5.881 1.548 24.003 1.00 95.69 380 ALA A N 1
ATOM 2968 C CA . ALA A 1 380 ? -5.820 2.753 24.836 1.00 95.69 380 ALA A CA 1
ATOM 2969 C C . ALA A 1 380 ? -7.109 3.599 24.744 1.00 95.69 380 ALA A C 1
ATOM 2971 O O . ALA A 1 380 ? -7.089 4.803 24.491 1.00 95.69 380 ALA A O 1
ATOM 2972 N N . ALA A 1 381 ? -8.258 2.950 24.913 1.00 93.81 381 ALA A N 1
ATOM 2973 C CA . ALA A 1 381 ? -9.577 3.548 24.970 1.00 93.81 381 ALA A CA 1
ATOM 2974 C C . ALA A 1 381 ? -10.157 3.323 26.367 1.00 93.81 381 ALA A C 1
ATOM 2976 O O . ALA A 1 381 ? -10.125 2.214 26.914 1.00 93.81 381 ALA A O 1
ATOM 2977 N N . LYS A 1 382 ? -10.692 4.391 26.951 1.00 90.88 382 LYS A N 1
ATOM 2978 C CA . LYS A 1 382 ? -11.389 4.341 28.237 1.00 90.88 382 LYS A CA 1
ATOM 2979 C C . LYS A 1 382 ? -12.868 4.060 27.993 1.00 90.88 382 LYS A C 1
ATOM 2981 O O . LYS A 1 382 ? -13.361 4.175 26.871 1.00 90.88 382 LYS A O 1
ATOM 2986 N N . ASN A 1 383 ? -13.588 3.670 29.044 1.00 76.88 383 ASN A N 1
ATOM 2987 C CA . ASN A 1 383 ? -15.049 3.699 29.013 1.00 76.88 383 ASN A CA 1
ATOM 2988 C C . ASN A 1 383 ? -15.512 5.157 28.903 1.00 76.88 383 ASN A C 1
ATOM 2990 O O . ASN A 1 383 ? -15.622 5.861 29.906 1.00 76.88 383 ASN A O 1
ATOM 2994 N N . ASP A 1 384 ? -15.719 5.604 27.671 1.00 67.12 384 ASP A N 1
ATOM 2995 C CA . ASP A 1 384 ? -16.050 6.987 27.370 1.00 67.12 384 ASP A CA 1
ATOM 2996 C C . ASP A 1 384 ? -17.564 7.254 27.407 1.00 67.12 384 ASP A C 1
ATOM 2998 O O . ASP A 1 384 ? -18.398 6.355 27.537 1.00 67.12 384 ASP A O 1
ATOM 3002 N N . ASN A 1 385 ? -17.916 8.539 27.344 1.00 68.00 385 ASN A N 1
ATOM 3003 C CA . ASN A 1 385 ? -19.292 9.025 27.389 1.00 68.00 385 ASN A CA 1
ATOM 3004 C C . ASN A 1 385 ? -20.075 8.709 26.095 1.00 68.00 385 ASN A C 1
ATOM 3006 O O . ASN A 1 385 ? -19.501 8.346 25.068 1.00 68.00 385 ASN A O 1
ATOM 3010 N N . GLU A 1 386 ? -21.399 8.901 26.127 1.00 69.00 386 GLU A N 1
ATOM 3011 C CA . GLU A 1 386 ? -22.316 8.534 25.031 1.00 69.00 386 GLU A CA 1
ATOM 3012 C C . GLU A 1 386 ? -22.021 9.202 23.669 1.00 69.00 386 GLU A C 1
ATOM 3014 O O . GLU A 1 386 ? -22.528 8.745 22.645 1.00 69.00 386 GLU A O 1
ATOM 3019 N N . ASN A 1 387 ? -21.181 10.242 23.636 1.00 79.94 387 ASN A N 1
ATOM 3020 C CA . ASN A 1 387 ? -20.884 11.042 22.444 1.00 79.94 387 ASN A CA 1
ATOM 3021 C C . ASN A 1 387 ? -19.483 10.792 21.865 1.00 79.94 387 ASN A C 1
ATOM 3023 O O . ASN A 1 387 ? -19.042 11.535 20.990 1.00 79.94 387 ASN A O 1
ATOM 3027 N N . SER A 1 388 ? -18.772 9.778 22.349 1.00 86.00 388 SER A N 1
ATOM 3028 C CA . SER A 1 388 ? -17.415 9.451 21.911 1.00 86.00 388 SER A CA 1
ATOM 3029 C C . SER A 1 388 ? -17.398 8.339 20.858 1.00 86.00 388 SER A C 1
ATOM 3031 O O . SER A 1 388 ? -18.143 7.361 20.949 1.00 86.00 388 SER A O 1
ATOM 3033 N N . LEU A 1 389 ? -16.521 8.483 19.863 1.00 91.06 389 LEU A N 1
ATOM 3034 C CA . LEU A 1 389 ? -16.159 7.424 18.926 1.00 91.06 389 LEU A CA 1
ATOM 3035 C C . LEU A 1 389 ? -14.644 7.315 18.886 1.00 91.06 389 LEU A C 1
ATOM 3037 O O . LEU A 1 389 ? -13.958 8.221 18.413 1.00 91.06 389 LEU A O 1
ATOM 3041 N N . ASN A 1 390 ? -14.152 6.185 19.366 1.00 93.88 390 ASN A N 1
ATOM 3042 C CA . ASN A 1 390 ? -12.751 5.823 19.289 1.00 93.88 390 ASN A CA 1
ATOM 3043 C C . ASN A 1 390 ? -12.537 4.767 18.216 1.00 93.88 390 ASN A C 1
ATOM 3045 O O . ASN A 1 390 ? -13.472 4.104 17.762 1.00 93.88 390 ASN A O 1
ATOM 3049 N N . PHE A 1 391 ? -11.280 4.592 17.846 1.00 95.56 391 PHE A N 1
ATOM 3050 C CA . PHE A 1 391 ? -10.850 3.636 16.849 1.00 95.56 391 PHE A CA 1
ATOM 3051 C C . PHE A 1 391 ? -9.724 2.770 17.387 1.00 95.56 391 PHE A C 1
ATOM 3053 O O . PHE A 1 391 ? -9.016 3.143 18.319 1.00 95.56 391 PHE A O 1
ATOM 3060 N N . PHE A 1 392 ? -9.545 1.628 16.745 1.00 97.00 392 PHE A N 1
ATOM 3061 C CA . PHE A 1 392 ? -8.333 0.837 16.843 1.00 97.00 392 PHE A CA 1
ATOM 3062 C C . PHE A 1 392 ? -7.976 0.313 15.460 1.00 97.00 392 PHE A C 1
ATOM 3064 O O . PHE A 1 392 ? -8.846 0.144 14.598 1.00 97.00 392 PHE A O 1
ATOM 3071 N N . SER A 1 393 ? -6.698 0.043 15.249 1.00 97.88 393 SER A N 1
ATOM 3072 C CA . SER A 1 393 ? -6.244 -0.631 14.045 1.00 97.88 393 SER A CA 1
ATOM 3073 C C . SER A 1 393 ? -4.949 -1.386 14.276 1.00 97.88 393 SER A C 1
ATOM 3075 O O . SER A 1 393 ? -4.149 -1.025 15.135 1.00 97.88 393 SER A O 1
ATOM 3077 N N . PHE A 1 394 ? -4.754 -2.467 13.533 1.00 98.00 394 PHE A N 1
ATOM 3078 C CA . PHE A 1 394 ? -3.531 -3.255 13.599 1.00 98.00 394 PHE A CA 1
ATOM 3079 C C . PHE A 1 394 ? -3.421 -4.197 12.407 1.00 98.00 394 PHE A C 1
ATOM 3081 O O . PHE A 1 394 ? -4.421 -4.564 11.785 1.00 98.00 394 PHE A O 1
ATOM 3088 N N . ASN A 1 395 ? -2.191 -4.610 12.130 1.00 97.81 395 ASN A N 1
ATOM 3089 C CA . ASN A 1 395 ? -1.875 -5.619 11.136 1.00 97.81 395 ASN A CA 1
ATOM 3090 C C . ASN A 1 395 ? -1.635 -6.976 11.795 1.00 97.81 395 ASN A C 1
ATOM 3092 O O . ASN A 1 395 ? -1.087 -7.067 12.894 1.00 97.81 395 ASN A O 1
ATOM 3096 N N . VAL A 1 396 ? -2.016 -8.034 11.090 1.00 96.94 396 VAL A N 1
ATOM 3097 C CA . VAL A 1 396 ? -1.708 -9.423 11.434 1.00 96.94 396 VAL A CA 1
ATOM 3098 C C . VAL A 1 396 ? -1.086 -10.089 10.217 1.00 96.94 396 VAL A C 1
ATOM 3100 O O . VAL A 1 396 ? -1.576 -9.919 9.101 1.00 96.94 396 VAL A O 1
ATOM 3103 N N . ALA A 1 397 ? -0.028 -10.866 10.424 1.00 95.19 397 ALA A N 1
ATOM 3104 C CA . ALA A 1 397 ? 0.635 -11.589 9.351 1.00 95.19 397 ALA A CA 1
ATOM 3105 C C . ALA A 1 397 ? -0.310 -12.611 8.697 1.00 95.19 397 ALA A C 1
ATOM 3107 O O . ALA A 1 397 ? -0.905 -13.450 9.381 1.00 95.19 397 ALA A O 1
ATOM 3108 N N . LEU A 1 398 ? -0.434 -12.570 7.366 1.00 92.69 398 LEU A N 1
ATOM 3109 C CA . LEU A 1 398 ? -1.334 -13.466 6.633 1.00 92.69 398 LEU A CA 1
ATOM 3110 C C . LEU A 1 398 ? -0.887 -14.932 6.741 1.00 92.69 398 LEU A C 1
ATOM 3112 O O . LEU A 1 398 ? -1.726 -15.825 6.845 1.00 92.69 398 LEU A O 1
ATOM 3116 N N . HIS A 1 399 ? 0.428 -15.177 6.774 1.00 90.44 399 HIS A N 1
ATOM 3117 C CA . HIS A 1 399 ? 1.001 -16.523 6.860 1.00 90.44 399 HIS A CA 1
ATOM 3118 C C . HIS A 1 399 ? 0.683 -17.234 8.187 1.00 90.44 399 HIS A C 1
ATOM 3120 O O . HIS A 1 399 ? 0.772 -18.456 8.256 1.00 90.44 399 HIS A O 1
ATOM 3126 N N . ARG A 1 400 ? 0.272 -16.497 9.231 1.00 91.88 400 ARG A N 1
ATOM 3127 C CA . ARG A 1 400 ? -0.183 -17.074 10.507 1.00 91.88 400 ARG A CA 1
ATOM 3128 C C . ARG A 1 400 ? -1.612 -17.616 10.452 1.00 91.88 400 ARG A C 1
ATOM 3130 O O . ARG A 1 400 ? -2.072 -18.189 11.432 1.00 91.88 400 ARG A O 1
ATOM 3137 N N . LEU A 1 401 ? -2.310 -17.436 9.326 1.00 92.19 401 LEU A N 1
ATOM 3138 C CA . LEU A 1 401 ? -3.667 -17.934 9.083 1.00 92.19 401 LEU A CA 1
ATOM 3139 C C . LEU A 1 401 ? -4.676 -17.472 10.160 1.00 92.19 401 LEU A C 1
ATOM 3141 O O . LEU A 1 401 ? -5.266 -18.295 10.866 1.00 92.19 401 LEU A O 1
ATOM 3145 N N . PRO A 1 402 ? -4.883 -16.150 10.331 1.00 94.81 402 PRO A N 1
ATOM 3146 C CA . PRO A 1 402 ? -5.880 -15.638 11.268 1.00 94.81 402 PRO A CA 1
ATOM 3147 C C . PRO A 1 402 ? -7.300 -16.050 10.845 1.00 94.81 402 PRO A C 1
ATOM 3149 O O . PRO A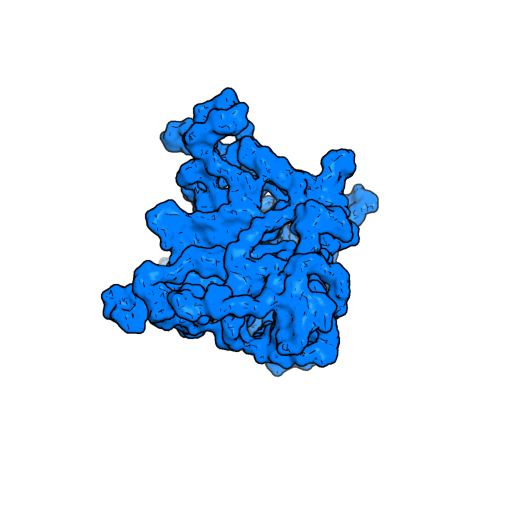 1 402 ? -7.698 -15.865 9.697 1.00 94.81 402 PRO A O 1
ATOM 3152 N N . MET A 1 403 ? -8.082 -16.572 11.790 1.00 96.19 403 MET A N 1
ATOM 3153 C CA . MET A 1 403 ? -9.439 -17.084 11.554 1.00 96.19 403 MET A CA 1
ATOM 3154 C C . MET A 1 403 ? -10.541 -16.127 12.005 1.00 96.19 403 MET A C 1
ATOM 3156 O O . MET A 1 403 ? -11.631 -16.110 11.434 1.00 96.19 403 MET A O 1
ATOM 3160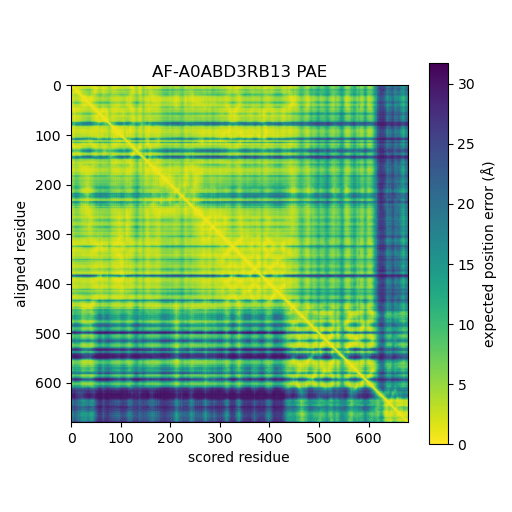 N N . ALA A 1 404 ? -10.307 -15.372 13.078 1.00 97.25 404 ALA A N 1
ATOM 3161 C CA . ALA A 1 404 ? -11.298 -14.457 13.631 1.00 97.25 404 ALA A CA 1
ATOM 3162 C C . ALA A 1 404 ? -10.649 -13.387 14.506 1.00 97.25 404 ALA A C 1
ATOM 3164 O O . ALA A 1 404 ? -9.604 -13.612 15.118 1.00 97.25 404 ALA A O 1
ATOM 3165 N N . VAL A 1 405 ? -11.335 -12.254 14.622 1.00 98.19 405 VAL A N 1
ATOM 3166 C CA . VAL A 1 405 ? -11.029 -11.188 15.574 1.00 98.19 405 VAL A CA 1
ATOM 3167 C C . VAL A 1 405 ? -12.245 -10.905 16.449 1.00 98.19 405 VAL A C 1
ATOM 3169 O O . VAL A 1 405 ? -13.368 -10.759 15.961 1.00 98.19 405 VAL A O 1
ATOM 3172 N N . ALA A 1 406 ? -12.020 -10.835 17.754 1.00 98.50 406 ALA A N 1
ATOM 3173 C CA . ALA A 1 406 ? -13.019 -10.518 18.759 1.00 98.50 406 ALA A CA 1
ATOM 3174 C C . ALA A 1 406 ? -12.628 -9.239 19.506 1.00 98.50 406 ALA A C 1
ATOM 3176 O O . ALA A 1 406 ? -11.474 -9.061 19.888 1.00 98.50 406 ALA A O 1
ATOM 3177 N N . LEU A 1 407 ? -13.596 -8.353 19.723 1.00 98.44 407 LEU A N 1
ATOM 3178 C CA . LEU A 1 407 ? -13.444 -7.143 20.523 1.00 98.44 407 LEU A CA 1
ATOM 3179 C C . LEU A 1 407 ? -14.134 -7.347 21.869 1.00 98.44 407 LEU A C 1
ATOM 3181 O O . LEU A 1 407 ? -15.337 -7.624 21.920 1.00 98.44 407 LEU A O 1
ATOM 3185 N N . TYR A 1 408 ? -13.385 -7.151 22.946 1.00 97.44 408 TYR A N 1
ATOM 3186 C CA . TYR A 1 408 ? -13.857 -7.317 24.313 1.00 97.44 408 TYR A CA 1
ATOM 3187 C C . TYR A 1 408 ? -13.729 -6.029 25.119 1.00 97.44 408 TYR A C 1
ATOM 3189 O O . TYR A 1 408 ? -12.916 -5.151 24.820 1.00 97.44 408 TYR A O 1
ATOM 3197 N N . ARG A 1 409 ? -14.518 -5.958 26.191 1.00 95.94 409 ARG A N 1
ATOM 3198 C CA . ARG A 1 409 ? -14.408 -4.948 27.244 1.00 95.94 409 ARG A CA 1
ATOM 3199 C C . ARG A 1 409 ? -14.303 -5.606 28.613 1.00 95.94 409 ARG A C 1
ATOM 3201 O O . ARG A 1 409 ? -15.080 -6.509 28.911 1.00 95.94 409 ARG A O 1
ATOM 3208 N N . PHE A 1 410 ? -13.394 -5.118 29.449 1.00 96.06 410 PHE A N 1
ATOM 3209 C CA . PHE A 1 410 ? -13.340 -5.464 30.868 1.00 96.06 410 PHE A CA 1
ATOM 3210 C C . PHE A 1 410 ? -14.511 -4.813 31.615 1.00 96.06 410 PHE A C 1
ATOM 3212 O O . PHE A 1 410 ? -14.805 -3.631 31.423 1.00 96.06 410 PHE A O 1
ATOM 3219 N N . THR A 1 411 ? -15.214 -5.587 32.443 1.00 93.94 411 THR A N 1
ATOM 3220 C CA . THR A 1 411 ? -16.459 -5.149 33.101 1.00 93.94 411 THR A CA 1
ATOM 3221 C C . THR A 1 411 ? -16.290 -4.774 34.569 1.00 93.94 411 THR A C 1
ATOM 3223 O O . THR A 1 411 ? -17.131 -4.065 35.113 1.00 93.94 411 THR A O 1
ATOM 3226 N N . ASP A 1 412 ? -15.236 -5.260 35.220 1.00 94.00 412 ASP A N 1
ATOM 3227 C CA . ASP A 1 412 ? -15.009 -5.135 36.666 1.00 94.00 412 ASP A CA 1
ATOM 3228 C C . ASP A 1 412 ? -13.688 -4.440 37.034 1.00 94.00 412 ASP A C 1
ATOM 3230 O O . ASP A 1 412 ? -13.497 -4.048 38.185 1.00 94.00 412 ASP A O 1
ATOM 3234 N N . SER A 1 413 ? -12.789 -4.252 36.070 1.00 94.00 413 SER A N 1
ATOM 3235 C CA . SER A 1 413 ? -11.485 -3.621 36.257 1.00 94.00 413 SER A CA 1
ATOM 3236 C C . SER A 1 413 ? -11.035 -2.879 34.995 1.00 94.00 413 SER A C 1
ATOM 3238 O O . SER A 1 413 ? -11.640 -2.989 33.929 1.00 94.00 413 SER A O 1
ATOM 3240 N N . VAL A 1 414 ? -9.978 -2.080 35.134 1.00 95.25 414 VAL A N 1
ATOM 3241 C CA . VAL A 1 414 ? -9.326 -1.350 34.039 1.00 95.25 414 VAL A CA 1
ATOM 3242 C C . VAL A 1 414 ? -7.814 -1.458 34.197 1.00 95.25 414 VAL A C 1
ATOM 3244 O O . VAL A 1 414 ? -7.317 -1.673 35.306 1.00 95.25 414 VAL A O 1
ATOM 3247 N N . TYR A 1 415 ? -7.066 -1.304 33.107 1.00 96.56 415 TYR A N 1
ATOM 3248 C CA . TYR A 1 415 ? -5.604 -1.336 33.150 1.00 96.56 415 TYR A CA 1
ATOM 3249 C C . TYR A 1 415 ? -5.040 -0.256 34.106 1.00 96.56 415 TYR A C 1
ATOM 3251 O O . TYR A 1 415 ? -5.523 0.883 34.065 1.00 96.56 415 TYR A O 1
ATOM 3259 N N . PRO A 1 416 ? -4.029 -0.552 34.955 1.00 95.44 416 PRO A N 1
ATOM 3260 C CA . PRO A 1 416 ? -3.193 -1.764 35.001 1.00 95.44 416 PRO A CA 1
ATOM 3261 C C . PRO A 1 416 ? -3.687 -2.862 35.959 1.00 95.44 416 PRO A C 1
ATOM 3263 O O . PRO A 1 416 ? -2.927 -3.753 36.322 1.00 95.44 416 PRO A O 1
ATOM 3266 N N . HIS A 1 417 ? -4.934 -2.796 36.424 1.00 95.25 417 HIS A N 1
ATOM 3267 C CA . HIS A 1 417 ? -5.469 -3.722 37.431 1.00 95.25 417 HIS A CA 1
ATOM 3268 C C . HIS A 1 417 ? -6.212 -4.928 36.841 1.00 95.25 417 HIS A C 1
ATOM 3270 O O . HIS A 1 417 ? -6.780 -5.715 37.596 1.00 95.25 417 HIS A O 1
ATOM 3276 N N . VAL A 1 418 ? -6.220 -5.067 35.515 1.00 94.81 418 VAL A N 1
ATOM 3277 C CA . VAL A 1 418 ? -6.815 -6.211 34.813 1.00 94.81 418 VAL A CA 1
ATOM 3278 C C . VAL A 1 418 ? -5.946 -7.459 34.971 1.00 94.81 418 VAL A C 1
ATOM 3280 O O . VAL A 1 418 ? -4.722 -7.392 35.067 1.00 94.81 418 VAL A O 1
ATOM 3283 N N . SER A 1 419 ? -6.588 -8.621 34.979 1.00 93.75 419 SER A N 1
ATOM 3284 C CA . SER A 1 419 ? -5.947 -9.935 35.011 1.00 93.75 419 SER A CA 1
ATOM 3285 C C . SER A 1 419 ? -6.732 -10.928 34.157 1.00 93.75 419 SER A C 1
ATOM 3287 O O . SER A 1 419 ? -7.869 -10.665 33.766 1.00 93.75 419 SER A O 1
ATOM 3289 N N . LEU A 1 420 ? -6.173 -12.120 33.938 1.00 91.31 420 LEU A N 1
ATOM 3290 C CA . LEU A 1 420 ? -6.868 -13.218 33.254 1.00 91.31 420 LEU A CA 1
ATOM 3291 C C . LEU A 1 420 ? -8.191 -13.638 33.928 1.00 91.31 420 LEU A C 1
ATOM 3293 O O . LEU A 1 420 ? -8.994 -14.320 33.301 1.00 91.31 420 LEU A O 1
ATOM 3297 N N . GLN A 1 421 ? -8.416 -13.278 35.200 1.00 93.69 421 GLN A N 1
ATOM 3298 C CA . GLN A 1 421 ? -9.668 -13.566 35.915 1.00 93.69 421 GLN A CA 1
ATOM 3299 C C . GLN A 1 421 ? -10.680 -12.414 35.876 1.00 93.69 421 GLN A C 1
ATOM 3301 O O . GLN A 1 421 ? -11.781 -12.576 36.399 1.00 93.69 421 GLN A O 1
ATOM 3306 N N . SER A 1 422 ? -10.313 -11.259 35.315 1.00 95.12 422 SER A N 1
ATOM 3307 C CA . SER A 1 422 ? -11.222 -10.116 35.201 1.00 95.12 422 SER A CA 1
ATOM 3308 C C . SER A 1 422 ? -12.426 -10.474 34.335 1.00 95.12 422 SER A C 1
ATOM 3310 O O . SER A 1 422 ? -12.291 -11.157 33.318 1.00 95.12 422 SER A O 1
ATOM 3312 N N . GLY A 1 423 ? -13.608 -10.012 34.731 1.00 96.56 423 GLY A N 1
ATOM 3313 C CA . GLY A 1 423 ? -14.821 -10.175 33.943 1.00 96.56 423 GLY A CA 1
ATOM 3314 C C . GLY A 1 423 ? -14.699 -9.459 32.599 1.00 96.56 423 GLY A C 1
ATOM 3315 O O . GLY A 1 423 ? -14.296 -8.295 32.537 1.00 96.56 423 GLY A O 1
ATOM 3316 N N . THR A 1 424 ? -15.065 -10.146 31.518 1.00 96.50 424 THR A N 1
ATOM 3317 C CA . THR A 1 424 ? -15.051 -9.588 30.164 1.00 96.50 424 THR A CA 1
ATOM 3318 C C . THR A 1 424 ? -16.396 -9.754 29.475 1.00 96.50 424 THR A C 1
ATOM 3320 O O . THR A 1 424 ? -17.159 -10.691 29.715 1.00 96.50 424 THR A O 1
ATOM 3323 N N . GLU A 1 425 ? -16.690 -8.817 28.584 1.00 96.06 425 GLU A N 1
ATOM 3324 C CA . GLU A 1 425 ? -17.867 -8.824 27.736 1.00 96.06 425 GLU A CA 1
ATOM 3325 C C . GLU A 1 425 ? -17.442 -8.800 26.267 1.00 96.06 425 GLU A C 1
ATOM 3327 O O . GLU A 1 425 ? -16.729 -7.893 25.839 1.00 96.06 425 GLU A O 1
ATOM 3332 N N . LEU A 1 426 ? -17.925 -9.766 25.480 1.00 97.38 426 LEU A N 1
ATOM 3333 C CA . LEU A 1 426 ? -17.794 -9.740 24.024 1.00 97.38 426 LEU A CA 1
ATOM 3334 C C . LEU A 1 426 ? -18.688 -8.635 23.448 1.00 97.38 426 LEU A C 1
ATOM 3336 O O . LEU A 1 426 ? -19.912 -8.633 23.654 1.00 97.38 426 LEU A O 1
ATOM 3340 N N . LEU A 1 427 ? -18.066 -7.709 22.724 1.00 97.19 427 LEU A N 1
ATOM 3341 C CA . LEU A 1 427 ? -18.731 -6.595 22.053 1.00 97.19 427 LEU A CA 1
ATOM 3342 C C . LEU A 1 427 ? -18.982 -6.901 20.581 1.00 97.19 427 LEU A C 1
ATOM 3344 O O . LEU A 1 427 ? -20.081 -6.649 20.096 1.00 97.19 427 LEU A O 1
ATOM 3348 N N . HIS A 1 428 ? -17.987 -7.470 19.896 1.00 98.00 428 HIS A N 1
ATOM 3349 C CA . HIS A 1 428 ? -18.071 -7.806 18.476 1.00 98.00 428 HIS A CA 1
ATOM 3350 C C . HIS A 1 428 ? -17.193 -9.006 18.132 1.00 98.00 428 HIS A C 1
ATOM 3352 O O . HIS A 1 428 ? -16.119 -9.171 18.705 1.00 98.00 428 HIS A O 1
ATOM 3358 N N . LEU A 1 429 ? -17.632 -9.821 17.175 1.00 97.88 429 LEU A N 1
ATOM 3359 C CA . LEU A 1 429 ? -16.867 -10.938 16.624 1.00 97.88 429 LEU A CA 1
ATOM 3360 C C . LEU A 1 429 ? -16.936 -10.870 15.100 1.00 97.88 429 LEU A C 1
ATOM 3362 O O . LEU A 1 429 ? -18.027 -10.858 14.530 1.00 97.88 429 LEU A O 1
ATOM 3366 N N . ARG A 1 430 ? -15.776 -10.864 14.443 1.00 96.88 430 ARG A N 1
ATOM 3367 C CA . ARG A 1 430 ? -15.661 -10.930 12.987 1.00 96.88 430 ARG A CA 1
ATOM 3368 C C . ARG A 1 430 ? -14.844 -12.158 12.575 1.00 96.88 430 ARG A C 1
ATOM 3370 O O . ARG A 1 430 ? -13.656 -12.221 12.890 1.00 96.88 430 ARG A O 1
ATOM 3377 N N . PRO A 1 431 ? -15.457 -13.124 11.869 1.00 97.06 431 PRO A N 1
ATOM 3378 C CA . PRO A 1 431 ? -14.715 -14.140 11.132 1.00 97.06 431 PRO A CA 1
ATOM 3379 C C . PRO A 1 431 ? -13.851 -13.484 10.053 1.00 97.06 431 PRO A C 1
ATOM 3381 O O . PRO A 1 431 ? -14.278 -12.507 9.439 1.00 97.06 431 PRO A O 1
ATOM 3384 N N . ILE A 1 432 ? -12.668 -14.034 9.817 1.00 93.88 432 ILE A N 1
ATOM 3385 C CA . ILE A 1 432 ? -11.748 -13.610 8.762 1.00 93.88 432 ILE A CA 1
ATOM 3386 C C . ILE A 1 432 ? -11.800 -14.674 7.672 1.00 93.88 432 ILE A C 1
ATOM 3388 O O . ILE A 1 432 ? -11.670 -15.867 7.949 1.00 93.88 432 ILE A O 1
ATOM 3392 N N . SER A 1 433 ? -12.029 -14.258 6.428 1.00 83.00 433 SER A N 1
ATOM 3393 C CA . SER A 1 433 ? -12.076 -15.215 5.324 1.00 83.00 433 SER A CA 1
ATOM 3394 C C . SER A 1 433 ? -10.670 -15.741 4.989 1.00 83.00 433 SER A C 1
ATOM 3396 O O . SER A 1 433 ? -9.668 -15.036 5.117 1.00 83.00 433 SER A O 1
ATOM 3398 N N . SER A 1 434 ? -10.556 -17.000 4.563 1.00 74.19 434 SER A N 1
ATOM 3399 C CA . SER A 1 434 ? -9.291 -17.515 4.029 1.00 74.19 434 SER A CA 1
ATOM 3400 C C . SER A 1 434 ? -9.088 -16.960 2.624 1.00 74.19 434 SER A C 1
ATOM 3402 O O . SER A 1 434 ? -10.001 -17.017 1.797 1.00 74.19 434 SER A O 1
ATOM 3404 N N . THR A 1 435 ? -7.911 -16.431 2.311 1.00 69.94 435 THR A N 1
ATOM 3405 C CA . THR A 1 435 ? -7.610 -15.924 0.967 1.00 69.94 435 THR A CA 1
ATOM 3406 C C . THR A 1 435 ? -6.158 -16.201 0.623 1.00 69.94 435 THR A C 1
ATOM 3408 O O . THR A 1 435 ? -5.268 -15.956 1.431 1.00 69.94 435 THR A O 1
ATOM 3411 N N . SER A 1 436 ? -5.929 -16.731 -0.577 1.00 71.69 436 SER A N 1
ATOM 3412 C CA . SER A 1 436 ? -4.595 -17.018 -1.103 1.00 71.69 436 SER A CA 1
ATOM 3413 C C . SER A 1 436 ? -3.874 -15.730 -1.494 1.00 71.69 436 SER A C 1
ATOM 3415 O O . SER A 1 436 ? -4.487 -14.860 -2.123 1.00 71.69 436 SER A O 1
ATOM 3417 N N . LEU A 1 437 ? -2.564 -15.662 -1.233 1.00 77.19 437 LEU A N 1
ATOM 3418 C CA . LEU A 1 437 ? -1.671 -14.585 -1.693 1.00 77.19 437 LEU A CA 1
ATOM 3419 C C . LEU A 1 437 ? -1.831 -14.289 -3.190 1.00 77.19 437 LEU A C 1
ATOM 3421 O O . LEU A 1 437 ? -1.846 -13.133 -3.602 1.00 77.19 437 LEU A O 1
ATOM 3425 N N . GLU A 1 438 ? -2.049 -15.335 -3.985 1.00 72.62 438 GLU A N 1
ATOM 3426 C CA . GLU A 1 438 ? -2.286 -15.289 -5.432 1.00 72.62 438 GLU A CA 1
ATOM 3427 C C . GLU A 1 438 ? -3.409 -14.337 -5.864 1.00 72.62 438 GLU A C 1
ATOM 3429 O O . GLU A 1 438 ? -3.358 -13.777 -6.949 1.00 72.62 438 GLU A O 1
ATOM 3434 N N . SER A 1 439 ? -4.422 -14.131 -5.020 1.00 77.38 439 SER A N 1
ATOM 3435 C CA . SER A 1 439 ? -5.556 -13.248 -5.335 1.00 77.38 439 SER A CA 1
ATOM 3436 C C . SER A 1 439 ? -5.323 -11.779 -4.977 1.00 77.38 439 SER A C 1
ATOM 3438 O O . SER A 1 439 ? -6.209 -10.953 -5.191 1.00 77.38 439 SER A O 1
ATOM 3440 N N . LEU A 1 440 ? -4.170 -11.451 -4.389 1.00 85.50 440 LEU A N 1
ATOM 3441 C CA . LEU A 1 440 ? -3.788 -10.083 -4.056 1.00 85.50 440 LEU A CA 1
ATOM 3442 C C . LEU A 1 440 ? -2.894 -9.503 -5.159 1.00 85.50 440 LEU A C 1
ATOM 3444 O O . LEU A 1 440 ? -2.025 -10.233 -5.652 1.00 85.50 440 LEU A O 1
ATOM 3448 N N . PRO A 1 441 ? -3.031 -8.205 -5.491 1.00 87.56 441 PRO A N 1
ATOM 3449 C CA . PRO A 1 441 ? -2.145 -7.543 -6.442 1.00 87.56 441 PRO A CA 1
ATOM 3450 C C . PRO A 1 441 ? -0.664 -7.706 -6.058 1.00 87.56 441 PRO A C 1
ATOM 3452 O O . PRO A 1 441 ? -0.343 -7.680 -4.866 1.00 87.56 441 PRO A O 1
ATOM 3455 N N . PRO A 1 442 ? 0.246 -7.882 -7.034 1.00 85.88 442 PRO A N 1
ATOM 3456 C CA . PRO A 1 442 ? 1.662 -8.110 -6.765 1.00 85.88 442 PRO A CA 1
ATOM 3457 C C . PRO A 1 442 ? 2.335 -6.893 -6.110 1.00 85.88 442 PRO A C 1
ATOM 3459 O O . PRO A 1 442 ? 1.961 -5.744 -6.347 1.00 85.88 442 PRO A O 1
ATOM 3462 N N . LEU A 1 443 ? 3.376 -7.150 -5.311 1.00 90.50 443 LEU A N 1
ATOM 3463 C CA . LEU A 1 443 ? 4.282 -6.110 -4.822 1.00 90.50 443 LEU A CA 1
ATOM 3464 C C . LEU A 1 443 ? 5.229 -5.717 -5.960 1.00 90.50 443 LEU A C 1
ATOM 3466 O O . LEU A 1 443 ? 6.050 -6.534 -6.376 1.00 90.50 443 LEU A O 1
ATOM 3470 N N . LEU A 1 444 ? 5.130 -4.476 -6.433 1.00 92.31 444 LEU A N 1
ATOM 3471 C CA . LEU A 1 444 ? 6.019 -3.933 -7.458 1.00 92.31 444 LEU A CA 1
ATOM 3472 C C . LEU A 1 444 ? 7.182 -3.189 -6.804 1.00 92.31 444 LEU A C 1
ATOM 3474 O O . LEU A 1 444 ? 7.003 -2.477 -5.810 1.00 92.31 444 LEU A O 1
ATOM 3478 N N . ARG A 1 445 ? 8.377 -3.321 -7.379 1.00 91.81 445 ARG A N 1
ATOM 3479 C CA . ARG A 1 445 ? 9.596 -2.683 -6.870 1.00 91.81 445 ARG A CA 1
ATOM 3480 C C . ARG A 1 445 ? 10.232 -1.836 -7.955 1.00 91.81 445 ARG A C 1
ATOM 3482 O O . ARG A 1 445 ? 10.402 -2.312 -9.067 1.00 91.81 445 ARG A O 1
ATOM 3489 N N . VAL A 1 446 ? 10.615 -0.602 -7.651 1.00 92.62 446 VAL A N 1
ATOM 3490 C CA . VAL A 1 446 ? 11.410 0.244 -8.556 1.00 92.62 446 VAL A CA 1
ATOM 3491 C C . VAL A 1 446 ? 12.638 0.744 -7.809 1.00 92.62 446 VAL A C 1
ATOM 3493 O O . VAL A 1 446 ? 12.520 1.186 -6.669 1.00 92.62 446 VAL A O 1
ATOM 3496 N N . GLY A 1 447 ? 13.810 0.684 -8.433 1.00 88.88 447 GLY A N 1
ATOM 3497 C CA . GLY A 1 447 ? 15.083 0.992 -7.784 1.00 88.88 447 GLY A CA 1
ATOM 3498 C C . GLY A 1 447 ? 15.810 -0.254 -7.284 1.00 88.88 447 GLY A C 1
ATOM 3499 O O . GLY A 1 447 ? 15.284 -1.365 -7.324 1.00 88.88 447 GLY A O 1
ATOM 3500 N N . ARG A 1 448 ? 17.073 -0.083 -6.869 1.00 83.94 448 ARG A N 1
ATOM 3501 C CA . ARG A 1 448 ? 17.994 -1.200 -6.550 1.00 83.94 448 ARG A CA 1
ATOM 3502 C C . ARG A 1 448 ? 18.044 -2.279 -7.649 1.00 83.94 448 ARG A C 1
ATOM 3504 O O . ARG A 1 448 ? 18.139 -3.464 -7.350 1.00 83.94 448 ARG A O 1
ATOM 3511 N N . GLY A 1 449 ? 17.952 -1.855 -8.908 1.00 82.75 449 GLY A N 1
ATOM 3512 C CA . GLY A 1 449 ? 17.903 -2.731 -10.078 1.00 82.75 449 GLY A CA 1
ATOM 3513 C C . GLY A 1 449 ? 16.489 -3.050 -10.570 1.00 82.75 449 GLY A C 1
ATOM 3514 O O . GLY A 1 449 ? 16.325 -3.287 -11.754 1.00 82.75 449 GLY A O 1
ATOM 3515 N N . TRP A 1 450 ? 15.441 -2.988 -9.751 1.00 87.88 450 TRP A N 1
ATOM 3516 C CA . TRP A 1 450 ? 14.086 -3.317 -10.212 1.00 87.88 450 TRP A CA 1
ATOM 3517 C C . TRP A 1 450 ? 13.452 -2.196 -11.047 1.00 87.88 450 TRP A C 1
ATOM 3519 O O . TRP A 1 450 ? 13.659 -1.011 -10.769 1.00 87.88 450 TRP A O 1
ATOM 3529 N N . LEU A 1 451 ? 12.642 -2.567 -12.046 1.00 88.31 451 LEU A N 1
ATOM 3530 C CA . LEU A 1 451 ? 11.954 -1.636 -12.946 1.00 88.31 451 LEU A CA 1
ATOM 3531 C C . LEU A 1 451 ? 10.427 -1.750 -12.849 1.00 88.31 451 LEU A C 1
ATOM 3533 O O . LEU A 1 451 ? 9.733 -1.709 -13.848 1.00 88.31 451 LEU A O 1
ATOM 3537 N N . GLY A 1 452 ? 9.855 -1.851 -11.659 1.00 83.25 452 GLY A N 1
ATOM 3538 C CA . GLY A 1 452 ? 8.400 -1.873 -11.455 1.00 83.25 452 GLY A CA 1
ATOM 3539 C C . GLY A 1 452 ? 7.766 -3.248 -11.582 1.00 83.25 452 GLY A C 1
ATOM 3540 O O . GLY A 1 452 ? 6.548 -3.327 -11.698 1.00 83.25 452 GLY A O 1
ATOM 3541 N N . ASP A 1 453 ? 8.577 -4.298 -11.534 1.00 84.31 453 ASP A N 1
ATOM 3542 C CA . ASP A 1 453 ? 8.134 -5.688 -11.547 1.00 84.31 453 ASP A CA 1
ATOM 3543 C C . ASP A 1 453 ? 8.191 -6.308 -10.148 1.00 84.31 453 ASP A C 1
ATOM 3545 O O . ASP A 1 453 ? 8.717 -5.715 -9.196 1.00 84.31 453 ASP A O 1
ATOM 3549 N N . SER A 1 454 ? 7.602 -7.496 -10.025 1.00 79.56 454 SER A N 1
ATOM 3550 C CA . SER A 1 454 ? 7.592 -8.289 -8.800 1.00 79.56 454 SER A CA 1
ATOM 3551 C C . SER A 1 454 ? 8.620 -9.414 -8.869 1.00 79.56 454 SER A C 1
ATOM 3553 O O . SER A 1 454 ? 8.929 -9.917 -9.947 1.00 79.56 454 SER A O 1
ATOM 3555 N N . SER A 1 455 ? 9.108 -9.857 -7.710 1.00 79.62 455 SER A N 1
ATOM 3556 C CA . SER A 1 455 ? 9.859 -11.113 -7.590 1.00 79.62 455 SER A CA 1
ATOM 3557 C C . SER A 1 455 ? 8.960 -12.347 -7.704 1.00 79.62 455 SER A C 1
ATOM 3559 O O . SER A 1 455 ? 9.439 -13.469 -7.602 1.00 79.62 455 SER A O 1
ATOM 3561 N N . GLU A 1 456 ? 7.655 -12.161 -7.885 1.00 80.00 456 GLU A N 1
ATOM 3562 C CA . GLU A 1 456 ? 6.695 -13.240 -8.058 1.00 80.00 456 GLU A CA 1
ATOM 3563 C C . GLU A 1 456 ? 6.009 -13.127 -9.416 1.00 80.00 456 GLU A C 1
ATOM 3565 O O . GLU A 1 456 ? 5.438 -12.088 -9.751 1.00 80.00 456 GLU A O 1
ATOM 3570 N N . ILE A 1 457 ? 6.030 -14.217 -10.178 1.00 82.69 457 ILE A N 1
ATOM 3571 C CA . ILE A 1 457 ? 5.286 -14.346 -11.429 1.00 82.69 457 ILE A CA 1
ATOM 3572 C C . ILE A 1 457 ? 4.169 -15.354 -11.196 1.00 82.69 457 ILE A C 1
ATOM 3574 O O . ILE A 1 457 ? 4.412 -16.493 -10.790 1.00 82.69 457 ILE A O 1
ATOM 3578 N N . PHE A 1 458 ? 2.939 -14.935 -11.472 1.00 82.12 458 PHE A N 1
ATOM 3579 C CA . PHE A 1 458 ? 1.765 -15.783 -11.352 1.00 82.12 458 PHE A CA 1
ATOM 3580 C C . PHE A 1 458 ? 1.117 -15.977 -12.716 1.00 82.12 458 PHE A C 1
ATOM 3582 O O . PHE A 1 458 ? 0.647 -15.013 -13.317 1.00 82.12 458 PHE A O 1
ATOM 3589 N N . LEU A 1 459 ? 1.087 -17.221 -13.194 1.00 84.62 459 LEU A N 1
ATOM 3590 C CA . LEU A 1 459 ? 0.406 -17.555 -14.444 1.00 84.62 459 LEU A CA 1
ATOM 3591 C C . LEU A 1 459 ? -1.016 -18.030 -14.135 1.00 84.62 459 LEU A C 1
ATOM 3593 O O . LEU A 1 459 ? -1.206 -19.078 -13.511 1.00 84.62 459 LEU A O 1
ATOM 3597 N N . ASP A 1 460 ? -2.006 -17.268 -14.596 1.00 82.12 460 ASP A N 1
ATOM 3598 C CA . ASP A 1 460 ? -3.437 -17.517 -14.376 1.00 82.12 460 ASP A CA 1
ATOM 3599 C C . ASP A 1 460 ? -4.200 -17.951 -15.644 1.00 82.12 460 ASP A C 1
ATOM 3601 O O . ASP A 1 460 ? -5.328 -18.446 -15.565 1.00 82.12 460 ASP A O 1
ATOM 3605 N N . HIS A 1 461 ? -3.568 -17.861 -16.816 1.00 83.38 461 HIS A N 1
ATOM 3606 C CA . HIS A 1 461 ? -4.089 -18.380 -18.080 1.00 83.38 461 HIS A CA 1
ATOM 3607 C C . HIS A 1 461 ? -2.993 -19.006 -18.951 1.00 83.38 461 HIS A C 1
ATOM 3609 O O . HIS A 1 461 ? -1.815 -18.656 -18.863 1.00 83.38 461 HIS A O 1
ATOM 3615 N N . PHE A 1 462 ? -3.394 -19.947 -19.809 1.00 85.56 462 PHE A N 1
ATOM 3616 C CA . PHE A 1 462 ? -2.537 -20.407 -20.896 1.00 85.56 462 PHE A CA 1
ATOM 3617 C C . PHE A 1 462 ? -2.496 -19.335 -21.983 1.00 85.56 462 PHE A C 1
ATOM 3619 O O . PHE A 1 462 ? -3.541 -18.782 -22.332 1.00 85.56 462 PHE A O 1
ATOM 3626 N N . CYS A 1 463 ? -1.318 -19.056 -22.536 1.00 80.00 463 CYS A N 1
ATOM 3627 C CA . CYS A 1 463 ? -1.223 -18.158 -23.681 1.00 80.00 463 CYS A CA 1
ATOM 3628 C C . CYS A 1 463 ? -1.552 -18.930 -24.971 1.00 80.00 463 CYS A C 1
ATOM 3630 O O . CYS A 1 463 ? -1.111 -20.067 -25.137 1.00 80.00 463 CYS A O 1
ATOM 3632 N N . VAL A 1 464 ? -2.382 -18.337 -25.838 1.00 75.81 464 VAL A N 1
ATOM 3633 C CA . VAL A 1 464 ? -2.943 -18.992 -27.047 1.00 75.81 464 VAL A CA 1
ATOM 3634 C C . VAL A 1 464 ? -2.536 -18.259 -28.336 1.00 75.81 464 VAL A C 1
ATOM 3636 O O . VAL A 1 464 ? -2.693 -18.757 -29.448 1.00 75.81 464 VAL A O 1
ATOM 3639 N N . ASN A 1 465 ? -2.030 -17.033 -28.219 1.00 69.81 465 ASN A N 1
ATOM 3640 C CA . ASN A 1 465 ? -1.539 -16.234 -29.339 1.00 69.81 46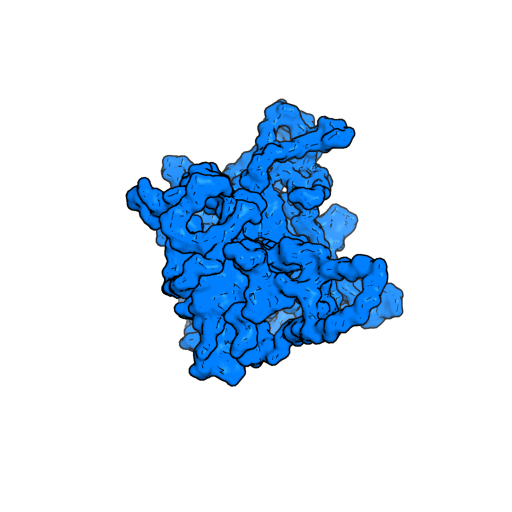5 ASN A CA 1
ATOM 3641 C C . ASN A 1 465 ? -0.313 -15.415 -28.907 1.00 69.81 465 ASN A C 1
ATOM 3643 O O . ASN A 1 465 ? -0.031 -15.286 -27.714 1.00 69.81 465 ASN A O 1
ATOM 3647 N N . ALA A 1 466 ? 0.398 -14.824 -29.870 1.00 68.00 466 ALA A N 1
ATOM 3648 C CA . ALA A 1 466 ? 1.593 -14.034 -29.593 1.00 68.00 466 ALA A CA 1
ATOM 3649 C C . ALA A 1 466 ? 1.333 -12.869 -28.646 1.00 68.00 466 ALA A C 1
ATOM 3651 O O . ALA A 1 466 ? 2.164 -12.622 -27.790 1.00 68.00 466 ALA A O 1
ATOM 3652 N N . LYS A 1 467 ? 0.198 -12.173 -28.754 1.00 70.56 467 LYS A N 1
ATOM 3653 C CA . LYS A 1 467 ? -0.104 -11.032 -27.881 1.00 70.56 467 LYS A CA 1
ATOM 3654 C C . LYS A 1 467 ? -0.251 -11.464 -26.418 1.00 70.56 467 LYS A C 1
ATOM 3656 O O . LYS A 1 467 ? 0.211 -10.754 -25.530 1.00 70.56 467 LYS A O 1
ATOM 3661 N N . ASP A 1 468 ? -0.856 -12.623 -26.175 1.00 71.00 468 ASP A N 1
ATOM 3662 C CA . ASP A 1 468 ? -0.976 -13.198 -24.833 1.00 71.00 468 ASP A CA 1
ATOM 3663 C C . ASP A 1 468 ? 0.396 -13.665 -24.321 1.00 71.00 468 ASP A C 1
ATOM 3665 O O . ASP A 1 468 ? 0.767 -13.406 -23.175 1.00 71.00 468 ASP A O 1
ATOM 3669 N N . CYS A 1 469 ? 1.184 -14.316 -25.184 1.00 71.69 469 CYS A N 1
ATOM 3670 C CA . CYS A 1 469 ? 2.516 -14.807 -24.828 1.00 71.69 469 CYS A CA 1
ATOM 3671 C C . CYS A 1 469 ? 3.569 -13.679 -24.715 1.00 71.69 469 CYS A C 1
ATOM 3673 O O . CYS A 1 469 ? 4.591 -13.866 -24.065 1.00 71.69 469 CYS A O 1
ATOM 3675 N N . ASP A 1 470 ? 3.335 -12.512 -25.315 1.00 69.50 470 ASP A N 1
ATOM 3676 C CA . ASP A 1 470 ? 4.203 -11.321 -25.307 1.00 69.50 470 ASP A CA 1
ATOM 3677 C C . ASP A 1 470 ? 3.727 -10.270 -24.284 1.00 69.50 470 ASP A C 1
ATOM 3679 O O . ASP A 1 470 ? 4.154 -9.121 -24.309 1.00 69.50 470 ASP A O 1
ATOM 3683 N N . SER A 1 471 ? 2.820 -10.645 -23.375 1.00 70.44 471 SER A N 1
ATOM 3684 C CA . SER A 1 471 ? 2.274 -9.726 -22.378 1.00 70.44 471 SER A CA 1
ATOM 3685 C C . SER A 1 471 ? 3.328 -9.273 -21.360 1.00 70.44 471 SER A C 1
ATOM 3687 O O . SER A 1 471 ? 4.028 -10.092 -20.756 1.00 70.44 471 SER A O 1
ATOM 3689 N N . ASP A 1 472 ? 3.342 -7.971 -21.060 1.00 71.12 472 ASP A N 1
ATOM 3690 C CA . ASP A 1 472 ? 4.136 -7.382 -19.972 1.00 71.12 472 ASP A CA 1
ATOM 3691 C C . ASP A 1 472 ? 3.843 -8.020 -18.604 1.00 71.12 472 ASP A C 1
ATOM 3693 O O . ASP A 1 472 ? 4.705 -8.024 -17.732 1.00 71.12 472 ASP A O 1
ATOM 3697 N N . ARG A 1 473 ? 2.653 -8.614 -18.413 1.00 71.44 473 ARG A N 1
ATOM 3698 C CA . ARG A 1 473 ? 2.272 -9.315 -17.169 1.00 71.44 473 ARG A CA 1
ATOM 3699 C C . ARG A 1 473 ? 3.124 -10.550 -16.881 1.00 71.44 473 ARG A C 1
ATOM 3701 O O . ARG A 1 473 ? 3.243 -10.957 -15.732 1.00 71.44 473 ARG A O 1
ATOM 3708 N N . ASN A 1 474 ? 3.698 -11.126 -17.930 1.00 79.06 474 ASN A N 1
ATOM 3709 C CA . ASN A 1 474 ? 4.502 -12.341 -17.899 1.00 79.06 474 ASN A CA 1
ATOM 3710 C C . ASN A 1 474 ? 6.003 -12.038 -18.016 1.00 79.06 474 ASN A C 1
ATOM 3712 O O . ASN A 1 474 ? 6.804 -12.954 -18.212 1.00 79.06 474 ASN A O 1
ATOM 3716 N N . THR A 1 475 ? 6.380 -10.757 -17.940 1.00 84.69 475 THR A N 1
ATOM 3717 C CA . THR A 1 475 ? 7.747 -10.280 -18.136 1.00 84.69 475 THR A CA 1
ATOM 3718 C C . THR A 1 475 ? 8.225 -9.547 -16.889 1.00 84.69 475 THR A C 1
ATOM 3720 O O . THR A 1 475 ? 7.559 -8.641 -16.400 1.00 84.69 475 THR A O 1
ATOM 3723 N N . VAL A 1 476 ? 9.399 -9.924 -16.390 1.00 87.88 476 VAL A N 1
ATOM 3724 C CA . VAL A 1 476 ? 10.092 -9.232 -15.303 1.00 87.88 476 VAL A CA 1
ATOM 3725 C C . VAL A 1 476 ? 11.312 -8.526 -15.859 1.00 87.88 476 VAL A C 1
ATOM 3727 O O . VAL A 1 476 ? 12.158 -9.162 -16.488 1.00 87.88 476 VAL A O 1
ATOM 3730 N N . GLU A 1 477 ? 11.411 -7.228 -15.589 1.00 87.12 477 GLU A N 1
ATOM 3731 C CA . GLU A 1 477 ? 12.507 -6.372 -16.009 1.00 87.12 477 GLU A CA 1
ATOM 3732 C C . GLU A 1 477 ? 13.310 -5.882 -14.800 1.00 87.12 477 GLU A C 1
ATOM 3734 O O . GLU A 1 477 ? 12.782 -5.392 -13.792 1.00 87.12 477 GLU A O 1
ATOM 3739 N N . TRP A 1 478 ? 14.628 -5.957 -14.924 1.00 85.81 478 TRP A N 1
ATOM 3740 C CA . TRP A 1 478 ? 15.546 -5.391 -13.948 1.00 85.81 478 TRP A CA 1
ATOM 3741 C C . TRP A 1 478 ? 16.814 -4.883 -14.628 1.00 85.81 478 TRP A C 1
ATOM 3743 O O . TRP A 1 478 ? 17.030 -5.051 -15.823 1.00 85.81 478 TRP A O 1
ATOM 3753 N N . ARG A 1 479 ? 17.672 -4.238 -13.854 1.00 84.31 479 ARG A N 1
ATOM 3754 C CA . ARG A 1 479 ? 18.998 -3.784 -14.240 1.00 84.31 479 ARG A CA 1
ATOM 3755 C C . ARG A 1 479 ? 20.019 -4.299 -13.269 1.00 84.31 479 ARG A C 1
ATOM 3757 O O . ARG A 1 479 ? 19.729 -4.491 -12.086 1.00 84.31 479 ARG A O 1
ATOM 3764 N N . SER A 1 480 ? 21.224 -4.468 -13.776 1.00 76.50 480 SER A N 1
ATOM 3765 C CA . SER A 1 480 ? 22.328 -4.953 -12.979 1.00 76.50 480 SER A CA 1
ATOM 3766 C C . SER A 1 480 ? 23.506 -4.005 -12.981 1.00 76.50 480 SER A C 1
ATOM 3768 O O . SER A 1 480 ? 23.800 -3.330 -13.964 1.00 76.50 480 SER A O 1
ATOM 3770 N N . ASP A 1 481 ? 24.180 -3.986 -11.839 1.00 74.19 481 ASP A N 1
ATOM 3771 C CA . ASP A 1 481 ? 25.470 -3.349 -11.625 1.00 74.19 481 ASP A CA 1
ATOM 3772 C C . ASP A 1 481 ? 26.646 -4.225 -12.098 1.00 74.19 481 ASP A C 1
ATOM 3774 O O . ASP A 1 481 ? 27.794 -3.788 -12.019 1.00 74.19 481 ASP A O 1
ATOM 3778 N N . VAL A 1 482 ? 26.381 -5.432 -12.613 1.00 70.81 482 VAL A N 1
ATOM 3779 C CA . VAL A 1 482 ? 27.377 -6.314 -13.237 1.00 70.81 482 VAL A CA 1
ATOM 3780 C C . VAL A 1 482 ? 27.035 -6.596 -14.702 1.00 70.81 482 VAL A C 1
ATOM 3782 O O . VAL A 1 482 ? 25.881 -6.493 -15.112 1.00 70.81 482 VAL A O 1
ATOM 3785 N N . SER A 1 483 ? 28.046 -6.935 -15.506 1.00 68.94 483 SER A N 1
ATOM 3786 C CA . SER A 1 483 ? 27.857 -7.250 -16.927 1.00 68.94 483 SER A CA 1
ATOM 3787 C C . SER A 1 483 ? 27.103 -8.567 -17.132 1.00 68.94 483 SER A C 1
ATOM 3789 O O . SER A 1 483 ? 27.197 -9.479 -16.307 1.00 68.94 483 SER A O 1
ATOM 3791 N N . SER A 1 484 ? 26.402 -8.695 -18.269 1.00 65.56 484 SER A N 1
ATOM 3792 C CA . SER A 1 484 ? 25.667 -9.907 -18.689 1.00 65.56 484 SER A CA 1
ATOM 3793 C C . SER A 1 484 ? 26.503 -11.191 -18.642 1.00 65.56 484 SER A C 1
ATOM 3795 O O . SER A 1 484 ? 25.982 -12.261 -18.334 1.00 65.56 484 SER A O 1
ATOM 3797 N N . ASP A 1 485 ? 27.806 -11.076 -18.888 1.00 64.25 485 ASP A N 1
ATOM 3798 C CA . ASP A 1 485 ? 28.736 -12.209 -18.945 1.00 64.25 485 ASP A CA 1
ATOM 3799 C C . ASP A 1 485 ? 29.148 -12.705 -17.551 1.00 64.25 485 ASP A C 1
ATOM 3801 O O . ASP A 1 485 ? 29.811 -13.728 -17.411 1.00 64.25 485 ASP A O 1
ATOM 3805 N N . SER A 1 486 ? 28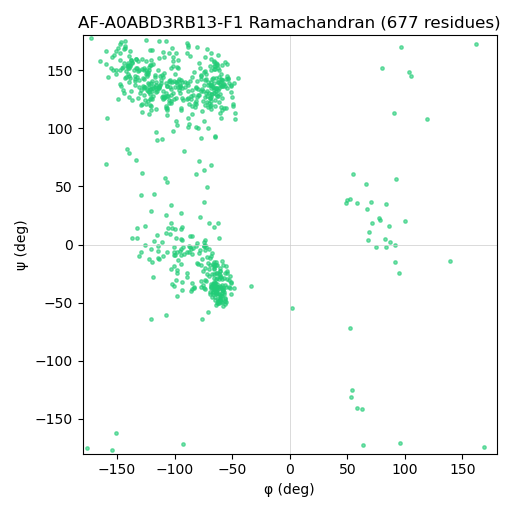.753 -11.978 -16.502 1.00 70.31 486 SER A N 1
ATOM 3806 C CA . SER A 1 486 ? 28.985 -12.332 -15.102 1.00 70.31 486 SER A CA 1
ATOM 3807 C C . SER A 1 486 ? 27.743 -12.911 -14.422 1.00 70.31 486 SER A C 1
ATOM 3809 O O . SER A 1 486 ? 27.725 -13.007 -13.200 1.00 70.31 486 SER A O 1
ATOM 3811 N N . PHE A 1 487 ? 26.714 -13.313 -15.174 1.00 73.75 487 PHE A N 1
ATOM 3812 C CA . PHE A 1 487 ? 25.524 -13.965 -14.625 1.00 73.75 487 PHE A CA 1
ATOM 3813 C C . PHE A 1 487 ? 25.565 -15.475 -14.799 1.00 73.75 487 PHE A C 1
ATOM 3815 O O . PHE A 1 487 ? 25.782 -15.984 -15.896 1.00 73.75 487 PHE A O 1
ATOM 3822 N N . VAL A 1 488 ? 25.209 -16.197 -13.740 1.00 78.12 488 VAL A N 1
ATOM 3823 C CA . VAL A 1 488 ? 24.787 -17.596 -13.846 1.00 78.12 488 VAL A CA 1
ATOM 3824 C C . VAL A 1 488 ? 23.374 -17.721 -13.309 1.00 78.12 488 VAL A C 1
ATOM 3826 O O . VAL A 1 488 ? 23.124 -17.449 -12.134 1.00 78.12 488 VAL A O 1
ATOM 3829 N N . TYR A 1 489 ? 22.458 -18.147 -14.177 1.00 82.00 489 TYR A N 1
ATOM 3830 C CA . TYR A 1 489 ? 21.103 -18.508 -13.782 1.00 82.00 489 TYR A CA 1
ATOM 3831 C C . TYR A 1 489 ? 21.078 -19.916 -13.200 1.00 82.00 489 TYR A C 1
ATOM 3833 O O . TYR A 1 489 ? 21.740 -20.831 -13.692 1.00 82.00 489 TYR A O 1
ATOM 3841 N N . LYS A 1 490 ? 20.280 -20.082 -12.154 1.00 85.69 490 LYS A N 1
ATOM 3842 C CA . LYS A 1 490 ? 19.993 -21.351 -11.498 1.00 85.69 490 LYS A CA 1
ATOM 3843 C C . LYS A 1 490 ? 18.491 -21.472 -11.279 1.00 85.69 490 LYS A C 1
ATOM 3845 O O . LYS A 1 490 ? 17.770 -20.473 -11.296 1.00 85.69 490 LYS A O 1
ATOM 3850 N N . SER A 1 491 ? 18.035 -22.700 -11.081 1.00 88.56 491 SER A N 1
ATOM 3851 C CA . SER A 1 491 ? 16.629 -23.021 -10.861 1.00 88.56 491 SER A CA 1
ATOM 3852 C C . SER A 1 491 ? 16.461 -24.102 -9.797 1.00 88.56 491 SER A C 1
ATOM 3854 O O . SER A 1 491 ? 17.339 -24.952 -9.631 1.00 88.56 491 SER A O 1
ATOM 3856 N N . SER A 1 492 ? 15.323 -24.089 -9.097 1.00 89.75 492 SER A N 1
ATOM 3857 C CA . SER A 1 492 ? 14.963 -25.137 -8.129 1.00 89.75 492 SER A CA 1
ATOM 3858 C C . SER A 1 492 ? 14.554 -26.446 -8.811 1.00 89.75 492 SER A C 1
ATOM 3860 O O . SER A 1 492 ? 14.800 -27.527 -8.277 1.00 89.75 492 SER A O 1
ATOM 3862 N N . LEU A 1 493 ? 13.977 -26.368 -10.015 1.00 87.69 493 LEU A N 1
ATOM 3863 C CA . LEU A 1 493 ? 13.657 -27.530 -10.844 1.00 87.69 493 LEU A CA 1
ATOM 3864 C C . LEU A 1 493 ? 14.736 -27.770 -11.900 1.00 87.69 493 LEU A C 1
ATOM 3866 O O . LEU A 1 493 ? 15.407 -26.845 -12.358 1.00 87.69 493 LEU A O 1
ATOM 3870 N N . THR A 1 494 ? 14.879 -29.027 -12.316 1.00 87.81 494 THR A N 1
ATOM 3871 C CA . THR A 1 494 ? 15.746 -29.387 -13.445 1.00 87.81 494 THR A CA 1
ATOM 3872 C C . THR A 1 494 ? 15.016 -29.070 -14.754 1.00 87.81 494 THR A C 1
ATOM 3874 O O . THR A 1 494 ? 13.870 -29.502 -14.906 1.00 87.81 494 THR A O 1
ATOM 3877 N N . PRO A 1 495 ? 15.630 -28.327 -15.692 1.00 87.19 495 PRO A N 1
ATOM 3878 C CA . PRO A 1 495 ? 15.029 -28.078 -16.997 1.00 87.19 495 PRO A CA 1
ATOM 3879 C C . PRO A 1 495 ? 14.900 -29.381 -17.797 1.00 87.19 495 PRO A C 1
ATOM 3881 O O . PRO A 1 495 ? 15.706 -30.303 -17.659 1.00 87.19 495 PRO A O 1
ATOM 3884 N N . GLU A 1 496 ? 13.901 -29.456 -18.671 1.00 84.75 496 GLU A N 1
ATOM 3885 C CA . GLU A 1 496 ? 13.786 -30.565 -19.617 1.00 84.75 496 GLU A CA 1
ATOM 3886 C C . GLU A 1 496 ? 14.933 -30.494 -20.648 1.00 84.75 496 GLU A C 1
ATOM 3888 O O . GLU A 1 496 ? 15.267 -29.398 -21.104 1.00 84.75 496 GLU A O 1
ATOM 3893 N N . PRO A 1 497 ? 15.513 -31.632 -21.077 1.00 67.69 497 PRO A N 1
ATOM 3894 C CA . PRO A 1 497 ? 16.694 -31.691 -21.953 1.00 67.69 497 PRO A CA 1
ATOM 3895 C C . PRO A 1 497 ? 16.402 -31.340 -23.429 1.00 67.69 497 PRO A C 1
ATOM 3897 O O . PRO A 1 497 ? 16.924 -31.967 -24.346 1.00 67.69 497 PRO A O 1
ATOM 3900 N N . ARG A 1 498 ? 15.503 -30.388 -23.696 1.00 60.91 498 ARG A N 1
ATOM 3901 C CA . ARG A 1 498 ? 15.118 -30.005 -25.058 1.00 60.91 498 ARG A CA 1
ATOM 3902 C C . ARG A 1 498 ? 16.049 -28.915 -25.594 1.00 60.91 498 ARG A C 1
ATOM 3904 O O . ARG A 1 498 ? 15.828 -27.742 -25.329 1.00 60.91 498 ARG A O 1
ATOM 3911 N N . ASP A 1 499 ? 17.000 -29.316 -26.434 1.00 51.09 499 ASP A N 1
ATOM 3912 C CA . ASP A 1 499 ? 17.935 -28.430 -27.157 1.00 51.09 499 ASP A CA 1
ATOM 3913 C C . ASP A 1 499 ? 17.297 -27.651 -28.335 1.00 51.09 499 ASP A C 1
ATOM 3915 O O . ASP A 1 499 ? 17.995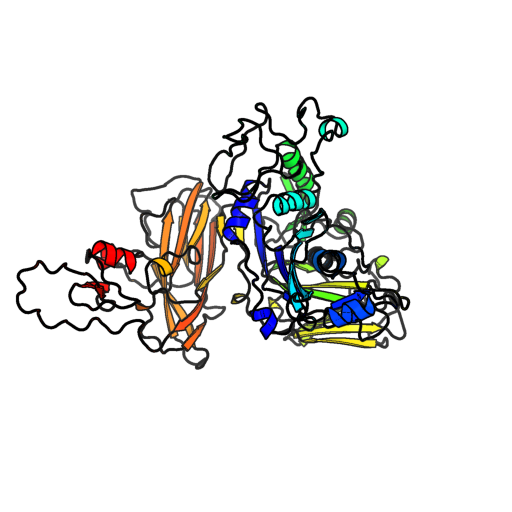 -26.978 -29.087 1.00 51.09 499 ASP A O 1
ATOM 3919 N N . LEU A 1 500 ? 15.979 -27.768 -28.544 1.00 51.56 500 LEU A N 1
ATOM 3920 C CA . LEU A 1 500 ? 15.285 -27.349 -29.776 1.00 51.56 500 LEU A CA 1
ATOM 3921 C C . LEU A 1 500 ? 14.367 -26.128 -29.627 1.00 51.56 500 LEU A C 1
ATOM 3923 O O . LEU A 1 500 ? 13.693 -25.774 -30.586 1.00 51.56 500 LEU A O 1
ATOM 3927 N N . VAL A 1 501 ? 14.295 -25.517 -28.445 1.00 58.56 501 VAL A N 1
ATOM 3928 C CA . VAL A 1 501 ? 13.433 -24.352 -28.201 1.00 58.56 501 VAL A CA 1
ATOM 3929 C C . VAL A 1 501 ? 14.334 -23.177 -27.848 1.00 58.56 501 VAL A C 1
ATOM 3931 O O . VAL A 1 501 ? 15.223 -23.331 -27.010 1.00 58.56 501 VAL A O 1
ATOM 3934 N N . GLY A 1 502 ? 14.095 -21.990 -28.411 1.00 68.94 502 GLY A N 1
ATOM 3935 C CA . GLY A 1 502 ? 14.759 -20.730 -28.021 1.00 68.94 502 GLY A CA 1
ATOM 3936 C C . GLY A 1 502 ? 14.501 -20.287 -26.564 1.00 68.94 502 GLY A C 1
ATOM 3937 O O . GLY A 1 502 ? 14.680 -19.121 -26.218 1.00 68.94 502 GLY A O 1
ATOM 3938 N N . ALA A 1 503 ? 14.065 -21.211 -25.704 1.00 78.38 503 ALA A N 1
ATOM 3939 C CA . ALA A 1 503 ? 13.639 -21.045 -24.328 1.00 78.38 503 ALA A CA 1
ATOM 3940 C C . ALA A 1 503 ? 14.129 -22.218 -23.466 1.00 78.38 503 ALA A C 1
ATOM 3942 O O . ALA A 1 503 ? 14.330 -23.336 -23.935 1.00 78.38 503 ALA A O 1
ATOM 3943 N N . THR A 1 504 ? 14.248 -21.988 -22.163 1.00 85.06 504 THR A N 1
ATOM 3944 C CA . THR A 1 504 ? 14.405 -23.067 -21.186 1.00 85.06 504 THR A CA 1
ATOM 3945 C C . THR A 1 504 ? 13.031 -23.622 -20.821 1.00 85.06 504 THR A C 1
ATOM 3947 O O . THR A 1 504 ? 12.123 -22.865 -20.481 1.00 85.06 504 THR A O 1
ATOM 3950 N N . VAL A 1 505 ? 12.876 -24.944 -20.897 1.00 87.75 505 VAL A N 1
ATOM 3951 C CA . VAL A 1 505 ? 11.600 -25.634 -20.666 1.00 87.75 505 VAL A CA 1
ATOM 3952 C C . VAL A 1 505 ? 11.577 -26.237 -19.265 1.00 87.75 505 VAL A C 1
ATOM 3954 O O . VAL A 1 505 ? 12.489 -26.979 -18.903 1.00 87.75 505 VAL A O 1
ATOM 3957 N N . PHE A 1 506 ? 10.511 -25.987 -18.506 1.00 90.19 506 PHE A N 1
ATOM 3958 C CA . PHE A 1 506 ? 10.279 -26.622 -17.206 1.00 90.19 506 PHE A CA 1
ATOM 3959 C C . PHE A 1 506 ? 8.928 -27.331 -17.174 1.00 90.19 506 PHE A C 1
ATOM 3961 O O . PHE A 1 506 ? 7.962 -26.873 -17.783 1.00 90.19 506 PHE A O 1
ATOM 3968 N N . LYS A 1 507 ? 8.847 -28.428 -16.417 1.00 90.19 507 LYS A N 1
ATOM 3969 C CA . LYS A 1 507 ? 7.583 -29.060 -16.029 1.00 90.19 507 LYS A CA 1
ATOM 3970 C C . LYS A 1 507 ? 7.318 -28.786 -14.559 1.00 90.19 507 LYS A C 1
ATOM 3972 O O . LYS A 1 507 ? 8.020 -29.310 -13.698 1.00 90.19 507 LYS A O 1
ATOM 3977 N N . ILE A 1 508 ? 6.303 -27.980 -14.282 1.00 91.00 508 ILE A N 1
ATOM 3978 C CA . ILE A 1 508 ? 5.894 -27.643 -12.921 1.00 91.00 508 ILE A CA 1
ATOM 3979 C C . ILE A 1 508 ? 4.860 -28.671 -12.443 1.00 91.00 508 ILE A C 1
ATOM 3981 O O . ILE A 1 508 ? 3.843 -28.856 -13.123 1.00 91.00 508 ILE A O 1
ATOM 3985 N N . PRO A 1 509 ? 5.078 -29.333 -11.293 1.00 90.31 509 PRO A N 1
ATOM 3986 C CA . PRO A 1 509 ? 4.083 -30.209 -10.686 1.00 90.31 509 PRO A CA 1
ATOM 3987 C C . PRO A 1 509 ? 2.860 -29.406 -10.236 1.00 90.31 509 PRO A C 1
ATOM 3989 O O . PRO A 1 509 ? 2.986 -28.384 -9.559 1.00 90.31 509 PRO A O 1
ATOM 3992 N N . VAL A 1 510 ? 1.662 -29.883 -10.569 1.00 90.00 510 VAL A N 1
ATOM 3993 C CA . VAL A 1 510 ? 0.396 -29.237 -10.202 1.00 90.00 510 VAL A CA 1
ATOM 3994 C C . VAL A 1 510 ? -0.657 -30.249 -9.754 1.00 90.00 510 VAL A C 1
ATOM 3996 O O . VAL A 1 510 ? -0.621 -31.428 -10.116 1.00 90.00 510 VAL A O 1
ATOM 3999 N N . LYS A 1 511 ? -1.653 -29.762 -9.011 1.00 87.81 511 LYS A N 1
ATOM 4000 C CA . LYS A 1 511 ? -2.876 -30.500 -8.669 1.00 87.81 511 LYS A CA 1
ATOM 4001 C C . LYS A 1 511 ? -4.078 -29.930 -9.388 1.00 87.81 511 LYS A C 1
ATOM 4003 O O . LYS A 1 511 ? -4.200 -28.717 -9.526 1.00 87.81 511 LYS A O 1
ATOM 4008 N N . ARG A 1 512 ? -4.999 -30.806 -9.783 1.00 88.12 512 ARG A N 1
ATOM 4009 C CA . ARG A 1 512 ? -6.304 -30.409 -10.314 1.00 88.12 512 ARG A CA 1
ATOM 4010 C C . ARG A 1 512 ? -7.289 -30.252 -9.157 1.00 88.12 512 ARG A C 1
ATOM 4012 O O . ARG A 1 512 ? -7.407 -31.147 -8.330 1.00 88.12 512 ARG A O 1
ATOM 4019 N N . GLN A 1 513 ? -8.040 -29.154 -9.106 1.00 82.50 513 GLN A N 1
ATOM 4020 C CA . GLN A 1 513 ? -8.923 -28.813 -7.980 1.00 82.50 513 GLN A CA 1
ATOM 4021 C C . GLN A 1 513 ? -9.904 -29.939 -7.602 1.00 82.50 513 GLN A C 1
ATOM 4023 O O . GLN A 1 513 ? -10.197 -30.134 -6.426 1.00 82.50 513 GLN A O 1
ATOM 4028 N N . TRP A 1 514 ? -10.422 -30.672 -8.592 1.00 77.56 514 TRP A N 1
ATOM 4029 C CA . TRP A 1 514 ? -11.410 -31.741 -8.385 1.00 77.56 514 TRP A CA 1
ATOM 4030 C C . TRP A 1 514 ? -10.792 -33.129 -8.187 1.00 77.56 514 TRP A C 1
ATOM 4032 O O . TRP A 1 514 ? -11.507 -34.068 -7.853 1.00 77.56 514 TRP A O 1
ATOM 4042 N N . ASP A 1 515 ? -9.481 -33.255 -8.388 1.00 80.25 515 ASP A N 1
ATOM 4043 C CA . ASP A 1 515 ? -8.711 -34.474 -8.162 1.00 80.25 515 ASP A CA 1
ATOM 4044 C C . ASP A 1 515 ? -7.369 -34.096 -7.532 1.00 80.25 515 ASP A C 1
ATOM 4046 O O . ASP A 1 515 ? -6.331 -34.000 -8.188 1.00 80.25 515 ASP A O 1
ATOM 4050 N N . SER A 1 516 ? -7.418 -33.837 -6.226 1.00 69.75 516 SER A N 1
ATOM 4051 C CA . SER A 1 516 ? -6.252 -33.456 -5.432 1.00 69.75 516 SER A CA 1
ATOM 4052 C C . SER A 1 516 ? -5.312 -34.628 -5.134 1.00 69.75 516 SER A C 1
ATOM 4054 O O . SER A 1 516 ? -4.292 -34.427 -4.469 1.00 69.75 516 SER A O 1
ATOM 4056 N N . THR A 1 517 ? -5.648 -35.839 -5.595 1.00 77.06 517 THR A N 1
ATOM 4057 C CA . THR A 1 517 ? -4.864 -37.061 -5.375 1.00 77.06 517 THR A CA 1
ATOM 4058 C C . THR A 1 517 ? -3.956 -37.410 -6.546 1.00 77.06 517 THR A C 1
ATOM 4060 O O . THR A 1 517 ? -2.933 -38.058 -6.334 1.00 77.06 517 THR A O 1
ATOM 4063 N N . GLN A 1 518 ? -4.291 -36.959 -7.756 1.00 84.06 518 GLN A N 1
ATOM 4064 C CA . GLN A 1 518 ? -3.462 -37.132 -8.940 1.00 84.06 518 GLN A CA 1
ATOM 4065 C C . GLN A 1 518 ? -2.594 -35.892 -9.193 1.00 84.06 518 GLN A C 1
ATOM 4067 O O . GLN A 1 518 ? -3.077 -34.758 -9.197 1.00 84.06 518 GLN A O 1
ATOM 4072 N N . GLU A 1 519 ? -1.307 -36.118 -9.445 1.00 87.00 519 GLU A N 1
ATOM 4073 C CA . GLU A 1 519 ? -0.384 -35.071 -9.880 1.00 87.00 519 GLU A CA 1
ATOM 4074 C C . GLU A 1 519 ? -0.377 -34.969 -11.404 1.00 87.00 519 GLU A C 1
ATOM 4076 O O . GLU A 1 519 ? -0.388 -35.972 -12.123 1.00 87.00 519 GLU A O 1
ATOM 4081 N N . TYR A 1 520 ? -0.354 -33.736 -11.888 1.00 90.31 520 TYR A N 1
ATOM 4082 C CA . TYR A 1 520 ? -0.194 -33.400 -13.295 1.00 90.31 520 TYR A CA 1
ATOM 4083 C C . TYR A 1 520 ? 1.043 -32.510 -13.440 1.00 90.31 520 TYR A C 1
ATOM 4085 O O . TYR A 1 520 ? 1.567 -31.993 -12.454 1.00 90.31 520 TYR A O 1
ATOM 4093 N N . SER A 1 521 ? 1.512 -32.306 -14.667 1.00 90.19 521 SER A N 1
ATOM 4094 C CA . SER A 1 521 ? 2.603 -31.373 -14.950 1.00 90.19 521 SER A CA 1
ATOM 4095 C C . SER A 1 521 ? 2.150 -30.322 -15.946 1.00 90.19 521 SER A C 1
ATOM 4097 O O . SER A 1 521 ? 1.627 -30.687 -16.999 1.00 90.19 521 SER A O 1
ATOM 4099 N N . ILE A 1 522 ? 2.401 -29.051 -15.644 1.00 91.12 522 ILE A N 1
ATOM 4100 C CA . ILE A 1 522 ? 2.262 -27.961 -16.611 1.00 91.12 522 ILE A CA 1
ATOM 4101 C C . ILE A 1 522 ? 3.638 -27.624 -17.171 1.00 91.12 522 ILE A C 1
ATOM 4103 O O . ILE A 1 522 ? 4.579 -27.361 -16.423 1.00 91.12 522 ILE A O 1
ATOM 4107 N N . THR A 1 523 ? 3.749 -27.637 -18.493 1.00 90.25 523 THR A N 1
ATOM 4108 C CA . THR A 1 523 ? 4.940 -27.202 -19.216 1.00 90.25 523 THR A CA 1
ATOM 4109 C C . THR A 1 523 ? 4.945 -25.681 -19.311 1.00 90.25 523 THR A C 1
ATOM 4111 O O . THR A 1 523 ? 3.982 -25.090 -19.804 1.00 90.25 523 THR A O 1
ATOM 4114 N N . ILE A 1 524 ? 6.040 -25.057 -18.889 1.00 90.38 524 ILE A N 1
ATOM 4115 C CA . ILE A 1 524 ? 6.277 -23.623 -19.056 1.00 90.38 524 ILE A CA 1
ATOM 4116 C C . ILE A 1 524 ? 7.567 -23.371 -19.838 1.00 90.38 524 ILE A C 1
ATOM 4118 O O . ILE A 1 524 ? 8.504 -24.175 -19.801 1.00 90.38 524 ILE A O 1
ATOM 4122 N N . LEU A 1 525 ? 7.606 -22.237 -20.531 1.00 87.62 525 LEU A N 1
ATOM 4123 C CA . LEU A 1 525 ? 8.759 -21.748 -21.276 1.00 87.62 525 LEU A CA 1
ATOM 4124 C C . LEU A 1 525 ? 9.294 -20.482 -20.628 1.00 87.62 525 LEU A C 1
ATOM 4126 O O . LEU A 1 525 ? 8.522 -19.585 -20.282 1.00 87.62 525 LEU A O 1
ATOM 4130 N N . ILE A 1 526 ? 10.617 -20.409 -20.507 1.00 87.81 526 ILE A N 1
ATOM 4131 C CA . ILE A 1 526 ? 11.299 -19.250 -19.944 1.00 87.81 526 ILE A CA 1
ATOM 4132 C C . ILE A 1 526 ? 12.387 -18.767 -20.886 1.00 87.81 526 ILE A C 1
ATOM 4134 O O . ILE A 1 526 ? 13.334 -19.492 -21.201 1.00 87.81 526 ILE A O 1
ATOM 4138 N N . THR A 1 527 ? 12.255 -17.519 -21.309 1.00 83.38 527 THR A N 1
ATOM 4139 C CA . THR A 1 527 ? 13.195 -16.845 -22.206 1.00 83.38 527 THR A CA 1
ATOM 4140 C C . THR A 1 527 ? 13.829 -15.659 -21.502 1.00 83.38 527 THR A C 1
ATOM 4142 O O . THR A 1 527 ? 13.158 -14.968 -20.733 1.00 83.38 527 THR A O 1
ATOM 4145 N N . ARG A 1 528 ? 15.096 -15.384 -21.815 1.00 80.88 528 ARG A N 1
ATOM 4146 C CA . ARG A 1 528 ? 15.786 -14.152 -21.423 1.00 80.88 528 ARG A CA 1
ATOM 4147 C C . ARG A 1 528 ? 16.052 -13.273 -22.642 1.00 80.88 528 ARG A C 1
ATOM 4149 O O . ARG A 1 528 ? 16.334 -13.799 -23.718 1.00 80.88 528 ARG A O 1
ATOM 4156 N N . PHE A 1 529 ? 15.993 -11.959 -22.465 1.00 78.44 529 PHE A N 1
ATOM 4157 C CA . PHE A 1 529 ? 16.378 -10.969 -23.476 1.00 78.44 529 PHE A CA 1
ATOM 4158 C C . PHE A 1 529 ? 16.888 -9.683 -22.811 1.00 78.44 529 PHE A C 1
ATOM 4160 O O . PHE A 1 529 ? 16.723 -9.504 -21.602 1.00 78.44 529 PHE A O 1
ATOM 4167 N N . PHE A 1 530 ? 17.531 -8.803 -23.585 1.00 75.62 530 PHE A N 1
ATOM 4168 C CA . PHE A 1 530 ? 18.159 -7.575 -23.086 1.00 75.62 530 PHE A CA 1
ATOM 4169 C C . PHE A 1 530 ? 17.639 -6.328 -23.826 1.00 75.62 530 PHE A C 1
ATOM 4171 O O . PHE A 1 530 ? 17.284 -6.406 -24.999 1.00 75.62 530 PHE A O 1
ATOM 4178 N N . ASN A 1 531 ? 17.618 -5.187 -23.127 1.00 69.31 531 ASN A N 1
ATOM 4179 C CA . ASN A 1 531 ? 17.298 -3.822 -23.576 1.00 69.31 531 ASN A CA 1
ATOM 4180 C C . ASN A 1 531 ? 15.964 -3.611 -24.323 1.00 69.31 531 ASN A C 1
ATOM 4182 O O . ASN A 1 531 ? 15.078 -2.965 -23.768 1.00 69.31 531 ASN A O 1
ATOM 4186 N N . ASP A 1 532 ? 15.828 -4.077 -25.566 1.00 55.12 532 ASP A N 1
ATOM 4187 C CA . ASP A 1 532 ? 14.745 -3.716 -26.496 1.00 55.12 532 ASP A CA 1
ATOM 4188 C C . ASP A 1 532 ? 14.071 -4.911 -27.202 1.00 55.12 532 ASP A C 1
ATOM 4190 O O . ASP A 1 532 ? 13.275 -4.727 -28.124 1.00 55.12 532 ASP A O 1
ATOM 4194 N N . GLY A 1 533 ? 14.306 -6.138 -26.725 1.00 50.41 533 GLY A N 1
ATOM 4195 C CA . GLY A 1 533 ? 13.402 -7.264 -26.996 1.00 50.41 533 GLY A CA 1
ATOM 4196 C C . GLY A 1 533 ? 13.524 -7.907 -28.376 1.00 50.41 533 GLY A C 1
ATOM 4197 O O . GLY A 1 533 ? 12.601 -8.595 -28.809 1.00 50.41 533 GLY A O 1
ATOM 4198 N N . LYS A 1 534 ? 14.652 -7.748 -29.073 1.00 46.88 534 LYS A N 1
ATOM 4199 C CA . LYS A 1 534 ? 14.927 -8.533 -30.285 1.00 46.88 534 LYS A CA 1
ATOM 4200 C C . LYS A 1 534 ? 15.894 -9.669 -29.974 1.00 46.88 534 LYS A C 1
ATOM 4202 O O . LYS A 1 534 ? 17.099 -9.476 -29.946 1.00 46.88 534 LYS A O 1
ATOM 4207 N N . GLY A 1 535 ? 15.326 -10.855 -29.754 1.00 53.88 535 GLY A N 1
ATOM 4208 C CA . GLY A 1 535 ? 16.053 -12.105 -29.523 1.00 53.88 535 GLY A CA 1
ATOM 4209 C C . GLY A 1 535 ? 15.734 -12.713 -28.160 1.00 53.88 535 GLY A C 1
ATOM 4210 O O . GLY A 1 535 ? 16.164 -12.208 -27.129 1.00 53.88 535 GLY A O 1
ATOM 4211 N N . SER A 1 536 ? 14.984 -13.814 -28.149 1.00 64.62 536 SER A N 1
ATOM 4212 C CA . SER A 1 536 ? 14.808 -14.669 -26.975 1.00 64.62 536 SER A CA 1
ATOM 4213 C C . SER A 1 536 ? 15.932 -15.700 -26.933 1.00 64.62 536 SER A C 1
ATOM 4215 O O . SER A 1 536 ? 16.098 -16.483 -27.866 1.00 64.62 536 SER A O 1
ATOM 4217 N N . SER A 1 537 ? 16.713 -15.702 -25.857 1.00 70.62 537 SER A N 1
ATOM 4218 C CA . SER A 1 537 ? 17.667 -16.774 -25.568 1.00 70.62 537 SER A CA 1
ATOM 4219 C C . SER A 1 537 ? 17.118 -17.700 -24.479 1.00 70.62 537 SER A C 1
ATOM 4221 O O . SER A 1 537 ? 16.395 -17.233 -23.589 1.00 70.62 537 SER A O 1
ATOM 4223 N N . PRO A 1 538 ? 17.511 -18.987 -24.458 1.00 75.94 538 PRO A N 1
ATOM 4224 C CA . PRO A 1 538 ? 17.260 -19.848 -23.311 1.00 75.94 538 PRO A CA 1
ATOM 4225 C C . PRO A 1 538 ? 17.868 -19.251 -22.035 1.00 75.94 538 PRO A C 1
ATOM 4227 O O . PRO A 1 538 ? 18.998 -18.756 -22.039 1.00 75.94 538 PRO A O 1
ATOM 4230 N N . LEU A 1 539 ? 17.128 -19.318 -20.928 1.00 77.00 539 LEU A N 1
ATOM 4231 C CA . LEU A 1 539 ? 17.549 -18.802 -19.624 1.00 77.00 539 LEU A CA 1
ATOM 4232 C C . LEU A 1 539 ? 18.887 -19.404 -19.158 1.00 77.00 539 LEU A C 1
ATOM 4234 O O . LEU A 1 539 ? 19.774 -18.667 -18.724 1.00 77.00 539 LEU A O 1
ATOM 4238 N N . LEU A 1 540 ? 19.018 -20.732 -19.259 1.00 71.62 540 LEU A N 1
ATOM 4239 C CA . LEU A 1 540 ? 20.144 -21.515 -18.728 1.00 71.62 540 LEU A CA 1
ATOM 4240 C C . LEU A 1 540 ? 21.263 -21.786 -19.752 1.00 71.62 540 LEU A C 1
ATOM 4242 O O . LEU A 1 540 ? 22.116 -22.636 -19.501 1.00 71.62 540 LEU A O 1
ATOM 4246 N N . ALA A 1 541 ? 21.278 -21.104 -20.903 1.00 64.75 541 ALA A N 1
ATOM 4247 C CA . ALA A 1 541 ? 22.364 -21.260 -21.871 1.00 64.75 541 ALA A CA 1
ATOM 4248 C C . ALA A 1 541 ? 23.718 -20.900 -21.225 1.00 64.75 541 ALA A C 1
ATOM 4250 O O . ALA A 1 541 ? 23.858 -19.818 -20.641 1.00 64.75 541 ALA A O 1
ATOM 4251 N N . THR A 1 542 ? 24.682 -21.828 -21.316 1.00 52.75 542 THR A N 1
ATOM 4252 C CA . THR A 1 542 ? 25.997 -21.777 -20.647 1.00 52.75 542 THR A CA 1
ATOM 4253 C C . THR A 1 542 ? 26.934 -20.713 -21.198 1.00 52.75 542 THR A C 1
ATOM 4255 O O . THR A 1 542 ? 27.833 -20.294 -20.478 1.00 52.75 542 THR A O 1
ATOM 4258 N N . ASP A 1 543 ? 26.696 -20.253 -22.425 1.00 49.66 543 ASP A N 1
ATOM 4259 C CA . ASP A 1 543 ? 27.419 -19.142 -23.032 1.00 49.66 543 ASP A CA 1
ATOM 4260 C C . ASP A 1 543 ? 26.434 -17.987 -23.292 1.00 49.66 543 ASP A C 1
ATOM 4262 O O . ASP A 1 543 ? 25.342 -18.220 -23.832 1.00 49.66 543 ASP A O 1
ATOM 4266 N N . PRO A 1 544 ? 26.749 -16.738 -22.898 1.00 47.03 544 PRO A N 1
ATOM 4267 C CA . PRO A 1 544 ? 26.034 -15.586 -23.432 1.00 47.03 544 PRO A CA 1
ATOM 4268 C C . PRO A 1 544 ? 26.177 -15.599 -24.968 1.00 47.03 544 PRO A C 1
ATOM 4270 O O . PRO A 1 544 ? 27.259 -15.927 -25.464 1.00 47.03 544 PRO A O 1
ATOM 4273 N N . PRO A 1 545 ? 25.110 -15.305 -25.741 1.00 46.34 545 PRO A N 1
ATOM 4274 C CA . PRO A 1 545 ? 25.220 -15.183 -27.192 1.00 46.34 545 PRO A CA 1
ATOM 4275 C C . PRO A 1 545 ? 26.374 -14.241 -27.529 1.00 46.34 545 PRO A C 1
ATOM 4277 O O . PRO A 1 545 ? 26.449 -13.143 -26.982 1.00 46.34 545 PRO A O 1
ATOM 4280 N N . GLN A 1 546 ? 27.297 -14.694 -28.379 1.00 45.47 546 GLN A N 1
ATOM 4281 C CA . GLN A 1 546 ? 28.556 -13.988 -28.610 1.00 45.47 546 GLN A CA 1
ATOM 4282 C C . GLN A 1 546 ? 28.412 -12.666 -29.372 1.00 45.47 546 GLN A C 1
ATOM 4284 O O . GLN A 1 546 ? 29.413 -11.978 -29.503 1.00 45.47 546 GLN A O 1
ATOM 4289 N N . ASP A 1 547 ? 27.219 -12.289 -29.834 1.00 45.25 547 ASP A N 1
ATOM 4290 C CA . ASP A 1 547 ? 26.961 -10.970 -30.405 1.00 45.25 547 ASP A CA 1
ATOM 4291 C C . ASP A 1 547 ? 25.472 -10.584 -30.298 1.00 45.25 547 ASP A C 1
ATOM 4293 O O . ASP A 1 547 ? 24.588 -11.443 -30.305 1.00 45.25 547 ASP A O 1
ATOM 4297 N N . ASP A 1 548 ? 25.264 -9.264 -30.230 1.00 43.75 548 ASP A N 1
ATOM 4298 C CA . ASP A 1 548 ? 24.020 -8.475 -30.263 1.00 43.75 548 ASP A CA 1
ATOM 4299 C C . ASP A 1 548 ? 23.333 -8.121 -28.915 1.00 43.75 548 ASP A C 1
ATOM 4301 O O . ASP A 1 548 ? 22.140 -8.322 -28.716 1.00 43.75 548 ASP A O 1
ATOM 4305 N N . GLY A 1 549 ? 24.102 -7.456 -28.031 1.00 42.62 549 GLY A N 1
ATOM 4306 C CA . GLY A 1 549 ? 23.630 -6.436 -27.066 1.00 42.62 549 GLY A CA 1
ATOM 4307 C C . GLY A 1 549 ? 23.203 -6.951 -25.679 1.00 42.62 549 GLY A C 1
ATOM 4308 O O . GLY A 1 549 ? 22.178 -7.593 -25.536 1.00 42.62 549 GLY A O 1
ATOM 4309 N N . SER A 1 550 ? 23.864 -6.671 -24.557 1.00 47.25 550 SER A N 1
ATOM 4310 C CA . SER A 1 550 ? 24.944 -5.742 -24.234 1.00 47.25 550 SER A CA 1
ATOM 4311 C C . SER A 1 550 ? 25.783 -6.344 -23.101 1.00 47.25 550 SER A C 1
ATOM 4313 O O . SER A 1 550 ? 25.246 -6.590 -22.020 1.00 47.25 550 SER A O 1
ATOM 4315 N N . SER A 1 551 ? 27.095 -6.480 -23.301 1.00 51.62 551 SER A N 1
ATOM 4316 C CA . SER A 1 551 ? 28.100 -6.800 -22.267 1.00 51.62 551 SER A CA 1
ATOM 4317 C C . SER A 1 551 ? 28.266 -5.696 -21.205 1.00 51.62 551 SER A C 1
ATOM 4319 O O . SER A 1 551 ? 29.259 -5.657 -20.476 1.00 51.62 551 SER A O 1
ATOM 4321 N N . ASP A 1 552 ? 27.319 -4.762 -21.133 1.00 61.81 552 ASP A N 1
ATOM 4322 C CA . ASP A 1 552 ? 27.460 -3.489 -20.447 1.00 61.81 552 ASP A CA 1
ATOM 4323 C C . ASP A 1 552 ? 26.825 -3.536 -19.057 1.00 61.81 552 ASP A C 1
ATOM 4325 O O . ASP A 1 552 ? 25.741 -4.082 -18.841 1.00 61.81 552 ASP A O 1
ATOM 4329 N N . ILE A 1 553 ? 27.518 -2.918 -18.105 1.00 65.25 553 ILE A N 1
ATOM 4330 C CA . ILE A 1 553 ? 26.966 -2.558 -16.798 1.00 65.25 553 ILE A CA 1
ATOM 4331 C C . ILE A 1 553 ? 25.756 -1.633 -17.032 1.0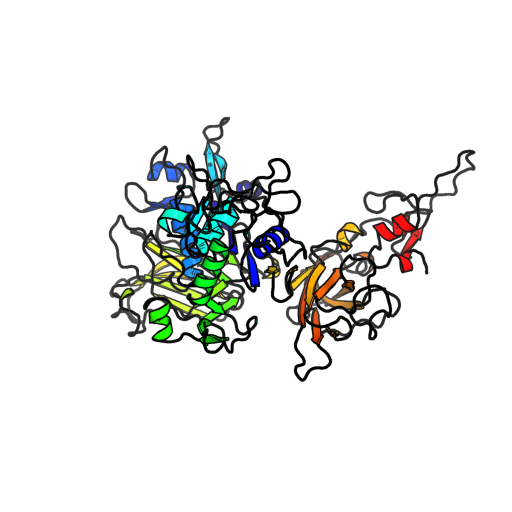0 65.25 553 ILE A C 1
ATOM 4333 O O . ILE A 1 553 ? 25.809 -0.771 -17.906 1.00 65.25 553 ILE A O 1
ATOM 4337 N N . ASP A 1 554 ? 24.689 -1.787 -16.243 1.00 72.00 554 ASP A N 1
ATOM 4338 C CA . ASP A 1 554 ? 23.400 -1.081 -16.377 1.00 72.00 554 ASP A CA 1
ATOM 4339 C C . ASP A 1 554 ? 22.529 -1.510 -17.576 1.00 72.00 554 ASP A C 1
ATOM 4341 O O . ASP A 1 554 ? 21.586 -0.804 -17.921 1.00 72.00 554 ASP A O 1
ATOM 4345 N N . ALA A 1 555 ? 22.751 -2.676 -18.193 1.00 78.00 555 ALA A N 1
ATOM 4346 C CA . ALA A 1 555 ? 21.809 -3.243 -19.168 1.00 78.00 555 ALA A CA 1
ATOM 4347 C C . ALA A 1 555 ? 20.418 -3.499 -18.551 1.00 78.00 555 ALA A C 1
ATOM 4349 O O . ALA A 1 555 ? 20.302 -3.840 -17.372 1.00 78.00 555 ALA A O 1
ATOM 4350 N N . THR A 1 556 ? 19.344 -3.352 -19.342 1.00 82.69 556 THR A N 1
ATOM 4351 C CA . THR A 1 556 ? 18.028 -3.868 -18.925 1.00 82.69 556 THR A CA 1
ATOM 4352 C C . THR A 1 556 ? 17.978 -5.352 -19.248 1.00 82.69 556 THR A C 1
ATOM 4354 O O . THR A 1 556 ? 18.139 -5.738 -20.401 1.00 82.69 556 THR A O 1
ATOM 4357 N N . HIS A 1 557 ? 17.752 -6.170 -18.235 1.00 81.50 557 HIS A N 1
ATOM 4358 C CA . HIS A 1 557 ? 17.557 -7.603 -18.334 1.00 81.50 557 HIS A CA 1
ATOM 4359 C C . HIS A 1 557 ? 16.077 -7.913 -18.217 1.00 81.50 557 HIS A C 1
ATOM 4361 O O . HIS A 1 557 ? 15.384 -7.337 -17.376 1.00 81.50 557 HIS A O 1
ATOM 4367 N N . CYS A 1 558 ? 15.619 -8.856 -19.026 1.00 83.25 558 CYS A N 1
ATOM 4368 C CA . CYS A 1 558 ? 14.236 -9.280 -19.029 1.00 83.25 558 CYS A CA 1
ATOM 4369 C C . CYS A 1 558 ? 14.159 -10.802 -18.966 1.00 83.25 558 CYS A C 1
ATOM 4371 O O . CYS A 1 558 ? 14.868 -11.502 -19.694 1.00 83.25 558 CYS A O 1
ATOM 4373 N N . ILE A 1 559 ? 13.262 -11.312 -18.128 1.00 86.00 559 ILE A N 1
ATOM 4374 C CA . ILE A 1 559 ? 12.825 -12.707 -18.143 1.00 86.00 559 ILE A CA 1
ATOM 4375 C C . ILE A 1 559 ? 11.355 -12.718 -18.496 1.00 86.00 559 ILE A C 1
ATOM 4377 O O . ILE A 1 559 ? 10.569 -11.980 -17.912 1.00 86.00 559 ILE A O 1
ATOM 4381 N N . ARG A 1 560 ? 10.984 -13.599 -19.415 1.00 87.44 560 ARG A N 1
ATOM 4382 C CA . ARG A 1 560 ? 9.594 -13.866 -19.749 1.00 87.44 560 ARG A CA 1
ATOM 4383 C C . ARG A 1 560 ? 9.258 -15.309 -19.459 1.00 87.44 560 ARG A C 1
ATOM 4385 O O . ARG A 1 560 ? 10.020 -16.202 -19.826 1.00 87.44 560 ARG A O 1
ATOM 4392 N N . VAL A 1 561 ? 8.109 -15.511 -18.828 1.00 88.94 561 VAL A N 1
ATOM 4393 C CA . VAL A 1 561 ? 7.604 -16.819 -18.418 1.00 88.94 561 VAL A CA 1
ATOM 4394 C C . VAL A 1 561 ? 6.221 -17.017 -19.010 1.00 88.94 561 VAL A C 1
ATOM 4396 O O . VAL A 1 561 ? 5.309 -16.253 -18.722 1.00 88.94 561 VAL A O 1
ATOM 4399 N N . VAL A 1 562 ? 6.042 -18.058 -19.814 1.00 87.88 562 VAL A N 1
ATOM 4400 C CA . VAL A 1 562 ? 4.744 -18.363 -20.427 1.00 87.88 562 VAL A CA 1
ATOM 4401 C C . VAL A 1 562 ? 4.376 -19.826 -20.240 1.00 87.88 562 VAL A C 1
ATOM 4403 O O . VAL A 1 562 ? 5.243 -20.697 -20.192 1.00 87.88 562 VAL A O 1
ATOM 4406 N N . ALA A 1 563 ? 3.075 -20.099 -20.170 1.00 89.25 563 ALA A N 1
ATOM 4407 C CA . ALA A 1 563 ? 2.510 -21.439 -20.266 1.00 89.25 563 ALA A CA 1
ATOM 4408 C C . ALA A 1 563 ? 1.741 -21.537 -21.594 1.00 89.25 563 ALA A C 1
ATOM 4410 O O . ALA A 1 563 ? 0.562 -21.173 -21.634 1.00 89.25 563 ALA A O 1
ATOM 4411 N N . PRO A 1 564 ? 2.384 -21.967 -22.696 1.00 84.00 564 PRO A N 1
ATOM 4412 C CA . PRO A 1 564 ? 1.699 -22.102 -23.976 1.00 84.00 564 PRO A CA 1
ATOM 4413 C C . PRO A 1 564 ? 0.624 -23.178 -23.876 1.00 84.00 564 PRO A C 1
ATOM 4415 O O . PRO A 1 564 ? 0.873 -24.259 -23.324 1.00 84.00 564 PRO A O 1
ATOM 4418 N N . TRP A 1 565 ? -0.568 -22.898 -24.395 1.00 81.81 565 TRP A N 1
ATOM 4419 C CA . TRP A 1 565 ? -1.661 -23.868 -24.388 1.00 81.81 565 TRP A CA 1
ATOM 4420 C C . TRP A 1 565 ? -1.269 -25.155 -25.129 1.00 81.81 565 TRP A C 1
ATOM 4422 O O . TRP A 1 565 ? -1.550 -26.252 -24.657 1.00 81.81 565 TRP A O 1
ATOM 4432 N N . GLU A 1 566 ? -0.530 -25.036 -26.229 1.00 73.69 566 GLU A N 1
ATOM 4433 C CA . GLU A 1 566 ? -0.162 -26.137 -27.126 1.00 73.69 566 GLU A CA 1
ATOM 4434 C C . GLU A 1 566 ? 0.732 -27.182 -26.455 1.00 73.69 566 GLU A C 1
ATOM 4436 O O . GLU A 1 566 ? 0.706 -28.358 -26.803 1.00 73.69 566 GLU A O 1
ATOM 4441 N N . MET A 1 567 ? 1.540 -26.767 -25.476 1.00 80.50 567 MET A N 1
ATOM 4442 C CA . MET A 1 567 ? 2.406 -27.677 -24.716 1.00 80.50 567 MET A CA 1
ATOM 4443 C C . MET A 1 567 ? 1.676 -28.360 -23.554 1.00 80.50 567 MET A C 1
ATOM 4445 O O . MET A 1 567 ? 2.265 -29.178 -22.842 1.00 80.50 567 MET A O 1
ATOM 4449 N N . ASN A 1 568 ? 0.410 -28.001 -23.349 1.00 85.50 568 ASN A N 1
ATOM 4450 C CA . ASN A 1 568 ? -0.419 -28.383 -22.213 1.00 85.50 568 ASN A CA 1
ATOM 4451 C C . ASN A 1 568 ? -1.812 -28.886 -22.637 1.00 85.50 568 ASN A C 1
ATOM 4453 O O . ASN A 1 568 ? -2.644 -29.174 -21.778 1.00 85.50 568 ASN A O 1
ATOM 4457 N N . ASP A 1 569 ? -2.066 -29.034 -23.938 1.00 78.75 569 ASP A N 1
ATOM 4458 C CA . ASP A 1 569 ? -3.366 -29.392 -24.523 1.00 78.75 569 ASP A CA 1
ATOM 4459 C C . ASP A 1 569 ? -3.866 -30.788 -24.107 1.00 78.75 569 ASP A C 1
ATOM 4461 O O . ASP A 1 569 ? -5.066 -31.057 -24.071 1.00 78.75 569 ASP A O 1
ATOM 4465 N N . SER A 1 570 ? -2.937 -31.671 -23.741 1.00 81.62 570 SER A N 1
ATOM 4466 C CA . SER A 1 570 ? -3.211 -33.014 -23.230 1.00 81.62 570 SER A CA 1
ATOM 4467 C C . SER A 1 570 ? -3.790 -33.042 -21.809 1.00 81.62 570 SER A C 1
ATOM 4469 O O . SER A 1 570 ? -4.244 -34.098 -21.357 1.00 81.62 570 SER A O 1
ATOM 4471 N N . LEU A 1 571 ? -3.794 -31.913 -21.088 1.00 84.25 571 LEU A N 1
ATOM 4472 C CA . LEU A 1 571 ? -4.336 -31.836 -19.734 1.00 84.25 571 LEU A CA 1
ATOM 4473 C C . LEU A 1 571 ? -5.872 -31.902 -19.745 1.00 84.25 571 LEU A C 1
ATOM 4475 O O . LEU A 1 571 ? -6.520 -31.121 -20.445 1.00 84.25 571 LEU A O 1
ATOM 4479 N N . PRO A 1 572 ? -6.491 -32.765 -18.918 1.00 85.69 572 PRO A N 1
ATOM 4480 C CA . PRO A 1 572 ? -7.936 -32.746 -18.718 1.00 85.69 572 PRO A CA 1
ATOM 4481 C C . PRO A 1 572 ? -8.447 -31.351 -18.328 1.00 85.69 572 PRO A C 1
ATOM 4483 O O . PRO A 1 572 ? -7.859 -30.673 -17.497 1.00 85.69 572 PRO A O 1
ATOM 4486 N N . GLY A 1 573 ? -9.587 -30.914 -18.859 1.00 82.88 573 GLY A N 1
ATOM 4487 C CA . GLY A 1 573 ? -10.088 -29.581 -18.509 1.00 82.88 573 GLY A CA 1
ATOM 4488 C C . GLY A 1 573 ? -10.416 -29.452 -17.017 1.00 82.88 573 GLY A C 1
ATOM 4489 O O . GLY A 1 573 ? -11.032 -30.334 -16.419 1.00 82.88 573 GLY A O 1
ATOM 4490 N N . GLY A 1 574 ? -10.003 -28.358 -16.393 1.00 83.62 574 GLY A N 1
ATOM 4491 C CA . GLY A 1 574 ? -10.140 -28.126 -14.958 1.00 83.62 574 GLY A CA 1
ATOM 4492 C C . GLY A 1 574 ? -9.208 -27.025 -14.468 1.00 83.62 574 GLY A C 1
ATOM 4493 O O . GLY A 1 574 ? -8.369 -26.537 -15.219 1.00 83.62 574 GLY A O 1
ATOM 4494 N N . LEU A 1 575 ? -9.367 -26.637 -13.204 1.00 86.69 575 LEU A N 1
ATOM 4495 C CA . LEU A 1 575 ? -8.474 -25.691 -12.541 1.00 86.69 575 LEU A CA 1
ATOM 4496 C C . LEU A 1 575 ? -7.272 -26.436 -11.955 1.00 86.69 575 LEU A C 1
ATOM 4498 O O . LEU A 1 575 ? -7.455 -27.388 -11.196 1.00 86.69 575 LEU A O 1
ATOM 4502 N N . TYR A 1 576 ? -6.073 -25.981 -12.286 1.00 87.06 576 TYR A N 1
ATOM 4503 C CA . TYR A 1 576 ? -4.798 -26.506 -11.820 1.00 87.06 576 TYR A CA 1
ATOM 4504 C C . TYR A 1 576 ? -4.095 -25.490 -10.934 1.00 87.06 576 TYR A C 1
ATOM 4506 O O . TYR A 1 576 ? -4.177 -24.301 -11.217 1.00 87.06 576 TYR A O 1
ATOM 4514 N N . SER A 1 577 ? -3.378 -25.940 -9.907 1.00 85.75 577 SER A N 1
ATOM 4515 C CA . SER A 1 577 ? -2.545 -25.076 -9.064 1.00 85.75 577 SER A CA 1
ATOM 4516 C C . SER A 1 577 ? -1.218 -25.740 -8.705 1.00 85.75 577 SER A C 1
ATOM 4518 O O . SER A 1 577 ? -1.195 -26.942 -8.414 1.00 85.75 577 SER A O 1
ATOM 4520 N N . SER A 1 578 ? -0.125 -24.973 -8.705 1.00 82.69 578 SER A N 1
ATOM 4521 C CA . SER A 1 578 ? 1.171 -25.426 -8.182 1.00 82.69 578 SER A CA 1
ATOM 4522 C C . SER A 1 578 ? 1.106 -25.660 -6.671 1.00 82.69 578 SER A C 1
ATOM 4524 O O . SER A 1 578 ? 0.283 -25.075 -5.967 1.00 82.69 578 SER A O 1
ATOM 4526 N N . PHE A 1 579 ? 1.967 -26.536 -6.157 1.00 73.69 579 PHE A N 1
ATOM 4527 C CA . PHE A 1 579 ? 2.127 -26.709 -4.713 1.00 73.69 579 PHE A CA 1
ATOM 4528 C C . PHE A 1 579 ? 2.981 -25.568 -4.145 1.00 73.69 579 PHE A C 1
ATOM 4530 O O . PHE A 1 579 ? 3.863 -25.099 -4.863 1.00 73.69 579 PHE A O 1
ATOM 4537 N N . PRO A 1 580 ? 2.809 -25.187 -2.865 1.00 64.88 580 PRO A N 1
ATOM 4538 C CA . PRO A 1 580 ? 3.715 -24.243 -2.206 1.00 64.88 580 PRO A CA 1
ATOM 4539 C C . PRO A 1 580 ? 5.191 -24.648 -2.348 1.00 64.88 580 PRO A C 1
ATOM 4541 O O . PRO A 1 580 ? 6.014 -23.826 -2.726 1.00 64.88 580 PRO A O 1
ATOM 4544 N N . ASP A 1 581 ? 5.496 -25.940 -2.182 1.00 62.91 581 ASP A N 1
ATOM 4545 C CA . ASP A 1 581 ? 6.864 -26.478 -2.277 1.00 62.91 581 ASP A CA 1
ATOM 4546 C C . ASP A 1 581 ? 7.274 -26.875 -3.713 1.00 62.91 581 ASP A C 1
ATOM 4548 O O . ASP A 1 581 ? 8.379 -27.365 -3.934 1.00 62.91 581 ASP A O 1
ATOM 4552 N N . ALA A 1 582 ? 6.375 -26.721 -4.694 1.00 62.50 582 ALA A N 1
ATOM 4553 C CA . ALA A 1 582 ? 6.615 -27.061 -6.102 1.00 62.50 582 ALA A CA 1
ATOM 4554 C C . ALA A 1 582 ? 6.596 -25.837 -7.030 1.00 62.50 582 ALA A C 1
ATOM 4556 O O . ALA A 1 582 ? 6.604 -26.002 -8.253 1.00 62.50 582 ALA A O 1
ATOM 4557 N N . ALA A 1 583 ? 6.547 -24.624 -6.471 1.00 78.44 583 ALA A N 1
ATOM 4558 C CA . ALA A 1 583 ? 6.790 -23.403 -7.225 1.00 78.44 583 ALA A CA 1
ATOM 4559 C C . ALA A 1 583 ? 8.203 -23.447 -7.836 1.00 78.44 583 ALA A C 1
ATOM 4561 O O . ALA A 1 583 ? 9.151 -23.959 -7.233 1.00 78.44 583 ALA A O 1
ATOM 4562 N N . LEU A 1 584 ? 8.343 -22.941 -9.061 1.00 86.88 584 LEU A N 1
ATOM 4563 C CA . LEU A 1 584 ? 9.651 -22.847 -9.696 1.00 86.88 584 LEU A CA 1
ATOM 4564 C C . LEU A 1 584 ? 10.348 -21.589 -9.185 1.00 86.88 584 LEU A C 1
ATOM 4566 O O . LEU A 1 584 ? 9.889 -20.479 -9.439 1.00 86.88 584 LEU A O 1
ATOM 4570 N N . GLU A 1 585 ? 11.481 -21.767 -8.521 1.00 89.38 585 GLU A N 1
ATOM 4571 C CA . GLU A 1 585 ? 12.356 -20.671 -8.126 1.00 89.38 585 GLU A CA 1
ATOM 4572 C C . GLU A 1 585 ? 13.472 -20.537 -9.155 1.00 89.38 585 GLU A C 1
ATOM 4574 O O . GLU A 1 585 ? 14.073 -21.531 -9.579 1.00 89.38 585 GLU A O 1
ATOM 4579 N N . ILE A 1 586 ? 13.755 -19.306 -9.557 1.00 87.81 586 ILE A N 1
ATOM 4580 C CA . ILE A 1 586 ? 14.835 -18.955 -10.474 1.00 87.81 586 ILE A CA 1
ATOM 4581 C C . ILE A 1 586 ? 15.630 -17.840 -9.839 1.00 87.81 586 ILE A C 1
ATOM 4583 O O . ILE A 1 586 ? 15.069 -16.845 -9.396 1.00 87.81 586 ILE A O 1
ATOM 4587 N N . TRP A 1 587 ? 16.948 -17.959 -9.844 1.00 86.38 587 TRP A N 1
ATOM 4588 C CA . TRP A 1 587 ? 17.801 -16.882 -9.369 1.00 86.38 587 TRP A CA 1
ATOM 4589 C C . TRP A 1 587 ? 19.036 -16.738 -10.239 1.00 86.38 587 TRP A C 1
ATOM 4591 O O . TRP A 1 587 ? 19.480 -17.689 -10.885 1.00 86.38 587 TRP A O 1
ATOM 4601 N N . ALA A 1 588 ? 19.588 -15.529 -10.260 1.00 82.12 588 ALA A N 1
ATOM 4602 C CA . ALA A 1 588 ? 20.843 -15.245 -10.935 1.00 82.12 588 ALA A CA 1
ATOM 4603 C C . ALA A 1 588 ? 21.913 -14.842 -9.919 1.00 82.12 588 ALA A C 1
ATOM 4605 O O . ALA A 1 588 ? 21.663 -14.031 -9.023 1.00 82.12 588 ALA A O 1
ATOM 4606 N N . GLU A 1 589 ? 23.110 -15.400 -10.066 1.00 78.94 589 GLU A N 1
ATOM 4607 C CA . GLU A 1 589 ? 24.275 -15.098 -9.232 1.00 78.94 589 GLU A CA 1
ATOM 4608 C C . GLU A 1 589 ? 25.348 -14.372 -10.043 1.00 78.94 589 GLU A C 1
ATOM 4610 O O . GLU A 1 589 ? 25.593 -14.715 -11.202 1.00 78.94 589 GLU A O 1
ATOM 4615 N N . ALA A 1 590 ? 26.006 -13.399 -9.409 1.00 74.75 590 ALA A N 1
ATOM 4616 C CA . ALA A 1 590 ? 27.204 -12.774 -9.955 1.00 74.75 590 ALA A CA 1
ATOM 4617 C C . ALA A 1 590 ? 28.407 -13.729 -9.856 1.00 74.75 590 ALA A C 1
ATOM 4619 O O . ALA A 1 590 ? 28.742 -14.202 -8.767 1.00 74.75 590 ALA A O 1
ATOM 4620 N N . VAL A 1 591 ? 29.096 -13.971 -10.969 1.00 69.31 591 VAL A N 1
ATOM 4621 C CA . VAL A 1 591 ? 30.348 -14.735 -11.035 1.00 69.31 591 VAL A CA 1
ATOM 4622 C C . VAL A 1 591 ? 31.537 -13.776 -10.947 1.00 69.31 591 VAL A C 1
ATOM 4624 O O . VAL A 1 591 ? 31.570 -12.762 -11.634 1.00 69.31 591 VAL A O 1
ATOM 4627 N N . GLY A 1 592 ? 32.546 -14.096 -10.127 1.00 58.16 592 GLY A N 1
ATOM 4628 C CA . GLY A 1 592 ? 33.845 -13.404 -10.178 1.00 58.16 592 GLY A CA 1
ATOM 4629 C C . GLY A 1 592 ? 34.108 -12.314 -9.128 1.00 58.16 592 GLY A C 1
ATOM 4630 O O . GLY A 1 592 ? 35.028 -11.520 -9.297 1.00 58.16 592 GLY A O 1
ATOM 4631 N N . SER A 1 593 ? 33.392 -12.296 -8.002 1.00 47.12 593 SER A N 1
ATOM 4632 C CA . SER A 1 593 ? 33.804 -11.547 -6.803 1.00 47.12 593 SER A CA 1
ATOM 4633 C C . SER A 1 593 ? 33.647 -12.429 -5.562 1.00 47.12 593 SER A C 1
ATOM 4635 O O . SER A 1 593 ? 32.909 -13.408 -5.593 1.00 47.12 593 SER A O 1
ATOM 4637 N N . ASN A 1 594 ? 34.334 -12.116 -4.458 1.00 47.16 594 ASN A N 1
ATOM 4638 C CA . ASN A 1 594 ? 34.308 -12.895 -3.202 1.00 47.16 594 ASN A CA 1
ATOM 4639 C C . ASN A 1 594 ? 32.917 -12.986 -2.531 1.00 47.16 594 ASN A C 1
ATOM 4641 O O . ASN A 1 594 ? 32.792 -13.513 -1.428 1.00 47.16 594 ASN A O 1
ATOM 4645 N N . SER A 1 595 ? 31.881 -12.469 -3.186 1.00 52.91 595 SER A N 1
ATOM 4646 C CA . SER A 1 595 ? 30.480 -12.589 -2.831 1.00 52.91 595 SER A CA 1
ATOM 4647 C C . SER A 1 595 ? 29.720 -13.219 -3.998 1.00 52.91 595 SER A C 1
ATOM 4649 O O . SER A 1 595 ? 29.532 -12.565 -5.023 1.00 52.91 595 SER A O 1
ATOM 4651 N N . ASN A 1 596 ? 29.223 -14.447 -3.827 1.00 58.69 596 ASN A N 1
ATOM 4652 C CA . ASN A 1 596 ? 28.161 -15.011 -4.671 1.00 58.69 596 ASN A CA 1
ATOM 4653 C C . ASN A 1 596 ? 26.855 -14.242 -4.389 1.00 58.69 596 ASN A C 1
ATOM 4655 O O . ASN A 1 596 ? 25.947 -14.747 -3.730 1.00 58.69 596 ASN A O 1
ATOM 4659 N N . ARG A 1 597 ? 26.800 -12.965 -4.781 1.00 70.56 597 ARG A N 1
ATOM 4660 C CA . ARG A 1 597 ? 25.645 -12.094 -4.549 1.00 70.56 597 ARG A CA 1
ATOM 4661 C C . ARG A 1 597 ? 24.506 -12.531 -5.473 1.00 70.56 597 ARG A C 1
ATOM 4663 O O . ARG A 1 597 ? 24.703 -12.615 -6.685 1.00 70.56 597 ARG A O 1
ATOM 4670 N N . ARG A 1 598 ? 23.316 -12.769 -4.906 1.00 69.69 598 ARG A N 1
ATOM 4671 C CA . ARG A 1 598 ? 22.071 -12.930 -5.676 1.00 69.69 598 ARG A CA 1
ATOM 4672 C C . ARG A 1 598 ? 21.691 -11.584 -6.296 1.00 69.69 598 ARG A C 1
ATOM 4674 O O . ARG A 1 598 ? 21.588 -10.585 -5.584 1.00 69.69 598 ARG A O 1
ATOM 4681 N N . LEU A 1 599 ? 21.535 -11.560 -7.615 1.00 76.00 599 LEU A N 1
ATOM 4682 C CA . LEU A 1 599 ? 21.201 -10.364 -8.397 1.00 76.00 599 LEU A CA 1
ATOM 4683 C C . LEU A 1 599 ? 19.692 -10.238 -8.600 1.00 76.00 599 LEU A C 1
ATOM 4685 O O . LEU A 1 599 ? 19.145 -9.142 -8.517 1.00 76.00 599 LEU A O 1
ATOM 4689 N N . ILE A 1 600 ? 19.032 -11.371 -8.824 1.00 81.38 600 ILE A N 1
ATOM 4690 C CA . ILE A 1 600 ? 17.580 -11.490 -8.902 1.00 81.38 600 ILE A CA 1
ATOM 4691 C C . ILE A 1 600 ? 17.153 -12.857 -8.374 1.00 81.38 600 ILE A C 1
ATOM 4693 O O . ILE A 1 600 ? 17.903 -13.829 -8.484 1.00 81.38 600 ILE A O 1
ATOM 4697 N N . GLU A 1 601 ? 15.952 -12.908 -7.812 1.00 85.06 601 GLU A N 1
ATOM 4698 C CA . GLU A 1 601 ? 15.267 -14.110 -7.354 1.00 85.06 601 GLU A CA 1
ATOM 4699 C C . GLU A 1 601 ? 13.791 -13.984 -7.740 1.00 85.06 601 GLU A C 1
ATOM 4701 O O . GLU A 1 601 ? 13.167 -12.952 -7.476 1.00 85.06 601 GLU A O 1
ATOM 4706 N N . LEU A 1 602 ? 13.282 -14.998 -8.433 1.00 86.50 602 LEU A N 1
ATOM 4707 C CA . LEU A 1 602 ? 11.944 -15.072 -8.995 1.00 86.50 602 LEU A CA 1
ATOM 4708 C C . LEU A 1 602 ? 11.262 -16.351 -8.529 1.00 86.50 602 LEU A C 1
ATOM 4710 O O . LEU A 1 602 ? 11.793 -17.439 -8.739 1.00 86.50 602 LEU A O 1
ATOM 4714 N N . ASN A 1 603 ? 10.057 -16.210 -7.994 1.00 86.44 603 ASN A N 1
ATOM 4715 C CA . ASN A 1 603 ? 9.185 -17.317 -7.629 1.00 86.44 603 ASN A CA 1
ATOM 4716 C C . ASN A 1 603 ? 8.029 -17.391 -8.626 1.00 86.44 603 ASN A C 1
ATOM 4718 O O . ASN A 1 603 ? 7.249 -16.448 -8.764 1.00 86.44 603 ASN A O 1
ATOM 4722 N N . ILE A 1 604 ? 7.920 -18.509 -9.335 1.00 86.06 604 ILE A N 1
ATOM 4723 C CA . ILE A 1 604 ? 6.914 -18.736 -10.371 1.00 86.06 604 ILE A CA 1
ATOM 4724 C C . ILE A 1 604 ? 5.882 -19.726 -9.841 1.00 86.06 604 ILE A C 1
ATOM 4726 O O . ILE A 1 604 ? 6.194 -20.887 -9.566 1.00 86.06 604 ILE A O 1
ATOM 4730 N N . SER A 1 605 ? 4.640 -19.260 -9.735 1.00 84.50 605 SER A N 1
ATOM 4731 C CA . SER A 1 605 ? 3.485 -20.052 -9.301 1.00 84.50 605 SER A CA 1
ATOM 4732 C C . SER A 1 605 ? 2.406 -20.089 -10.381 1.00 84.50 605 SER A C 1
ATOM 4734 O O . SER A 1 605 ? 2.313 -19.197 -11.227 1.00 84.50 605 SER A O 1
ATOM 4736 N N . LEU A 1 606 ? 1.583 -21.137 -10.362 1.00 83.62 606 LEU A N 1
ATOM 4737 C CA . LEU A 1 606 ? 0.581 -21.407 -11.390 1.00 83.62 606 LEU A CA 1
ATOM 4738 C C . LEU A 1 606 ? -0.804 -21.568 -10.771 1.00 83.62 606 LEU A C 1
ATOM 4740 O O . LEU A 1 606 ? -0.965 -22.349 -9.832 1.00 83.62 606 LEU A O 1
ATOM 4744 N N . ARG A 1 607 ? -1.816 -20.949 -11.385 1.00 82.50 607 ARG A N 1
ATOM 4745 C CA . ARG A 1 607 ? -3.229 -21.287 -11.178 1.00 82.50 607 ARG A CA 1
ATOM 4746 C C . ARG A 1 607 ? -4.006 -21.207 -12.487 1.00 82.50 607 ARG A C 1
ATOM 4748 O O . ARG A 1 607 ? -4.670 -20.222 -12.785 1.00 82.50 607 ARG A O 1
ATOM 4755 N N . LEU A 1 608 ? -3.920 -22.265 -13.277 1.00 82.31 608 LEU A N 1
ATOM 4756 C CA . LEU A 1 608 ? -4.333 -22.265 -14.676 1.00 82.31 608 LEU A CA 1
ATOM 4757 C C . LEU A 1 608 ? -5.635 -23.037 -14.874 1.00 82.31 608 LEU A C 1
ATOM 4759 O O . LEU A 1 608 ? -5.800 -24.141 -14.357 1.00 82.31 608 LEU A O 1
ATOM 4763 N N . ILE A 1 609 ? -6.558 -22.488 -15.660 1.00 79.38 609 ILE A N 1
ATOM 4764 C CA . ILE A 1 609 ? -7.755 -23.213 -16.101 1.00 79.38 609 ILE A CA 1
ATOM 4765 C C . ILE A 1 609 ? -7.468 -23.838 -17.467 1.00 79.38 609 ILE A C 1
ATOM 4767 O O . ILE A 1 609 ? -7.242 -23.126 -18.441 1.00 79.38 609 ILE A O 1
ATOM 4771 N N . SER A 1 610 ? -7.513 -25.169 -17.552 1.00 74.38 610 SER A N 1
ATOM 4772 C CA . SER A 1 610 ? -7.522 -25.886 -18.831 1.00 74.38 610 SER A CA 1
ATOM 4773 C C . SER A 1 610 ? -8.956 -26.064 -19.332 1.00 74.38 610 SER A C 1
ATOM 4775 O O . SER A 1 610 ? -9.855 -26.424 -18.563 1.00 74.38 610 SER A O 1
ATOM 4777 N N . MET A 1 611 ? -9.175 -25.858 -20.631 1.00 64.12 611 MET A N 1
ATOM 4778 C CA . MET A 1 611 ? -10.431 -26.175 -21.313 1.00 64.12 611 MET A CA 1
ATOM 4779 C C . MET A 1 611 ? -10.333 -27.566 -21.955 1.00 64.12 611 MET A C 1
ATOM 4781 O O . MET A 1 611 ? -9.343 -27.886 -22.599 1.00 64.12 611 MET A O 1
ATOM 4785 N N . THR A 1 612 ? -11.378 -28.394 -21.829 1.00 53.09 612 THR A N 1
ATOM 4786 C CA . THR A 1 612 ? -11.447 -29.736 -22.456 1.00 53.09 612 THR A CA 1
ATOM 4787 C C . THR A 1 612 ? -11.556 -29.708 -23.983 1.00 53.09 612 THR A C 1
ATOM 4789 O O . THR A 1 612 ? -11.501 -30.759 -24.619 1.00 53.09 612 THR A O 1
ATOM 4792 N N . VAL A 1 613 ? -11.773 -28.536 -24.579 1.00 52.94 613 VAL A N 1
ATOM 4793 C CA . VAL A 1 613 ? -11.960 -28.359 -26.019 1.00 52.94 613 VAL A CA 1
ATOM 4794 C C . VAL A 1 613 ? -10.862 -27.429 -26.506 1.00 52.94 613 VAL A C 1
ATOM 4796 O O . VAL A 1 613 ? -10.710 -26.337 -25.961 1.00 52.94 613 VAL A O 1
ATOM 4799 N N . ALA A 1 614 ? -10.106 -27.868 -27.514 1.00 51.72 614 ALA A N 1
ATOM 4800 C CA . ALA A 1 614 ? -9.100 -27.037 -28.159 1.00 51.72 614 ALA A CA 1
ATOM 4801 C C . ALA A 1 614 ? -9.711 -25.682 -28.579 1.00 51.72 614 ALA A C 1
ATOM 4803 O O . ALA A 1 614 ? -10.822 -25.682 -29.122 1.00 51.72 614 ALA A O 1
ATOM 4804 N N . PRO A 1 615 ? -9.015 -24.541 -28.383 1.00 50.12 615 PRO A N 1
ATOM 4805 C CA . PRO A 1 615 ? -9.489 -23.225 -28.820 1.00 50.12 615 PRO A CA 1
ATOM 4806 C C . PRO A 1 615 ? -9.813 -23.172 -30.323 1.00 50.12 615 PRO A C 1
ATOM 4808 O O . PRO A 1 615 ? -10.571 -22.311 -30.767 1.00 50.12 615 PRO A O 1
ATOM 4811 N N . THR A 1 616 ? -9.290 -24.126 -31.108 1.00 51.34 616 THR A N 1
ATOM 4812 C CA . THR A 1 616 ? -9.657 -24.375 -32.508 1.00 51.34 616 THR A CA 1
ATOM 4813 C C . THR A 1 616 ? -9.728 -25.872 -32.824 1.00 51.34 616 THR A C 1
ATOM 4815 O O . THR A 1 616 ? -8.965 -26.678 -32.295 1.00 51.34 616 THR A O 1
ATOM 4818 N N . SER A 1 617 ? -10.639 -26.263 -33.720 1.00 47.75 617 SER A N 1
ATOM 4819 C CA . SER A 1 617 ? -10.520 -27.543 -34.429 1.00 47.75 617 SER A CA 1
ATOM 4820 C C . SER A 1 617 ? -9.366 -27.426 -35.428 1.00 47.75 617 SER A C 1
ATOM 4822 O O . SER A 1 617 ? -9.202 -26.370 -36.036 1.00 47.75 617 SER A O 1
ATOM 4824 N N . SER A 1 618 ? -8.548 -28.477 -35.576 1.00 51.09 618 SER A N 1
ATOM 4825 C CA . SER A 1 618 ? -7.456 -28.489 -36.561 1.00 51.09 618 SER A CA 1
ATOM 4826 C C . SER A 1 618 ? -7.975 -28.035 -37.932 1.00 51.09 618 SER A C 1
ATOM 4828 O O . SER A 1 618 ? -9.077 -28.457 -38.300 1.00 51.09 618 SER A O 1
ATOM 4830 N N . PRO A 1 619 ? -7.218 -27.220 -38.688 1.00 44.94 619 PRO A N 1
ATOM 4831 C CA . PRO A 1 619 ? -7.594 -26.857 -40.047 1.00 44.94 619 PRO A CA 1
ATOM 4832 C C . PRO A 1 619 ? -7.955 -28.119 -40.841 1.00 44.94 619 PRO A C 1
ATOM 4834 O O . PRO A 1 619 ? -7.161 -29.055 -40.948 1.00 44.94 619 PRO A O 1
ATOM 4837 N N . ILE A 1 620 ? -9.196 -28.191 -41.326 1.00 47.41 620 ILE A N 1
ATOM 4838 C CA . ILE A 1 620 ? -9.642 -29.305 -42.160 1.00 47.41 620 ILE A CA 1
ATOM 4839 C C . ILE A 1 620 ? -9.156 -29.006 -43.568 1.00 47.41 620 ILE A C 1
ATOM 4841 O O . ILE A 1 620 ? -9.490 -27.964 -44.129 1.00 47.41 620 ILE A O 1
ATOM 4845 N N . GLN A 1 621 ? -8.394 -29.942 -44.127 1.00 47.25 621 GLN A N 1
ATOM 4846 C CA . GLN A 1 621 ? -7.864 -29.877 -45.481 1.00 47.25 621 GLN A CA 1
ATOM 4847 C C . GLN A 1 621 ? -8.973 -29.474 -46.465 1.00 47.25 621 GLN A C 1
ATOM 4849 O O . GLN A 1 621 ? -9.891 -30.254 -46.747 1.00 47.25 621 GLN A O 1
ATOM 4854 N N . LYS A 1 622 ? -8.920 -28.239 -46.978 1.00 47.75 622 LYS A N 1
ATOM 4855 C CA . LYS A 1 622 ? -9.864 -27.805 -48.012 1.00 47.75 622 LYS A CA 1
ATOM 4856 C C . LYS A 1 622 ? -9.643 -28.666 -49.249 1.00 47.75 622 LYS A C 1
ATOM 4858 O O . LYS A 1 622 ? -8.524 -28.781 -49.747 1.00 47.75 622 LYS A O 1
ATOM 4863 N N . GLY A 1 623 ? -10.723 -29.261 -49.756 1.00 50.03 623 GLY A N 1
ATOM 4864 C CA . GLY A 1 623 ? -10.699 -29.941 -51.047 1.00 50.03 623 GLY A CA 1
ATOM 4865 C C . GLY A 1 623 ? -10.097 -29.017 -52.105 1.00 50.03 623 GLY A C 1
ATOM 4866 O O . GLY A 1 623 ? -10.390 -27.820 -52.121 1.00 50.03 623 GLY A O 1
ATOM 4867 N N . THR A 1 624 ? -9.223 -29.563 -52.950 1.00 49.44 624 THR A N 1
ATOM 4868 C CA . THR A 1 624 ? -8.483 -28.806 -53.963 1.00 49.44 624 THR A CA 1
ATOM 4869 C C . THR A 1 624 ? -9.454 -27.927 -54.764 1.00 49.44 624 THR A C 1
ATOM 4871 O O . THR A 1 624 ? -10.396 -28.469 -55.352 1.00 49.44 624 THR A O 1
ATOM 4874 N N . PRO A 1 625 ? -9.287 -26.590 -54.791 1.00 50.69 625 PRO A N 1
ATOM 4875 C CA . PRO A 1 625 ? -10.182 -25.734 -55.553 1.00 50.69 625 PRO A CA 1
ATOM 4876 C C . PRO A 1 625 ? -10.124 -26.107 -57.036 1.00 50.69 625 PRO A C 1
ATOM 4878 O O . PRO A 1 625 ? -9.047 -26.357 -57.581 1.00 50.69 625 PRO A O 1
ATOM 4881 N N . LEU A 1 626 ? -11.280 -26.112 -57.704 1.00 54.06 626 LEU A N 1
ATOM 4882 C CA . LEU A 1 626 ? -11.331 -26.133 -59.167 1.00 54.06 626 LEU A CA 1
ATOM 4883 C C . LEU A 1 626 ? -10.509 -24.950 -59.713 1.00 54.06 626 LEU A C 1
ATOM 4885 O O . LEU A 1 626 ? -10.543 -23.872 -59.113 1.00 54.06 626 LEU A O 1
ATOM 4889 N N . PRO A 1 627 ? -9.779 -25.119 -60.831 1.00 49.97 627 PRO A N 1
ATOM 4890 C CA . PRO A 1 627 ? -8.895 -24.084 -61.348 1.00 49.97 627 PRO A CA 1
ATOM 4891 C C . PRO A 1 627 ? -9.691 -22.813 -61.668 1.00 49.97 627 PRO A C 1
ATOM 4893 O O . PRO A 1 627 ? -10.481 -22.772 -62.612 1.00 49.97 627 PRO A O 1
ATOM 4896 N N . SER A 1 628 ? -9.485 -21.782 -60.850 1.00 55.78 628 SER A N 1
ATOM 4897 C CA . SER A 1 628 ? -9.980 -20.424 -61.065 1.00 55.78 628 SER A CA 1
ATOM 4898 C C . SER A 1 628 ? -8.896 -19.608 -61.779 1.00 55.78 628 SER A C 1
ATOM 4900 O O . SER A 1 628 ? -7.722 -19.736 -61.434 1.00 55.78 628 SER A O 1
ATOM 4902 N N . PRO A 1 629 ? -9.245 -18.751 -62.755 1.00 51.81 629 PRO A N 1
ATOM 4903 C CA . PRO A 1 629 ? -8.287 -17.894 -63.455 1.00 51.81 629 PRO A CA 1
ATOM 4904 C C . PRO A 1 629 ? -7.793 -16.690 -62.628 1.00 51.81 629 PRO A C 1
ATOM 4906 O O . PRO A 1 629 ? -7.025 -15.884 -63.150 1.00 51.81 629 PRO A O 1
ATOM 4909 N N . GLN A 1 630 ? -8.211 -16.540 -61.365 1.00 54.72 630 GLN A N 1
ATOM 4910 C CA . GLN A 1 630 ? -7.662 -15.524 -60.459 1.00 54.72 630 GLN A CA 1
ATOM 4911 C C . GLN A 1 630 ? -6.591 -16.129 -59.542 1.00 54.72 630 GLN A C 1
ATOM 4913 O O . GLN A 1 630 ? -6.795 -17.238 -59.044 1.00 54.72 630 GLN A O 1
ATOM 4918 N N . PRO A 1 631 ? -5.467 -15.427 -59.287 1.00 59.44 631 PRO A N 1
ATOM 4919 C CA . PRO A 1 631 ? -4.497 -15.873 -58.297 1.00 59.44 631 PRO A CA 1
ATOM 4920 C C . PRO A 1 631 ? -5.192 -15.946 -56.936 1.00 59.44 631 PRO A C 1
ATOM 4922 O O . PRO A 1 631 ? -5.624 -14.931 -56.392 1.00 59.44 631 PRO A O 1
ATOM 4925 N N . VAL A 1 632 ? -5.344 -17.159 -56.407 1.00 60.94 632 VAL A N 1
ATOM 4926 C CA . VAL A 1 632 ? -5.816 -17.360 -55.037 1.00 60.94 632 VAL A CA 1
ATOM 4927 C C . VAL A 1 632 ? -4.708 -16.841 -54.129 1.00 60.94 632 VAL A C 1
ATOM 4929 O O . VAL A 1 632 ? -3.587 -17.348 -54.179 1.00 60.94 632 VAL A O 1
ATOM 4932 N N . GLN A 1 633 ? -4.998 -15.800 -53.348 1.00 71.12 633 GLN A N 1
ATOM 4933 C CA . GLN A 1 633 ? -4.079 -15.321 -52.322 1.00 71.12 633 GLN A CA 1
ATOM 4934 C C . GLN A 1 633 ? -3.785 -16.493 -51.379 1.00 71.12 633 GLN A C 1
ATOM 4936 O O . GLN A 1 633 ? -4.708 -17.060 -50.792 1.00 71.12 633 GLN A O 1
ATOM 4941 N N . MET A 1 634 ? -2.518 -16.913 -51.304 1.00 75.88 634 MET A N 1
ATOM 4942 C CA . MET A 1 634 ? -2.109 -17.957 -50.369 1.00 75.88 634 MET A CA 1
ATOM 4943 C C . MET A 1 634 ? -2.206 -17.386 -48.963 1.00 75.88 634 MET A C 1
ATOM 4945 O O . MET A 1 634 ? -1.548 -16.396 -48.651 1.00 75.88 634 MET A O 1
ATOM 4949 N N . LEU A 1 635 ? -3.043 -18.010 -48.146 1.00 82.94 635 LEU A N 1
ATOM 4950 C CA . LEU A 1 635 ? -3.237 -17.640 -46.758 1.00 82.94 635 LEU A CA 1
ATOM 4951 C C . LEU A 1 635 ? -2.588 -18.695 -45.872 1.00 82.94 635 LEU A C 1
ATOM 4953 O O . LEU A 1 635 ? -2.675 -19.887 -46.160 1.00 82.94 635 LEU A O 1
ATOM 4957 N N . TRP A 1 636 ? -1.925 -18.239 -44.820 1.00 84.19 636 TRP A N 1
ATOM 4958 C CA . TRP A 1 636 ? -1.243 -19.068 -43.843 1.00 84.19 636 TRP A CA 1
ATOM 4959 C C . TRP A 1 636 ? -2.061 -19.153 -42.560 1.00 84.19 636 TRP A C 1
ATOM 4961 O O . TRP A 1 636 ? -2.652 -18.166 -42.122 1.00 84.19 636 TRP A O 1
ATOM 4971 N N . TYR A 1 637 ? -2.065 -20.339 -41.966 1.00 78.12 637 TYR A N 1
ATOM 4972 C CA . TYR A 1 637 ? -2.785 -20.694 -40.750 1.00 78.12 637 TYR A CA 1
ATOM 4973 C C . TYR A 1 637 ? -1.839 -21.470 -39.849 1.00 78.12 637 TYR A C 1
ATOM 4975 O O . TYR A 1 637 ? -1.077 -22.298 -40.342 1.00 78.12 637 TYR A O 1
ATOM 4983 N N . ILE A 1 638 ? -1.881 -21.238 -38.544 1.00 75.81 638 ILE A N 1
ATOM 4984 C CA . ILE A 1 638 ? -1.075 -22.022 -37.612 1.00 75.81 638 ILE A CA 1
ATOM 4985 C C . ILE A 1 638 ? -1.607 -23.463 -37.529 1.00 75.81 638 ILE A C 1
ATOM 4987 O O . ILE A 1 638 ? -2.791 -23.690 -37.274 1.00 75.81 638 ILE A O 1
ATOM 4991 N N . ASP A 1 639 ? -0.733 -24.446 -37.752 1.00 70.12 639 ASP A N 1
ATOM 4992 C CA . ASP A 1 639 ? -0.967 -25.838 -37.374 1.00 70.12 639 ASP A CA 1
ATOM 4993 C C . ASP A 1 639 ? -0.262 -26.101 -36.042 1.00 70.12 639 ASP A C 1
ATOM 4995 O O . ASP A 1 639 ? 0.956 -26.288 -35.970 1.00 70.12 639 ASP A O 1
ATOM 4999 N N . TRP A 1 640 ? -1.057 -26.128 -34.975 1.00 62.66 640 TRP A N 1
ATOM 5000 C CA . TRP A 1 640 ? -0.584 -26.331 -33.609 1.00 62.66 640 TRP A CA 1
ATOM 5001 C C . TRP A 1 640 ? -0.009 -27.730 -33.344 1.00 62.66 640 TRP A C 1
ATOM 5003 O O . TRP A 1 640 ? 0.709 -27.907 -32.368 1.00 62.66 640 TRP A O 1
ATOM 5013 N N . LYS A 1 641 ? -0.271 -28.728 -34.203 1.00 64.62 641 LYS A N 1
ATOM 5014 C CA . LYS A 1 641 ? 0.333 -30.068 -34.072 1.00 64.62 641 LYS A CA 1
ATOM 5015 C C . LYS A 1 641 ? 1.721 -30.130 -34.684 1.00 64.62 641 LYS A C 1
ATOM 5017 O O . LYS A 1 641 ? 2.589 -30.838 -34.180 1.00 64.62 641 LYS A O 1
ATOM 5022 N N . LEU A 1 642 ? 1.899 -29.440 -35.805 1.00 66.31 642 LEU A N 1
ATOM 5023 C CA . LEU A 1 642 ? 3.171 -29.383 -36.518 1.00 66.31 642 LEU A CA 1
ATOM 5024 C C . LEU A 1 642 ? 4.060 -28.235 -36.034 1.00 66.31 642 LEU A C 1
ATOM 5026 O O . LEU A 1 642 ? 5.201 -28.142 -36.478 1.00 66.31 642 LEU A O 1
ATOM 5030 N N . PHE A 1 643 ? 3.538 -27.372 -35.155 1.00 69.19 643 PHE A N 1
ATOM 5031 C CA . PHE A 1 643 ? 4.184 -26.138 -34.712 1.00 69.19 643 PHE A CA 1
ATOM 5032 C C . PHE A 1 643 ? 4.688 -25.300 -35.891 1.00 69.19 643 PHE A C 1
ATOM 5034 O O . PHE A 1 643 ? 5.766 -24.728 -35.837 1.00 69.19 643 PHE A O 1
ATOM 5041 N N . THR A 1 644 ? 3.928 -25.248 -36.987 1.00 77.31 644 THR A N 1
ATOM 5042 C CA . THR A 1 644 ? 4.299 -24.502 -38.194 1.00 77.31 644 THR A CA 1
ATOM 5043 C C . THR A 1 644 ? 3.060 -23.913 -38.840 1.00 77.31 644 THR A C 1
ATOM 5045 O O . THR A 1 644 ? 1.961 -24.449 -38.709 1.00 77.31 644 THR A O 1
ATOM 5048 N N . CYS A 1 645 ? 3.223 -22.814 -39.564 1.00 82.31 645 CYS A N 1
ATOM 5049 C CA . CYS A 1 645 ? 2.137 -22.293 -40.371 1.00 82.31 645 CYS A CA 1
ATOM 5050 C C . CYS A 1 645 ? 2.015 -23.079 -41.681 1.00 82.31 645 CYS A C 1
ATOM 5052 O O . CYS A 1 645 ? 3.010 -23.322 -42.366 1.00 82.31 645 CYS A O 1
ATOM 5054 N N . VAL A 1 646 ? 0.785 -23.450 -42.030 1.00 82.56 646 VAL A N 1
ATOM 5055 C CA . VAL A 1 646 ? 0.379 -24.218 -43.215 1.00 82.56 646 VAL A CA 1
ATOM 5056 C C . VAL A 1 646 ? -0.581 -23.399 -44.082 1.00 82.56 646 VAL A C 1
ATOM 5058 O O . VAL A 1 646 ? -1.072 -22.360 -43.652 1.00 82.56 646 VAL A O 1
ATOM 5061 N N . THR A 1 647 ? -0.847 -23.831 -45.317 1.00 79.88 647 THR A N 1
ATOM 5062 C CA . THR A 1 647 ? -1.669 -23.063 -46.283 1.00 79.88 647 THR A CA 1
ATOM 5063 C C . THR A 1 647 ? -3.067 -23.639 -46.520 1.00 79.88 647 THR A C 1
ATOM 5065 O O . THR A 1 647 ? -3.890 -23.027 -47.197 1.00 79.88 647 THR A O 1
ATOM 5068 N N . ASP A 1 648 ? -3.368 -24.806 -45.956 1.00 70.88 648 ASP A N 1
ATOM 5069 C CA . ASP A 1 648 ? -4.578 -25.592 -46.197 1.00 70.88 648 ASP A CA 1
ATOM 5070 C C . ASP A 1 648 ? -5.618 -25.497 -45.063 1.00 70.88 648 ASP A C 1
ATOM 5072 O O . ASP A 1 648 ? -6.357 -26.450 -44.813 1.00 70.88 648 ASP A O 1
ATOM 5076 N N . GLY A 1 649 ? -5.718 -24.329 -44.411 1.00 66.75 649 GLY A N 1
ATOM 5077 C CA . GLY A 1 649 ? -6.594 -24.096 -43.257 1.00 66.75 649 GLY A CA 1
ATOM 5078 C C . GLY A 1 649 ? -7.842 -23.233 -43.471 1.00 66.75 649 GLY A C 1
ATOM 5079 O O . GLY A 1 649 ? -8.098 -22.686 -44.547 1.00 66.75 649 GLY A O 1
ATOM 5080 N N . GLU A 1 650 ? -8.654 -23.129 -42.413 1.00 64.00 650 GLU A N 1
ATOM 5081 C CA . GLU A 1 650 ? -9.834 -22.260 -42.348 1.00 64.00 650 GLU A CA 1
ATOM 5082 C C . GLU A 1 650 ? -9.659 -21.180 -41.280 1.00 64.00 650 GLU A C 1
ATOM 5084 O O . GLU A 1 650 ? -9.156 -21.436 -40.188 1.00 64.00 650 GLU A O 1
ATOM 5089 N N . SER A 1 651 ? -10.102 -19.960 -41.597 1.00 59.25 651 SER A N 1
ATOM 5090 C CA . SER A 1 651 ? -10.019 -18.835 -40.667 1.00 59.25 651 SER A CA 1
ATOM 5091 C C . SER A 1 651 ? -10.994 -19.031 -39.513 1.00 59.25 651 SER A C 1
ATOM 5093 O O . SER A 1 651 ? -12.191 -19.221 -39.727 1.00 59.25 651 SER A O 1
ATOM 5095 N N . THR A 1 652 ? -10.500 -18.881 -38.291 1.00 61.19 652 THR A N 1
ATOM 5096 C CA . THR A 1 652 ? -11.327 -18.800 -37.080 1.00 61.19 652 THR A CA 1
ATOM 5097 C C . THR A 1 652 ? -11.001 -17.521 -36.311 1.00 61.19 652 THR A C 1
ATOM 5099 O O . THR A 1 652 ? -10.089 -16.786 -36.686 1.00 61.19 652 THR A O 1
ATOM 5102 N N . ALA A 1 653 ? -11.727 -17.245 -35.224 1.00 56.88 653 ALA A N 1
ATOM 5103 C CA . ALA A 1 653 ? -11.390 -16.139 -34.324 1.00 56.88 653 ALA A CA 1
ATOM 5104 C C . ALA A 1 653 ? -9.992 -16.287 -33.680 1.00 56.88 653 ALA A C 1
ATOM 5106 O O . ALA A 1 653 ? -9.407 -15.289 -33.276 1.00 56.88 653 ALA A O 1
ATOM 5107 N N . TRP A 1 654 ? -9.462 -17.514 -33.607 1.00 53.22 654 TRP A N 1
ATOM 5108 C CA . TRP A 1 654 ? -8.229 -17.865 -32.889 1.00 53.22 654 TRP A CA 1
ATOM 5109 C C . TRP A 1 654 ? -7.090 -18.342 -33.806 1.00 53.22 654 TRP A C 1
ATOM 5111 O O . TRP A 1 654 ? -5.952 -18.442 -33.366 1.00 53.22 654 TRP A O 1
ATOM 5121 N N . ALA A 1 655 ? -7.386 -18.620 -35.076 1.00 63.66 655 ALA A N 1
ATOM 5122 C CA . ALA A 1 655 ? -6.426 -18.888 -36.146 1.00 63.66 655 ALA A CA 1
ATOM 5123 C C . ALA A 1 655 ? -6.844 -18.057 -37.372 1.00 63.66 655 ALA A C 1
ATOM 5125 O O . ALA A 1 655 ? -7.458 -18.592 -38.305 1.00 63.66 655 ALA A O 1
ATOM 5126 N N . PRO A 1 656 ? -6.646 -16.727 -37.333 1.00 69.50 656 PRO A N 1
ATOM 5127 C CA . PRO A 1 656 ? -6.956 -15.882 -38.472 1.00 69.50 656 PRO A CA 1
ATOM 5128 C C . PRO A 1 656 ? -6.030 -16.225 -39.643 1.00 69.50 656 PRO A C 1
ATOM 5130 O O . PRO A 1 656 ? -4.954 -16.795 -39.480 1.00 69.50 656 PRO A O 1
ATOM 5133 N N . ALA A 1 657 ? -6.479 -15.905 -40.849 1.00 80.38 657 ALA A N 1
ATOM 5134 C CA . ALA A 1 657 ? -5.675 -16.076 -42.047 1.00 80.38 657 ALA A CA 1
ATOM 5135 C C . ALA A 1 657 ? -4.607 -14.974 -42.153 1.00 80.38 657 ALA A C 1
ATOM 5137 O O . ALA A 1 657 ? -4.937 -13.795 -42.028 1.00 80.38 657 ALA A O 1
ATOM 5138 N N . TYR A 1 658 ? -3.364 -15.345 -42.460 1.00 84.25 658 TYR A N 1
ATOM 5139 C CA . TYR A 1 658 ? -2.255 -14.406 -42.667 1.00 84.25 658 TYR A CA 1
ATOM 5140 C C . TYR A 1 658 ? -1.755 -14.426 -44.106 1.00 84.25 658 TYR A C 1
ATOM 5142 O O . TYR A 1 658 ? -1.775 -15.459 -44.768 1.00 84.25 658 TYR A O 1
ATOM 5150 N N . GLU A 1 659 ? -1.240 -13.299 -44.589 1.00 86.81 659 GLU A N 1
ATOM 5151 C CA . GLU A 1 659 ? -0.724 -13.194 -45.960 1.00 86.81 659 GLU A CA 1
ATOM 5152 C C . GLU A 1 659 ? 0.665 -13.832 -46.129 1.00 86.81 659 GLU A C 1
ATOM 5154 O O . GLU A 1 659 ? 1.076 -14.145 -47.248 1.00 86.81 659 GLU A O 1
ATOM 5159 N N . SER A 1 660 ? 1.386 -14.073 -45.029 1.00 88.62 660 SER A N 1
ATOM 5160 C CA . SER A 1 660 ? 2.705 -14.700 -45.052 1.00 88.62 660 SER A CA 1
ATOM 5161 C C . SER A 1 660 ? 2.906 -15.705 -43.913 1.00 88.62 660 SER A C 1
ATOM 5163 O O . SER A 1 660 ? 2.335 -15.576 -42.827 1.00 88.62 660 SER A O 1
ATOM 5165 N N . LYS A 1 661 ? 3.764 -16.711 -44.156 1.00 85.81 661 LYS A N 1
ATOM 5166 C CA . LYS A 1 661 ? 4.183 -17.687 -43.136 1.00 85.81 661 LYS A CA 1
ATOM 5167 C C . LYS A 1 661 ? 4.839 -16.988 -41.950 1.00 85.81 661 LYS A C 1
ATOM 5169 O O . LYS A 1 661 ? 4.610 -17.377 -40.814 1.00 85.81 661 LYS A O 1
ATOM 5174 N N . HIS A 1 662 ? 5.633 -15.955 -42.231 1.00 84.81 662 HIS A N 1
ATOM 5175 C CA . HIS A 1 662 ? 6.346 -15.195 -41.217 1.00 84.81 662 HIS A CA 1
ATOM 5176 C C . HIS A 1 662 ? 5.380 -14.462 -40.286 1.00 84.81 662 HIS A C 1
ATOM 5178 O O . HIS A 1 662 ? 5.504 -14.615 -39.079 1.00 84.81 662 HIS A O 1
ATOM 5184 N N . ASP A 1 663 ? 4.375 -13.763 -40.823 1.00 81.75 663 ASP A N 1
ATOM 5185 C CA . ASP A 1 663 ? 3.389 -13.044 -40.004 1.00 81.75 663 ASP A CA 1
ATOM 5186 C C . ASP A 1 663 ? 2.545 -14.007 -39.169 1.00 81.75 663 ASP A C 1
ATOM 5188 O O . ASP A 1 663 ? 2.262 -13.735 -38.005 1.00 81.75 663 ASP A O 1
ATOM 5192 N N . CYS A 1 664 ? 2.194 -15.162 -39.740 1.00 80.50 664 CYS A N 1
ATOM 5193 C CA . CYS A 1 664 ? 1.517 -16.234 -39.018 1.00 80.50 664 CYS A CA 1
ATOM 5194 C C . CYS A 1 664 ? 2.382 -16.774 -37.868 1.00 80.50 664 CYS A C 1
ATOM 5196 O O . CYS A 1 664 ? 1.935 -16.823 -36.723 1.00 80.50 664 CYS A O 1
ATOM 5198 N N . CYS A 1 665 ? 3.643 -17.114 -38.144 1.00 80.06 665 CYS A N 1
ATOM 5199 C CA . CYS A 1 665 ? 4.571 -17.620 -37.138 1.00 80.06 665 CYS A CA 1
ATOM 5200 C C . CYS A 1 665 ? 4.865 -16.583 -36.056 1.00 80.06 665 CYS A C 1
ATOM 5202 O O . CYS A 1 665 ? 4.834 -16.905 -34.877 1.00 80.06 665 CYS A O 1
ATOM 5204 N N . HIS A 1 666 ? 5.063 -15.324 -36.429 1.00 78.00 666 HIS A N 1
ATOM 5205 C CA . HIS A 1 666 ? 5.238 -14.233 -35.480 1.00 78.00 666 HIS A CA 1
ATOM 5206 C C . HIS A 1 666 ? 3.979 -14.004 -34.633 1.00 78.00 666 HIS A C 1
ATOM 5208 O O . HIS A 1 666 ? 4.081 -13.690 -33.453 1.00 78.00 666 HIS A O 1
ATOM 5214 N N . SER A 1 667 ? 2.783 -14.180 -35.200 1.00 69.94 667 SER A N 1
ATOM 5215 C CA . SER A 1 667 ? 1.517 -13.951 -34.489 1.00 69.94 667 SER A CA 1
ATOM 5216 C C . SER A 1 667 ? 1.089 -15.086 -33.561 1.00 69.94 667 SER A C 1
ATOM 5218 O O . SER A 1 667 ? 0.238 -14.870 -32.699 1.00 69.94 667 SER A O 1
ATOM 5220 N N . HIS A 1 668 ? 1.656 -16.281 -33.708 1.00 67.62 668 HIS A N 1
ATOM 5221 C CA . HIS A 1 668 ? 1.284 -17.452 -32.905 1.00 67.62 668 HIS A CA 1
ATOM 5222 C C . HIS A 1 668 ? 2.436 -18.018 -32.073 1.00 67.62 668 HIS A C 1
ATOM 5224 O O . HIS A 1 668 ? 2.208 -18.567 -31.003 1.00 67.62 668 HIS A O 1
ATOM 5230 N N . MET A 1 669 ? 3.668 -17.834 -32.536 1.00 71.31 669 MET A N 1
ATOM 5231 C CA . MET A 1 669 ? 4.888 -18.407 -31.975 1.00 71.31 669 MET A CA 1
ATOM 5232 C C . MET A 1 669 ? 5.929 -17.301 -31.755 1.00 71.31 669 MET A C 1
ATOM 5234 O O . MET A 1 669 ? 7.101 -17.488 -32.055 1.00 71.31 669 MET A O 1
ATOM 5238 N N . ALA A 1 670 ? 5.524 -16.129 -31.243 1.00 66.62 670 ALA A N 1
ATOM 5239 C CA . ALA A 1 670 ? 6.438 -14.999 -31.000 1.00 66.62 670 ALA A CA 1
ATOM 5240 C C . ALA A 1 670 ? 7.649 -15.356 -30.116 1.00 66.62 670 ALA A C 1
ATOM 5242 O O . ALA A 1 670 ? 8.677 -14.690 -30.182 1.00 66.62 670 ALA A O 1
ATOM 5243 N N . TYR A 1 671 ? 7.537 -16.416 -29.312 1.00 61.47 671 TYR A N 1
ATOM 5244 C CA . TYR A 1 671 ? 8.621 -16.949 -28.488 1.00 61.47 671 TYR A CA 1
ATOM 5245 C C . TYR A 1 671 ? 9.610 -17.852 -29.252 1.00 61.47 671 TYR A C 1
ATOM 5247 O O . TYR A 1 671 ? 10.686 -18.123 -28.729 1.00 61.47 671 TYR A O 1
ATOM 5255 N N . ASP A 1 672 ? 9.256 -18.343 -30.448 1.00 66.06 672 ASP A N 1
ATOM 5256 C CA . ASP A 1 672 ? 10.107 -19.197 -31.288 1.00 66.06 672 ASP A CA 1
ATOM 5257 C C . ASP A 1 672 ? 9.659 -19.185 -32.767 1.00 66.06 672 ASP A C 1
ATOM 5259 O O . ASP A 1 672 ? 9.105 -20.145 -33.319 1.00 66.06 672 ASP A O 1
ATOM 5263 N N . VAL A 1 673 ? 9.858 -18.035 -33.419 1.00 72.00 673 VAL A N 1
ATOM 5264 C CA . VAL A 1 673 ? 9.450 -17.833 -34.818 1.00 72.00 673 VAL A CA 1
ATOM 5265 C C . VAL A 1 673 ? 10.246 -18.739 -35.760 1.00 72.00 673 VAL A C 1
ATOM 5267 O O . VAL A 1 673 ? 9.688 -19.222 -36.744 1.00 72.00 673 VAL A O 1
ATOM 5270 N N . GLU A 1 674 ? 11.521 -19.005 -35.471 1.00 73.12 674 GLU A N 1
ATOM 5271 C CA . GLU A 1 674 ? 12.390 -19.828 -36.325 1.00 73.12 674 GLU A CA 1
ATOM 5272 C C . GLU A 1 674 ? 11.929 -21.294 -36.365 1.00 73.12 674 GLU A C 1
ATOM 5274 O O . GLU A 1 674 ? 11.795 -21.845 -37.465 1.00 73.12 674 GLU A O 1
ATOM 5279 N N . LEU A 1 675 ? 11.543 -21.878 -35.219 1.00 71.81 675 LEU A N 1
ATOM 5280 C CA . LEU A 1 675 ? 10.932 -23.212 -35.172 1.00 71.81 675 LEU A CA 1
ATOM 5281 C C . LEU A 1 675 ? 9.687 -23.279 -36.062 1.00 71.81 675 LEU A C 1
ATOM 5283 O O . LEU A 1 675 ? 9.540 -24.187 -36.884 1.00 71.81 675 LEU A O 1
ATOM 5287 N N . CYS A 1 676 ? 8.817 -22.271 -35.966 1.00 73.94 676 CYS A N 1
ATOM 5288 C CA . CYS A 1 676 ? 7.619 -22.205 -36.797 1.00 73.94 676 CYS A CA 1
ATOM 5289 C C . CYS A 1 676 ? 7.929 -22.042 -38.286 1.00 73.94 676 CYS A C 1
ATOM 5291 O O . CYS A 1 676 ? 7.231 -22.590 -39.152 1.00 73.94 676 CYS A O 1
ATOM 5293 N N . MET A 1 677 ? 9.007 -21.335 -38.615 1.00 80.62 677 MET A N 1
ATOM 5294 C CA . MET A 1 677 ? 9.480 -21.218 -39.987 1.00 80.62 677 MET A CA 1
ATOM 5295 C C . MET A 1 677 ? 10.051 -22.541 -40.520 1.00 80.62 677 MET A C 1
ATOM 5297 O O . MET A 1 677 ? 10.041 -22.727 -41.742 1.00 80.62 677 MET A O 1
ATOM 5301 N N . GLY A 1 678 ? 10.387 -23.495 -39.644 1.00 69.88 678 GLY A N 1
ATOM 5302 C CA . GLY A 1 678 ? 10.917 -24.820 -39.973 1.00 69.88 678 GLY A CA 1
ATOM 5303 C C . GLY A 1 678 ? 12.424 -24.801 -40.214 1.00 69.88 678 GLY A C 1
ATOM 5304 O O . GLY A 1 678 ? 12.896 -25.482 -41.128 1.00 69.88 678 GLY A O 1
ATOM 5305 N N . LYS A 1 679 ? 13.142 -23.957 -39.470 1.00 54.12 679 LYS A N 1
ATOM 5306 C CA . LYS A 1 679 ? 14.589 -23.762 -39.568 1.00 54.12 679 LYS A CA 1
ATOM 5307 C C . LYS A 1 679 ? 15.327 -24.312 -38.362 1.00 54.12 679 LYS A C 1
ATOM 5309 O O . LYS A 1 679 ? 14.742 -24.284 -37.260 1.00 54.12 679 LYS A O 1
#

Foldseek 3Di:
DEAEEEEADDPVQVVVDPLDEDDLLQLLLQLVLQALDQKDKDWYFDYHYFQWDWDQFPQAIDIDRALVRVCVGHHPPDAVDPLCQPQQPFQLQLCQQQQNQQLQWASDHDARLALDAEREYWYWYQHDQDPVDNVGGDIDIDQDDPPGQKAAAARYIYGTRHCSLFLRVSLRVLRNLVHAQQEDCVCVVVVNCVPCVPTQFDDPPFDWRASLLVRDTDDQADPVPRGGFGASSYPRGDCADPNHRYDHHTPVSSVSSVVSNQAGKHFDAVVPDVDDHTFIWHQDPVVRDTDHADDVSCCVSGNLQGFTWDGFFAKKKKWKFKDAQALNRGDITAIITIRTGTAGQAAPLADQPHDPSQFQFFKKKWWAFPVRDIDIHTHSDHNDDRRGMIMGMHIDHVVRHTFKMWMKGFDADGPPVDDPPTDIDTSDMDTHDNDDPLPTDATFMDRPFFSRDHLEQEAAEADQKLCSQVDPSQKGKTFAQAFPQQKAKDKPFDFDPDPPFQWTKDWFWKAFPVGNPDIDTFIKTKFKDKDPDDGTHYPRPPGDDPDDDDRDHGIMIMMGMHRHCLRVVPDAFGWMWGDPVRWMKMWMFGHDDPDRDTSGIHTYIYTYGHDNDDPDDFFDQPDDDDDDPDPDQQWWWQGSVQLAIDRRGDADPSTHTDSDRQVSLCTGVVSGSPVRVVD

InterPro domains:
  IPR022218 ToxR activated gene A lipoprotein domain [PF12561] (309-408)

Nearest PDB structures (foldseek):
  3fg3-assembly1_A  TM=4.267E-01  e=9.967E-01  Plexaura homomalla
  3fg1-assembly3_C  TM=4.025E-01  e=1.115E+00  Plexaura homomalla
  3fg1-assembly1_A  TM=4.231E-01  e=1.746E+00  Plexaura homomalla
  1fg9-assembly1_E  TM=3.208E-01  e=1.054E+00  Homo sapiens
  4e8o-assembly1_A  TM=4.401E-01  e=5.993E+00  Acinetobacter baumannii

Mean predicted aligned error: 10.51 Å

Radius of gyration: 28.57 Å; Cα contacts (8 Å, |Δi|>4): 1564; chains: 1; bounding box: 70×72×101 Å